Protein AF-0000000068716731 (afdb_homodimer)

pLDDT: mean 81.76, std 23.71, range [26.14, 98.94]

Solvent-accessible surface area (backbone atoms only — not comparable to full-atom values): 34787 Å² total; per-residue (Å²): 90,31,34,39,34,42,30,32,57,38,50,56,79,66,60,50,78,50,46,70,54,62,49,52,62,48,51,52,48,41,52,52,49,51,33,50,48,35,58,74,70,58,35,63,33,36,41,35,28,18,20,57,27,57,41,26,65,70,55,53,49,50,51,49,52,48,39,58,56,56,56,65,42,83,41,41,34,40,32,24,45,15,57,31,26,20,54,89,52,31,69,83,40,32,82,43,16,44,60,45,53,44,41,64,65,18,85,41,41,43,75,39,68,43,34,69,48,70,47,78,46,80,52,96,89,36,33,36,38,39,27,25,24,34,32,48,87,51,36,32,72,70,52,44,51,67,32,54,71,54,78,76,92,59,85,39,25,32,37,24,31,17,21,38,46,70,32,87,64,88,66,101,66,81,78,41,29,42,62,90,72,55,73,53,84,35,41,33,34,38,42,16,80,46,54,75,43,72,41,74,45,76,44,95,87,67,37,32,39,36,19,58,9,16,62,52,77,72,55,53,45,70,67,49,36,68,51,70,41,29,35,37,39,37,41,41,76,43,66,71,38,65,47,80,43,81,42,73,45,82,70,57,71,62,29,77,74,35,37,47,58,87,75,34,80,72,56,61,69,50,54,61,50,43,56,54,46,53,54,49,49,57,66,68,50,79,72,87,74,82,68,69,60,62,62,58,54,52,56,53,59,71,68,51,79,64,59,70,65,60,53,49,50,51,52,48,48,52,50,48,50,55,54,51,70,70,96,90,31,35,38,36,42,29,32,56,38,50,55,80,68,61,51,78,50,46,69,53,61,50,51,62,50,50,52,48,42,51,52,49,51,34,49,48,36,59,74,69,58,36,64,32,36,42,35,27,18,20,58,28,57,40,26,66,69,54,54,48,49,50,48,53,48,38,58,56,57,55,63,43,83,41,42,35,40,32,25,43,15,56,32,25,21,54,90,52,31,68,84,40,33,82,41,14,44,59,44,53,43,39,65,64,18,86,40,41,44,75,40,66,43,35,68,47,70,47,80,47,79,52,95,90,34,35,37,39,40,27,27,22,35,32,46,87,50,36,34,72,68,54,43,51,70,33,54,70,55,79,75,92,59,84,39,26,31,39,24,30,16,22,38,48,70,32,87,64,88,65,101,68,81,76,40,30,45,61,88,72,56,72,55,84,36,39,33,35,39,40,16,81,45,54,72,43,72,41,74,44,77,43,94,86,67,36,32,38,36,19,60,9,16,62,51,76,72,54,55,45,72,66,49,35,68,51,72,41,30,34,37,39,36,41,41,76,42,62,70,38,66,48,80,43,82,42,71,45,83,67,58,71,60,30,79,73,35,35,46,58,89,72,35,79,71,54,61,67,51,55,63,50,44,58,54,47,54,54,50,50,56,66,67,50,78,73,87,73,83,68,70,60,63,63,58,55,52,56,56,60,70,70,51,81,64,60,70,64,60,54,50,50,51,53,47,48,53,49,46,50,54,51,50,69,72,93

Foldseek 3Di:
DKEKEAAALAQAQDAFPQWDDRSNVLSLQLLVLSLVVCVVVVHAEYEYQENNHQAQEYDPVSLVVVLVSLLSRPHAYEYEYECRNAFLQDVVRNCPGSVVVSCVSRVSYDYAADLADWDWDDDPNAIETEGEHYGHPCCQVVVPTQERPDDDPDQHQYEYHYEFAEDCDDDPDDRHHYPQPHDYPHQEGEYYPAQLWDAWDQDPVNRIYTDQGHLDQNALDPSSQARFRWMWMWAQDHRSDIDIDTGGRPSDDGSVNTGHCPVHPPPPVVPVVVVVVSNVVCVPPVDPPSPVVVVVVVVVVVPPVPDVVVVVVVVVVVVVVVVVVVD/DKEKEAAALAQAQDAFPQWDDRSNVLSLQLLVLSLVVCVVVVHQEYEYQENNHQAQEYDPVSLVVVLVSLLSRPHAYEYEYECRNAFLQDVVRNCPGSVVVSCVSRVSYDYAADLADWDWDDDPNAIETEGEHYGHPCCQVVVPTQERPDDDPDQHQYEYHYEAAEDCDDDPDRRHHYPQPHDYPHQEGEYYPAQLWDAWDQDPVNRIYTDQGHLGQNALDPSSQARFRWMWMWAQDHRSDIDIDTGGRPSDDGSVNTGHCPVHPPCVVPPVVVVVVSNVVCVPPVDPPSPVVVVVVVVVVPPPPPDPVVVVVVVVVVVVVVVVVVD

InterPro domains:
  IPR004843 Calcineurin-like, phosphoesterase domain [PF00149] (1-196)
  IPR029052 Metallo-dependent phosphatase-like [G3DSA:3.60.21.10] (1-247)
  IPR029052 Metallo-dependent phosphatase-like [SSF56300] (1-253)
  IPR050535 DNA Repair and Maintenance Complex Component [PTHR30337] (1-302)

Secondary structure (DSSP, 8-state):
-EEEE-----B-SSPPTTB-S-HHHHHHHHHHHHHHHHHHHT-SEEE--S--BSSS---HHHHHHHHHHHTT-SS-EEE---GGGSGGG-GGGGGGSHHHHHHHH-TTEEE---TT-EEEEEETTEEEEEEEE---TTTTTS--SSS-S---SS--EEEEEE-S-EESS--SSSS-EEGGG---S-SEEEE-S-SS--EEEE-TTS-EEEE---SS--S--HHHHHS--EEEEEEEEETTEEEEEEEE-TTPPPHHHHB-GGGHHHHHHHHHHHHHHHHHHHHHS-S-----HHHHHHHHHHHS---HHHHHHHHHHHHHHHHHHT-/-EEEE-----B-SSPPTTB-S-HHHHHHHHHHHHHHHHHHHT-SEEE--S--BSSS---HHHHHHHHHHHTT-SS-EEE---GGGSGGG-GGGGGGSHHHHHHHH-TTEEE---TT-EEEEEETTEEEEEEEE---TTTTTSS-SSS-S---SSS-EEEEEE-S-EESS--SSSS-EEGGG---S-SEEEE-S-SS--EEEE-TTS-EEEE---SS--S--HHHHHS--EEEEEEEEETTEEEEEEEE-TTPPPHHHHB-GGGHHHHHHHHHHHHHHHHHHHHHS-S-----HHHHHHHHHHH----HHHHHHHHHHHHHHHHHH--

Radius of gyration: 28.87 Å; Cα contacts (8 Å, |Δi|>4): 1356; chains: 2; bounding box: 70×87×58 Å

Nearest PDB structures (foldseek):
  4fcx-assembly2_A  TM=7.380E-01  e=3.867E-14  Schizosaccharomyces pombe 972h-
  5dny-assembly1_C  TM=7.780E-01  e=4.213E-12  Methanocaldococcus jannaschii DSM 2661
  3av0-assembly1_A  TM=7.489E-01  e=1.767E-12  Methanocaldococcus jannaschii
  7dog-assembly1_B  TM=6.729E-01  e=8.558E-11  Staphylococcus aureus subsp. aureus Mu50
  1s8e-assembly2_B  TM=7.182E-01  e=6.131E-10  Pyrococcus furiosus DSM 3638

Organism: Bacillus thuringiensis (NCBI:txid1428)

Structure (mmCIF, N/CA/C/O backbone):
data_AF-0000000068716731-model_v1
#
loop_
_entity.id
_entity.type
_entity.pdbx_description
1 polymer 'Exonuclease SbcD'
#
loop_
_atom_site.group_PDB
_atom_site.id
_atom_site.type_symbol
_atom_site.label_atom_id
_atom_site.label_alt_id
_atom_site.label_comp_id
_atom_site.label_asym_id
_atom_site.label_entity_id
_atom_site.label_seq_id
_atom_site.pdbx_PDB_ins_code
_atom_site.Cartn_x
_atom_site.Cartn_y
_atom_site.Cartn_z
_atom_site.occupancy
_atom_site.B_iso_or_equiv
_atom_site.auth_seq_id
_atom_site.auth_comp_id
_atom_site.auth_asym_id
_atom_site.auth_atom_id
_atom_site.pdbx_PDB_model_num
ATOM 1 N N . MET A 1 1 ? -17.609 -27.906 -10.703 1 97.69 1 MET A N 1
ATOM 2 C CA . MET A 1 1 ? -16.953 -26.734 -10.141 1 97.69 1 MET A CA 1
ATOM 3 C C . MET A 1 1 ? -15.625 -26.469 -10.844 1 97.69 1 MET A C 1
ATOM 5 O O . MET A 1 1 ? -14.773 -27.359 -10.938 1 97.69 1 MET A O 1
ATOM 9 N N . LYS A 1 2 ? -15.375 -25.234 -11.375 1 98.5 2 LYS A N 1
ATOM 10 C CA . LYS A 1 2 ? -14.211 -24.984 -12.219 1 98.5 2 LYS A CA 1
ATOM 11 C C . LYS A 1 2 ? -13.273 -23.969 -11.57 1 98.5 2 LYS A C 1
ATOM 13 O O . LYS A 1 2 ? -13.727 -23.016 -10.93 1 98.5 2 LYS A O 1
ATOM 18 N N . PHE A 1 3 ? -12.008 -24.219 -11.727 1 98.81 3 PHE A N 1
ATOM 19 C CA . PHE A 1 3 ? -10.953 -23.312 -11.289 1 98.81 3 PHE A CA 1
ATOM 20 C C . PHE A 1 3 ? -9.984 -23 -12.43 1 98.81 3 PHE A C 1
ATOM 22 O O . PHE A 1 3 ? -9.852 -23.797 -13.359 1 98.81 3 PHE A O 1
ATOM 29 N N . LEU A 1 4 ? -9.43 -21.844 -12.398 1 98.88 4 LEU A N 1
ATOM 30 C CA . LEU A 1 4 ? -8.375 -21.469 -13.336 1 98.88 4 LEU A CA 1
ATOM 31 C C . LEU A 1 4 ? -7.051 -21.266 -12.609 1 98.88 4 LEU A C 1
ATOM 33 O O . LEU A 1 4 ? -6.988 -20.531 -11.625 1 98.88 4 LEU A O 1
ATOM 37 N N . TYR A 1 5 ? -6.016 -21.984 -13.055 1 98.88 5 TYR A N 1
ATOM 38 C CA . TYR A 1 5 ? -4.68 -21.922 -12.477 1 98.88 5 TYR A CA 1
ATOM 39 C C . TYR A 1 5 ? -3.695 -21.297 -13.445 1 98.88 5 TYR A C 1
ATOM 41 O O . TYR A 1 5 ? -3.684 -21.625 -14.633 1 98.88 5 TYR A O 1
ATOM 49 N N . PHE A 1 6 ? -2.914 -20.266 -12.977 1 98.75 6 PHE A N 1
ATOM 50 C CA . PHE A 1 6 ? -1.817 -19.75 -13.781 1 98.75 6 PHE A CA 1
ATOM 51 C C . PHE A 1 6 ? -0.545 -19.625 -12.953 1 98.75 6 PHE A C 1
ATOM 53 O O . PHE A 1 6 ? -0.607 -19.438 -11.734 1 98.75 6 PHE A O 1
ATOM 60 N N . GLY A 1 7 ? 0.627 -19.703 -13.617 1 98.19 7 GLY A N 1
ATOM 61 C CA . GLY A 1 7 ? 1.925 -19.734 -12.961 1 98.19 7 GLY A CA 1
ATOM 62 C C . GLY A 1 7 ? 2.445 -18.359 -12.586 1 98.19 7 GLY A C 1
ATOM 63 O O . GLY A 1 7 ? 1.788 -17.359 -12.844 1 98.19 7 GLY A O 1
ATOM 64 N N . ASP A 1 8 ? 3.604 -18.219 -12.07 1 98.44 8 ASP A N 1
ATOM 65 C CA . ASP A 1 8 ? 4.246 -17.094 -11.406 1 98.44 8 ASP A CA 1
ATOM 66 C C . ASP A 1 8 ? 4.27 -15.859 -12.32 1 98.44 8 ASP A C 1
ATOM 68 O O . ASP A 1 8 ? 4.988 -15.836 -13.32 1 98.44 8 ASP A O 1
ATOM 72 N N . PRO A 1 9 ? 3.611 -14.781 -11.898 1 98.06 9 PRO A N 1
ATOM 73 C CA . PRO A 1 9 ? 3.576 -13.617 -12.781 1 98.06 9 PRO A CA 1
ATOM 74 C C . PRO A 1 9 ? 4.805 -12.719 -12.625 1 98.06 9 PRO A C 1
ATOM 76 O O . PRO A 1 9 ? 5.184 -12.016 -13.57 1 98.06 9 PRO A O 1
ATOM 79 N N . HIS A 1 10 ? 5.387 -12.664 -11.461 1 97.62 10 HIS A N 1
ATOM 80 C CA . HIS A 1 10 ? 6.555 -11.828 -11.195 1 97.62 10 HIS A CA 1
ATOM 81 C C . HIS A 1 10 ? 6.301 -10.383 -11.602 1 97.62 10 HIS A C 1
ATOM 83 O O . HIS A 1 10 ? 7.094 -9.789 -12.336 1 97.62 10 HIS A O 1
ATOM 89 N N . ILE A 1 11 ? 5.332 -9.781 -11.062 1 98 11 ILE A N 1
ATOM 90 C CA . ILE A 1 11 ? 5 -8.383 -11.344 1 98 11 ILE A CA 1
ATOM 91 C C . ILE A 1 11 ? 6.199 -7.492 -11.031 1 98 11 ILE A C 1
ATOM 93 O O . ILE A 1 11 ? 6.781 -7.582 -9.945 1 98 11 ILE A O 1
ATOM 97 N N . ARG A 1 12 ? 6.508 -6.637 -11.945 1 93.69 12 ARG A N 1
ATOM 98 C CA . ARG A 1 12 ? 7.609 -5.691 -11.789 1 93.69 12 ARG A CA 1
ATOM 99 C C . ARG A 1 12 ? 7.438 -4.496 -12.727 1 93.69 12 ARG A C 1
ATOM 101 O O . ARG A 1 12 ? 6.66 -4.555 -13.68 1 93.69 12 ARG A O 1
ATOM 108 N N . GLY A 1 13 ? 8.086 -3.41 -12.477 1 88.19 13 GLY A N 1
ATOM 109 C CA . GLY A 1 13 ? 7.977 -2.199 -13.273 1 88.19 13 GLY A CA 1
ATOM 110 C C . GLY A 1 13 ? 8.992 -2.131 -14.398 1 88.19 13 GLY A C 1
ATOM 111 O O . GLY A 1 13 ? 8.75 -1.496 -15.43 1 88.19 13 GLY A O 1
ATOM 112 N N . THR A 1 14 ? 10.086 -2.758 -14.227 1 83.56 14 THR A N 1
ATOM 113 C CA . THR A 1 14 ? 11.164 -2.664 -15.203 1 83.56 14 THR A CA 1
ATOM 114 C C . THR A 1 14 ? 11.148 -3.857 -16.156 1 83.56 14 THR A C 1
ATOM 116 O O . THR A 1 14 ? 10.703 -4.945 -15.781 1 83.56 14 THR A O 1
ATOM 119 N N . ASN A 1 15 ? 11.539 -3.592 -17.328 1 82.06 15 ASN A N 1
ATOM 120 C CA . ASN A 1 15 ? 11.703 -4.684 -18.281 1 82.06 15 ASN A CA 1
ATOM 121 C C . ASN A 1 15 ? 12.891 -5.574 -17.922 1 82.06 15 ASN A C 1
ATOM 123 O O . ASN A 1 15 ? 13.969 -5.078 -17.578 1 82.06 15 ASN A O 1
ATOM 127 N N . PRO A 1 16 ? 12.578 -6.906 -17.859 1 75.12 16 PRO A N 1
ATOM 128 C CA . PRO A 1 16 ? 13.75 -7.77 -17.719 1 75.12 16 PRO A CA 1
ATOM 129 C C . PRO A 1 16 ? 14.805 -7.5 -18.797 1 75.12 16 PRO A C 1
ATOM 131 O O . PRO A 1 16 ? 14.484 -6.961 -19.859 1 75.12 16 PRO A O 1
ATOM 134 N N . ARG A 1 17 ? 15.945 -7.91 -18.391 1 73.25 17 ARG A N 1
ATOM 135 C CA . ARG A 1 17 ? 17.016 -7.703 -19.359 1 73.25 17 ARG A CA 1
ATOM 136 C C . ARG A 1 17 ? 16.734 -8.414 -20.672 1 73.25 17 ARG A C 1
ATOM 138 O O . ARG A 1 17 ? 16.109 -9.477 -20.688 1 73.25 17 ARG A O 1
ATOM 145 N N . ASN A 1 18 ? 16.953 -8.008 -21.781 1 72.56 18 ASN A N 1
ATOM 146 C CA . ASN A 1 18 ? 16.875 -8.586 -23.109 1 72.56 18 ASN A CA 1
ATOM 147 C C . ASN A 1 18 ? 15.438 -8.703 -23.594 1 72.56 18 ASN A C 1
ATOM 149 O O . ASN A 1 18 ? 15.148 -9.484 -24.5 1 72.56 18 ASN A O 1
ATOM 153 N N . ARG A 1 19 ? 14.641 -8.195 -22.844 1 80.38 19 ARG A N 1
ATOM 154 C CA . ARG A 1 19 ? 13.258 -8.211 -23.312 1 80.38 19 ARG A CA 1
ATOM 155 C C . ARG A 1 19 ? 12.992 -7.035 -24.25 1 80.38 19 ARG A C 1
ATOM 157 O O . ARG A 1 19 ? 13.422 -5.91 -23.969 1 80.38 19 ARG A O 1
ATOM 164 N N . LYS A 1 20 ? 12.32 -7.312 -25.344 1 78.31 20 LYS A N 1
ATOM 165 C CA . LYS A 1 20 ? 12.117 -6.344 -26.422 1 78.31 20 LYS A CA 1
ATOM 166 C C . LYS A 1 20 ? 10.82 -5.562 -26.219 1 78.31 20 LYS A C 1
ATOM 168 O O . LYS A 1 20 ? 10.742 -4.383 -26.578 1 78.31 20 LYS A O 1
ATOM 173 N N . ASP A 1 21 ? 9.828 -6.223 -25.672 1 82.38 21 ASP A N 1
ATOM 174 C CA . ASP A 1 21 ? 8.539 -5.566 -25.5 1 82.38 21 ASP A CA 1
ATOM 175 C C . ASP A 1 21 ? 8.383 -5.02 -24.094 1 82.38 21 ASP A C 1
ATOM 177 O O . ASP A 1 21 ? 9.297 -5.148 -23.266 1 82.38 21 ASP A O 1
ATOM 181 N N . ASN A 1 22 ? 7.316 -4.285 -23.906 1 88.81 22 ASN A N 1
ATOM 182 C CA . ASN A 1 22 ? 7.004 -3.756 -22.578 1 88.81 22 ASN A CA 1
ATOM 183 C C . ASN A 1 22 ? 6.461 -4.84 -21.656 1 88.81 22 ASN A C 1
ATOM 185 O O . ASN A 1 22 ? 5.336 -5.305 -21.828 1 88.81 22 ASN A O 1
ATOM 189 N N . TYR A 1 23 ? 7.223 -5.254 -20.719 1 91.12 23 TYR A N 1
ATOM 190 C CA . TYR A 1 23 ? 6.906 -6.352 -19.812 1 91.12 23 TYR A CA 1
ATOM 191 C C . TYR A 1 23 ? 5.598 -6.094 -19.078 1 91.12 23 TYR A C 1
ATOM 193 O O . TYR A 1 23 ? 4.727 -6.965 -19.031 1 91.12 23 TYR A O 1
ATOM 201 N N . LYS A 1 24 ? 5.43 -4.914 -18.562 1 92.69 24 LYS A N 1
ATOM 202 C CA . LYS A 1 24 ? 4.254 -4.559 -17.781 1 92.69 24 LYS A CA 1
ATOM 203 C C . LYS A 1 24 ? 2.982 -4.637 -18.609 1 92.69 24 LYS A C 1
ATOM 205 O O . LYS A 1 24 ? 1.99 -5.234 -18.188 1 92.69 24 LYS A O 1
ATOM 210 N N . GLU A 1 25 ? 3.035 -4.082 -19.766 1 93.31 25 GLU A N 1
ATOM 211 C CA . GLU A 1 25 ? 1.869 -4.086 -20.641 1 93.31 25 GLU A CA 1
ATOM 212 C C . GLU A 1 25 ? 1.492 -5.508 -21.047 1 93.31 25 GLU A C 1
ATOM 214 O O . GLU A 1 25 ? 0.309 -5.844 -21.125 1 93.31 25 GLU A O 1
ATOM 219 N N . ALA A 1 26 ? 2.51 -6.301 -21.344 1 94.06 26 ALA A N 1
ATOM 220 C CA . ALA A 1 26 ? 2.271 -7.695 -21.719 1 94.06 26 ALA A CA 1
ATOM 221 C C . ALA A 1 26 ? 1.593 -8.453 -20.578 1 94.06 26 ALA A C 1
ATOM 223 O O . ALA A 1 26 ? 0.665 -9.227 -20.797 1 94.06 26 ALA A O 1
ATOM 224 N N . LEU A 1 27 ? 2.055 -8.234 -19.406 1 96.94 27 LEU A N 1
ATOM 225 C CA . LEU A 1 27 ? 1.496 -8.914 -18.234 1 96.94 27 LEU A CA 1
ATOM 226 C C . LEU A 1 27 ? 0.056 -8.477 -18 1 96.94 27 LEU A C 1
ATOM 228 O O . LEU A 1 27 ? -0.81 -9.305 -17.703 1 96.94 27 LEU A O 1
ATOM 232 N N . ILE A 1 28 ? -0.228 -7.188 -18.141 1 97.69 28 ILE A N 1
ATOM 233 C CA . ILE A 1 28 ? -1.578 -6.664 -17.969 1 97.69 28 ILE A CA 1
ATOM 234 C C . ILE A 1 28 ? -2.518 -7.309 -18.984 1 97.69 28 ILE A C 1
ATOM 236 O O . ILE A 1 28 ? -3.631 -7.715 -18.641 1 97.69 28 ILE A O 1
ATOM 240 N N . ALA A 1 29 ? -2.045 -7.43 -20.188 1 97.44 29 ALA A N 1
ATOM 241 C CA . ALA A 1 29 ? -2.85 -8.07 -21.219 1 97.44 29 ALA A CA 1
ATOM 242 C C . ALA A 1 29 ? -3.168 -9.516 -20.859 1 97.44 29 ALA A C 1
ATOM 244 O O . ALA A 1 29 ? -4.289 -9.984 -21.062 1 97.44 29 ALA A O 1
ATOM 245 N N . LYS A 1 30 ? -2.26 -10.188 -20.359 1 98.31 30 LYS A N 1
ATOM 246 C CA . LYS A 1 30 ? -2.457 -11.586 -19.969 1 98.31 30 LYS A CA 1
ATOM 247 C C . LYS A 1 30 ? -3.443 -11.703 -18.812 1 98.31 30 LYS A C 1
ATOM 249 O O . LYS A 1 30 ? -4.305 -12.586 -18.812 1 98.31 30 LYS A O 1
ATOM 254 N N . PHE A 1 31 ? -3.293 -10.844 -17.828 1 98.75 31 PHE A N 1
ATOM 255 C CA . PHE A 1 31 ? -4.246 -10.844 -16.719 1 98.75 31 PHE A CA 1
ATOM 256 C C . PHE A 1 31 ? -5.668 -10.641 -17.234 1 98.75 31 PHE A C 1
ATOM 258 O O . PHE A 1 31 ? -6.582 -11.367 -16.844 1 98.75 31 PHE A O 1
ATOM 265 N N . ARG A 1 32 ? -5.84 -9.727 -18.031 1 98.62 32 ARG A N 1
ATOM 266 C CA . ARG A 1 32 ? -7.176 -9.406 -18.531 1 98.62 32 ARG A CA 1
ATOM 267 C C . ARG A 1 32 ? -7.742 -10.562 -19.359 1 98.62 32 ARG A C 1
ATOM 269 O O . ARG A 1 32 ? -8.938 -10.844 -19.297 1 98.62 32 ARG A O 1
ATOM 276 N N . GLU A 1 33 ? -6.895 -11.188 -20.156 1 98.69 33 GLU A N 1
ATOM 277 C CA . GLU A 1 33 ? -7.34 -12.375 -20.875 1 98.69 33 GLU A CA 1
ATOM 278 C C . GLU A 1 33 ? -7.754 -13.484 -19.906 1 98.69 33 GLU A C 1
ATOM 280 O O . GLU A 1 33 ? -8.766 -14.148 -20.109 1 98.69 33 GLU A O 1
ATOM 285 N N . ILE A 1 34 ? -7 -13.688 -18.891 1 98.88 34 ILE A N 1
ATOM 286 C CA . ILE A 1 34 ? -7.293 -14.703 -17.875 1 98.88 34 ILE A CA 1
ATOM 287 C C . ILE A 1 34 ? -8.641 -14.398 -17.219 1 98.88 34 ILE A C 1
ATOM 289 O O . ILE A 1 34 ? -9.461 -15.297 -17.016 1 98.88 34 ILE A O 1
ATOM 293 N N . PHE A 1 35 ? -8.883 -13.133 -16.906 1 98.88 35 PHE A N 1
ATOM 294 C CA . PHE A 1 35 ? -10.148 -12.734 -16.297 1 98.88 35 PHE A CA 1
ATOM 295 C C . PHE A 1 35 ? -11.305 -12.969 -17.266 1 98.88 35 PHE A C 1
ATOM 297 O O . PHE A 1 35 ? -12.375 -13.438 -16.859 1 98.88 35 PHE A O 1
ATOM 304 N N . ALA A 1 36 ? -11.047 -12.648 -18.516 1 98.69 36 ALA A N 1
ATOM 305 C CA . ALA A 1 36 ? -12.07 -12.906 -19.531 1 98.69 36 ALA A CA 1
ATOM 306 C C . ALA A 1 36 ? -12.367 -14.398 -19.641 1 98.69 36 ALA A C 1
ATOM 308 O O . ALA A 1 36 ? -13.531 -14.797 -19.75 1 98.69 36 ALA A O 1
ATOM 309 N N . LEU A 1 37 ? -11.336 -15.18 -19.625 1 98.69 37 LEU A N 1
ATOM 310 C CA . LEU A 1 37 ? -11.492 -16.625 -19.672 1 98.69 37 LEU A CA 1
ATOM 311 C C . LEU A 1 37 ? -12.266 -17.125 -18.453 1 98.69 37 LEU A C 1
ATOM 313 O O . LEU A 1 37 ? -13.125 -18 -18.578 1 98.69 37 LEU A O 1
ATOM 317 N N . ALA A 1 38 ? -11.922 -16.594 -17.281 1 98.81 38 ALA A N 1
ATOM 318 C CA . ALA A 1 38 ? -12.609 -16.984 -16.047 1 98.81 38 ALA A CA 1
ATOM 319 C C . ALA A 1 38 ? -14.109 -16.719 -16.141 1 98.81 38 ALA A C 1
ATOM 321 O O . ALA A 1 38 ? -14.922 -17.578 -15.766 1 98.81 38 ALA A O 1
ATOM 322 N N . LYS A 1 39 ? -14.414 -15.586 -16.641 1 98.5 39 LYS A N 1
ATOM 323 C CA . LYS A 1 39 ? -15.82 -15.234 -16.828 1 98.5 39 LYS A CA 1
ATOM 324 C C . LYS A 1 39 ? -16.484 -16.156 -17.844 1 98.5 39 LYS A C 1
ATOM 326 O O . LYS A 1 39 ? -17.562 -16.703 -17.578 1 98.5 39 LYS A O 1
ATOM 331 N N . TYR A 1 40 ? -15.859 -16.344 -18.938 1 98.44 40 TYR A N 1
ATOM 332 C CA . TYR A 1 40 ? -16.406 -17.141 -20.047 1 98.44 40 TYR A CA 1
ATOM 333 C C . TYR A 1 40 ? -16.625 -18.578 -19.625 1 98.44 40 TYR A C 1
ATOM 335 O O . TYR A 1 40 ? -17.641 -19.188 -19.969 1 98.44 40 TYR A O 1
ATOM 343 N N . LYS A 1 41 ? -15.711 -19.141 -18.844 1 98.31 41 LYS A N 1
ATOM 344 C CA . LYS A 1 41 ? -15.758 -20.547 -18.484 1 98.31 41 LYS A CA 1
ATOM 345 C C . LYS A 1 41 ? -16.578 -20.75 -17.203 1 98.31 41 LYS A C 1
ATOM 347 O O . LYS A 1 41 ? -16.797 -21.891 -16.781 1 98.31 41 LYS A O 1
ATOM 352 N N . GLY A 1 42 ? -16.969 -19.688 -16.547 1 97.81 42 GLY A N 1
ATOM 353 C CA . GLY A 1 42 ? -17.719 -19.797 -15.297 1 97.81 42 GLY A CA 1
ATOM 354 C C . GLY A 1 42 ? -16.891 -20.359 -14.156 1 97.81 42 GLY A C 1
ATOM 355 O O . GLY A 1 42 ? -17.328 -21.266 -13.453 1 97.81 42 GLY A O 1
ATOM 356 N N . VAL A 1 43 ? -15.711 -19.875 -14 1 97.81 43 VAL A N 1
ATOM 357 C CA . VAL A 1 43 ? -14.758 -20.344 -13.008 1 97.81 43 VAL A CA 1
ATOM 358 C C . VAL A 1 43 ? -15.164 -19.828 -11.625 1 97.81 43 VAL A C 1
ATOM 360 O O . VAL A 1 43 ? -15.656 -18.703 -11.492 1 97.81 43 VAL A O 1
ATOM 363 N N . THR A 1 44 ? -15 -20.672 -10.664 1 98.38 44 THR A N 1
ATOM 364 C CA . THR A 1 44 ? -15.328 -20.344 -9.281 1 98.38 44 THR A CA 1
ATOM 365 C C . THR A 1 44 ? -14.25 -19.469 -8.664 1 98.38 44 THR A C 1
ATOM 367 O O . THR A 1 44 ? -14.547 -18.531 -7.914 1 98.38 44 THR A O 1
ATOM 370 N N . ALA A 1 45 ? -13.008 -19.75 -8.977 1 98.81 45 ALA A N 1
ATOM 371 C CA . ALA A 1 45 ? -11.875 -19 -8.422 1 98.81 45 ALA A CA 1
ATOM 372 C C . ALA A 1 45 ? -10.625 -19.203 -9.273 1 98.81 45 ALA A C 1
ATOM 374 O O . ALA A 1 45 ? -10.523 -20.188 -10.023 1 98.81 45 ALA A O 1
ATOM 375 N N . ILE A 1 46 ? -9.773 -18.266 -9.156 1 98.94 46 ILE A N 1
ATOM 376 C CA . ILE A 1 46 ? -8.461 -18.359 -9.781 1 98.94 46 ILE A CA 1
ATOM 377 C C . ILE A 1 46 ? -7.418 -18.75 -8.734 1 98.94 46 ILE A C 1
ATOM 379 O O . ILE A 1 46 ? -7.461 -18.281 -7.598 1 98.94 46 ILE A O 1
ATOM 383 N N . ILE A 1 47 ? -6.516 -19.656 -9.117 1 98.94 47 ILE A N 1
ATOM 384 C CA . ILE A 1 47 ? -5.484 -20.172 -8.227 1 98.94 47 ILE A CA 1
ATOM 385 C C . ILE A 1 47 ? -4.105 -19.781 -8.758 1 98.94 47 ILE A C 1
ATOM 387 O O . ILE A 1 47 ? -3.807 -20 -9.938 1 98.94 47 ILE A O 1
ATOM 391 N N . GLN A 1 48 ? -3.258 -19.172 -7.934 1 98.69 48 GLN A N 1
ATOM 392 C CA . GLN A 1 48 ? -1.902 -18.75 -8.273 1 98.69 48 GLN A CA 1
ATOM 393 C C . GLN A 1 48 ? -0.899 -19.234 -7.23 1 98.69 48 GLN A C 1
ATOM 395 O O . GLN A 1 48 ? -1.115 -19.062 -6.027 1 98.69 48 GLN A O 1
ATOM 400 N N . PRO A 1 49 ? 0.197 -19.875 -7.637 1 98.56 49 PRO A N 1
ATOM 401 C CA . PRO A 1 49 ? 1.022 -20.625 -6.691 1 98.56 49 PRO A CA 1
ATOM 402 C C . PRO A 1 49 ? 2.072 -19.766 -6 1 98.56 49 PRO A C 1
ATOM 404 O O . PRO A 1 49 ? 2.885 -20.266 -5.227 1 98.56 49 PRO A O 1
ATOM 407 N N . GLY A 1 50 ? 2.15 -18.516 -6.207 1 98.44 50 GLY A N 1
ATOM 408 C CA . GLY A 1 50 ? 3.119 -17.641 -5.562 1 98.44 50 GLY A CA 1
ATOM 409 C C . GLY A 1 50 ? 3.963 -16.859 -6.547 1 98.44 50 GLY A C 1
ATOM 410 O O . GLY A 1 50 ? 3.697 -16.875 -7.75 1 98.44 50 GLY A O 1
ATOM 411 N N . ASP A 1 51 ? 4.934 -16.094 -5.953 1 98.56 51 ASP A N 1
ATOM 412 C CA . ASP A 1 51 ? 5.77 -15.203 -6.742 1 98.56 51 ASP A CA 1
ATOM 413 C C . ASP A 1 51 ? 4.914 -14.25 -7.578 1 98.56 51 ASP A C 1
ATOM 415 O O . ASP A 1 51 ? 5.121 -14.125 -8.789 1 98.56 51 ASP A O 1
ATOM 419 N N . THR A 1 52 ? 3.988 -13.703 -6.832 1 98.75 52 THR A N 1
ATOM 420 C CA . THR A 1 52 ? 3.158 -12.664 -7.438 1 98.75 52 THR A CA 1
ATOM 421 C C . THR A 1 52 ? 4.02 -11.5 -7.93 1 98.75 52 THR A C 1
ATOM 423 O O . THR A 1 52 ? 3.846 -11.031 -9.055 1 98.75 52 THR A O 1
ATOM 426 N N . PHE A 1 53 ? 4.898 -11.133 -7.078 1 98.38 53 PHE A N 1
ATOM 427 C CA . PHE A 1 53 ? 5.836 -10.078 -7.445 1 98.38 53 PHE A CA 1
ATOM 428 C C . PHE A 1 53 ? 7.215 -10.656 -7.734 1 98.38 53 PHE A C 1
ATOM 430 O O . PHE A 1 53 ? 7.508 -11.789 -7.355 1 98.38 53 PHE A O 1
ATOM 437 N N . ASP A 1 54 ? 8.039 -9.852 -8.445 1 96.31 54 ASP A N 1
ATOM 438 C CA . ASP A 1 54 ? 9.414 -10.242 -8.766 1 96.31 54 ASP A CA 1
ATOM 439 C C . ASP A 1 54 ? 10.344 -9.977 -7.582 1 96.31 54 ASP A C 1
ATOM 441 O O . ASP A 1 54 ? 11.414 -10.586 -7.48 1 96.31 54 ASP A O 1
ATOM 445 N N . ARG A 1 55 ? 9.891 -9.086 -6.738 1 95.19 55 ARG A N 1
ATOM 446 C CA . ARG A 1 55 ? 10.625 -8.719 -5.527 1 95.19 55 ARG A CA 1
ATOM 447 C C . ARG A 1 55 ? 9.672 -8.492 -4.359 1 95.19 55 ARG A C 1
ATOM 449 O O . ARG A 1 55 ? 8.484 -8.227 -4.562 1 95.19 55 ARG A O 1
ATOM 456 N N . PRO A 1 56 ? 10.266 -8.609 -3.148 1 96.31 56 PRO A N 1
ATOM 457 C CA . PRO A 1 56 ? 9.375 -8.438 -1.995 1 96.31 56 PRO A CA 1
ATOM 458 C C . PRO A 1 56 ? 8.727 -7.055 -1.957 1 96.31 56 PRO A C 1
ATOM 460 O O . PRO A 1 56 ? 7.637 -6.898 -1.395 1 96.31 56 PRO A O 1
ATOM 463 N N . GLU A 1 57 ? 9.414 -6.105 -2.527 1 95.56 57 GLU A N 1
ATOM 464 C CA . GLU A 1 57 ? 8.898 -4.742 -2.572 1 95.56 57 GLU A CA 1
ATOM 465 C C . GLU A 1 57 ? 9.062 -4.133 -3.965 1 95.56 57 GLU A C 1
ATOM 467 O O . GLU A 1 57 ? 10.156 -4.137 -4.523 1 95.56 57 GLU A O 1
ATOM 472 N N . VAL A 1 58 ? 7.965 -3.637 -4.539 1 95.5 58 VAL A N 1
ATOM 473 C CA . VAL A 1 58 ? 7.977 -2.875 -5.785 1 95.5 58 VAL A CA 1
ATOM 474 C C . VAL A 1 58 ? 7.594 -1.424 -5.504 1 95.5 58 VAL A C 1
ATOM 476 O O . VAL A 1 58 ? 7.188 -1.085 -4.391 1 95.5 58 VAL A O 1
ATOM 479 N N . THR A 1 59 ? 7.746 -0.544 -6.5 1 92.75 59 THR A N 1
ATOM 480 C CA . THR A 1 59 ? 7.359 0.851 -6.316 1 92.75 59 THR A CA 1
ATOM 481 C C . THR A 1 59 ? 5.855 0.972 -6.109 1 92.75 59 THR A C 1
ATOM 483 O O . THR A 1 59 ? 5.09 0.11 -6.551 1 92.75 59 THR A O 1
ATOM 486 N N . THR A 1 60 ? 5.484 2.031 -5.473 1 94.75 60 THR A N 1
ATOM 487 C CA . THR A 1 60 ? 4.07 2.277 -5.211 1 94.75 60 THR A CA 1
ATOM 488 C C . THR A 1 60 ? 3.291 2.387 -6.52 1 94.75 60 THR A C 1
ATOM 490 O O . THR A 1 60 ? 2.154 1.918 -6.609 1 94.75 60 THR A O 1
ATOM 493 N N . SER A 1 61 ? 3.918 3.014 -7.5 1 93.81 61 SER A N 1
ATOM 494 C CA . SER A 1 61 ? 3.268 3.158 -8.797 1 93.81 61 SER A CA 1
ATOM 495 C C . SER A 1 61 ? 2.916 1.799 -9.398 1 93.81 61 SER A C 1
ATOM 497 O O . SER A 1 61 ? 1.782 1.578 -9.828 1 93.81 61 SER A O 1
ATOM 499 N N . VAL A 1 62 ? 3.852 0.883 -9.406 1 95.44 62 VAL A N 1
ATOM 500 C CA . VAL A 1 62 ? 3.646 -0.459 -9.938 1 95.44 62 VAL A CA 1
ATOM 501 C C . VAL A 1 62 ? 2.594 -1.191 -9.109 1 95.44 62 VAL A C 1
ATOM 503 O O . VAL A 1 62 ? 1.686 -1.817 -9.664 1 95.44 62 VAL A O 1
ATOM 506 N N . LEU A 1 63 ? 2.758 -1.087 -7.797 1 97.56 63 LEU A N 1
ATOM 507 C CA . LEU A 1 63 ? 1.826 -1.738 -6.883 1 97.56 63 LEU A CA 1
ATOM 508 C C . LEU A 1 63 ? 0.393 -1.294 -7.156 1 97.56 63 LEU A C 1
ATOM 510 O O . LEU A 1 63 ? -0.5 -2.129 -7.32 1 97.56 63 LEU A O 1
ATOM 514 N N . LEU A 1 64 ? 0.158 -0.004 -7.25 1 96.81 64 LEU A N 1
ATOM 515 C CA . LEU A 1 64 ? -1.191 0.527 -7.414 1 96.81 64 LEU A CA 1
ATOM 516 C C . LEU A 1 64 ? -1.728 0.234 -8.812 1 96.81 64 LEU A C 1
ATOM 518 O O . LEU A 1 64 ? -2.926 -0 -8.984 1 96.81 64 LEU A O 1
ATOM 522 N N . GLU A 1 65 ? -0.867 0.29 -9.781 1 96.44 65 GLU A N 1
ATOM 523 C CA . GLU A 1 65 ? -1.282 -0.046 -11.141 1 96.44 65 GLU A CA 1
ATOM 524 C C . GLU A 1 65 ? -1.812 -1.475 -11.219 1 96.44 65 GLU A C 1
ATOM 526 O O . GLU A 1 65 ? -2.885 -1.715 -11.773 1 96.44 65 GLU A O 1
ATOM 531 N N . PHE A 1 66 ? -1.132 -2.371 -10.672 1 98 66 PHE A N 1
ATOM 532 C CA . PHE A 1 66 ? -1.544 -3.766 -10.773 1 98 66 PHE A CA 1
ATOM 533 C C . PHE A 1 66 ? -2.668 -4.07 -9.789 1 98 66 PHE A C 1
ATOM 535 O O . PHE A 1 66 ? -3.479 -4.973 -10.023 1 98 66 PHE A O 1
ATOM 542 N N . ALA A 1 67 ? -2.684 -3.359 -8.656 1 98.38 67 ALA A N 1
ATOM 543 C CA . ALA A 1 67 ? -3.869 -3.475 -7.805 1 98.38 67 ALA A CA 1
ATOM 544 C C . ALA A 1 67 ? -5.137 -3.174 -8.602 1 98.38 67 ALA A C 1
ATOM 546 O O . ALA A 1 67 ? -6.129 -3.9 -8.492 1 98.38 67 ALA A O 1
ATOM 547 N N . LYS A 1 68 ? -5.078 -2.104 -9.375 1 97.62 68 LYS A N 1
ATOM 548 C CA . LYS A 1 68 ? -6.215 -1.738 -10.219 1 97.62 68 LYS A CA 1
ATOM 549 C C . LYS A 1 68 ? -6.566 -2.861 -11.188 1 97.62 68 LYS A C 1
ATOM 551 O O . LYS A 1 68 ? -7.742 -3.184 -11.375 1 97.62 68 LYS A O 1
ATOM 556 N N . VAL A 1 69 ? -5.594 -3.486 -11.789 1 98.44 69 VAL A N 1
ATOM 557 C CA . VAL A 1 69 ? -5.797 -4.566 -12.75 1 98.44 69 VAL A CA 1
ATOM 558 C C . VAL A 1 69 ? -6.422 -5.77 -12.055 1 98.44 69 VAL A C 1
ATOM 560 O O . VAL A 1 69 ? -7.41 -6.332 -12.539 1 98.44 69 VAL A O 1
ATOM 563 N N . LEU A 1 70 ? -5.898 -6.18 -10.898 1 98.69 70 LEU A N 1
ATOM 564 C CA . LEU A 1 70 ? -6.359 -7.379 -10.211 1 98.69 70 LEU A CA 1
ATOM 565 C C . LEU A 1 70 ? -7.785 -7.199 -9.703 1 98.69 70 LEU A C 1
ATOM 567 O O . LEU A 1 70 ? -8.539 -8.164 -9.602 1 98.69 70 LEU A O 1
ATOM 571 N N . LYS A 1 71 ? -8.164 -5.977 -9.43 1 98.44 71 LYS A N 1
ATOM 572 C CA . LYS A 1 71 ? -9.531 -5.684 -8.992 1 98.44 71 LYS A CA 1
ATOM 573 C C . LYS A 1 71 ? -10.539 -5.973 -10.102 1 98.44 71 LYS A C 1
ATOM 575 O O . LYS A 1 71 ? -11.734 -6.074 -9.844 1 98.44 71 LYS A O 1
ATOM 580 N N . GLU A 1 72 ? -10.078 -6.094 -11.336 1 98.56 72 GLU A N 1
ATOM 581 C CA . GLU A 1 72 ? -10.953 -6.387 -12.469 1 98.56 72 GLU A CA 1
ATOM 582 C C . GLU A 1 72 ? -11.367 -7.852 -12.484 1 98.56 72 GLU A C 1
ATOM 584 O O . GLU A 1 72 ? -12.273 -8.242 -13.219 1 98.56 72 GLU A O 1
ATOM 589 N N . SER A 1 73 ? -10.719 -8.703 -11.672 1 98.81 73 SER A N 1
ATOM 590 C CA . SER A 1 73 ? -11.055 -10.117 -11.68 1 98.81 73 SER A CA 1
ATOM 591 C C . SER A 1 73 ? -12.531 -10.336 -11.352 1 98.81 73 SER A C 1
ATOM 593 O O . SER A 1 73 ? -13.047 -9.773 -10.375 1 98.81 73 SER A O 1
ATOM 595 N N . PRO A 1 74 ? -13.195 -11.148 -12.133 1 98.62 74 PRO A N 1
ATOM 596 C CA . PRO A 1 74 ? -14.609 -11.406 -11.859 1 98.62 74 PRO A CA 1
ATOM 597 C C . PRO A 1 74 ? -14.82 -12.398 -10.719 1 98.62 74 PRO A C 1
ATOM 599 O O . PRO A 1 74 ? -15.953 -12.602 -10.281 1 98.62 74 PRO A O 1
ATOM 602 N N . VAL A 1 75 ? -13.789 -13.023 -10.258 1 98.69 75 VAL A N 1
ATOM 603 C CA . VAL A 1 75 ? -13.867 -14.055 -9.227 1 98.69 75 VAL A CA 1
ATOM 604 C C . VAL A 1 75 ? -12.719 -13.883 -8.234 1 98.69 75 VAL A C 1
ATOM 606 O O . VAL A 1 75 ? -11.75 -13.172 -8.516 1 98.69 75 VAL A O 1
ATOM 609 N N . PRO A 1 76 ? -12.766 -14.531 -7.066 1 98.81 76 PRO A N 1
ATOM 610 C CA . PRO A 1 76 ? -11.656 -14.461 -6.113 1 98.81 76 PRO A CA 1
ATOM 611 C C . PRO A 1 76 ? -10.383 -15.109 -6.648 1 98.81 76 PRO A C 1
ATOM 613 O O . PRO A 1 76 ? -10.445 -16.031 -7.461 1 98.81 76 PRO A O 1
ATOM 616 N N . ILE A 1 77 ? -9.305 -14.555 -6.219 1 98.94 77 ILE A N 1
ATOM 617 C CA . ILE A 1 77 ? -7.977 -15.086 -6.52 1 98.94 77 ILE A CA 1
ATOM 618 C C . ILE A 1 77 ? -7.309 -15.57 -5.234 1 98.94 77 ILE A C 1
ATOM 620 O O . ILE A 1 77 ? -7.234 -14.836 -4.25 1 98.94 77 ILE A O 1
ATOM 624 N N . TYR A 1 78 ? -6.852 -16.812 -5.172 1 98.94 78 TYR A N 1
ATOM 625 C CA . TYR A 1 78 ? -6.129 -17.359 -4.031 1 98.94 78 TYR A CA 1
ATOM 626 C C . TYR A 1 78 ? -4.668 -17.609 -4.383 1 98.94 78 TYR A C 1
ATOM 628 O O . TYR A 1 78 ? -4.359 -18.125 -5.457 1 98.94 78 TYR A O 1
ATOM 636 N N . THR A 1 79 ? -3.807 -17.172 -3.508 1 98.81 79 THR A N 1
ATOM 637 C CA . THR A 1 79 ? -2.377 -17.359 -3.742 1 98.81 79 THR A CA 1
ATOM 638 C C . THR A 1 79 ? -1.638 -17.594 -2.428 1 98.81 79 THR A C 1
ATOM 640 O O . THR A 1 79 ? -2.266 -17.766 -1.382 1 98.81 79 THR A O 1
ATOM 643 N N . THR A 1 80 ? -0.343 -17.797 -2.459 1 98.69 80 THR A N 1
ATOM 644 C CA . THR A 1 80 ? 0.583 -17.906 -1.336 1 98.69 80 THR A CA 1
ATOM 645 C C . THR A 1 80 ? 1.894 -17.188 -1.651 1 98.69 80 THR A C 1
ATOM 647 O O . THR A 1 80 ? 2.119 -16.766 -2.787 1 98.69 80 THR A O 1
ATOM 650 N N . ALA A 1 81 ? 2.693 -17 -0.661 1 98.69 81 ALA A N 1
ATOM 651 C CA . ALA A 1 81 ? 3.953 -16.297 -0.873 1 98.69 81 ALA A CA 1
ATOM 652 C C . ALA A 1 81 ? 5.008 -17.219 -1.479 1 98.69 81 ALA A C 1
ATOM 654 O O . ALA A 1 81 ? 5.293 -18.281 -0.933 1 98.69 81 ALA A O 1
ATOM 655 N N . GLY A 1 82 ? 5.512 -16.828 -2.662 1 98.19 82 GLY A N 1
ATOM 656 C CA . GLY A 1 82 ? 6.723 -17.469 -3.164 1 98.19 82 GLY A CA 1
ATOM 657 C C . GLY A 1 82 ? 7.992 -16.844 -2.607 1 98.19 82 GLY A C 1
ATOM 658 O O . GLY A 1 82 ? 7.934 -15.961 -1.753 1 98.19 82 GLY A O 1
ATOM 659 N N . ASN A 1 83 ? 9.133 -17.297 -3.051 1 95.94 83 ASN A N 1
ATOM 660 C CA . ASN A 1 83 ? 10.391 -16.797 -2.508 1 95.94 83 ASN A CA 1
ATOM 661 C C . ASN A 1 83 ? 10.641 -15.352 -2.91 1 95.94 83 ASN A C 1
ATOM 663 O O . ASN A 1 83 ? 11.305 -14.602 -2.184 1 95.94 83 ASN A O 1
ATOM 667 N N . HIS A 1 84 ? 10.133 -14.898 -3.986 1 97.12 84 HIS A N 1
ATOM 668 C CA . HIS A 1 84 ? 10.32 -13.523 -4.449 1 97.12 84 HIS A CA 1
ATOM 669 C C . HIS A 1 84 ? 9.391 -12.57 -3.715 1 97.12 84 HIS A C 1
ATOM 671 O O . HIS A 1 84 ? 9.602 -11.352 -3.732 1 97.12 84 HIS A O 1
ATOM 677 N N . ASP A 1 85 ? 8.43 -13.117 -3.07 1 98.19 85 ASP A N 1
ATOM 678 C CA . ASP A 1 85 ? 7.43 -12.281 -2.412 1 98.19 85 ASP A CA 1
ATOM 679 C C . ASP A 1 85 ? 7.879 -11.898 -1.003 1 98.19 85 ASP A C 1
ATOM 681 O O . ASP A 1 85 ? 7.242 -11.07 -0.345 1 98.19 85 ASP A O 1
ATOM 685 N N . ILE A 1 86 ? 8.93 -12.516 -0.481 1 96.38 86 ILE A N 1
ATOM 686 C CA . ILE A 1 86 ? 9.344 -12.312 0.902 1 96.38 86 ILE A CA 1
ATOM 687 C C . ILE A 1 86 ? 10.836 -12 0.952 1 96.38 86 ILE A C 1
ATOM 689 O O . ILE A 1 86 ? 11.578 -12.336 0.024 1 96.38 86 ILE A O 1
ATOM 693 N N . TYR A 1 87 ? 11.258 -11.367 2.02 1 92.38 87 TYR A N 1
ATOM 694 C CA . TYR A 1 87 ? 12.664 -11.031 2.195 1 92.38 87 TYR A CA 1
ATOM 695 C C . TYR A 1 87 ? 13.445 -12.211 2.768 1 92.38 87 TYR A C 1
ATOM 697 O O . TYR A 1 87 ? 13.008 -12.836 3.736 1 92.38 87 TYR A O 1
ATOM 705 N N . GLY A 1 88 ? 14.531 -12.516 2.162 1 88.69 88 GLY A N 1
ATOM 706 C CA . GLY A 1 88 ? 15.469 -13.492 2.701 1 88.69 88 GLY A CA 1
ATOM 707 C C . GLY A 1 88 ? 14.852 -14.859 2.904 1 88.69 88 GLY A C 1
ATOM 708 O O . GLY A 1 88 ? 15.195 -15.57 3.85 1 88.69 88 GLY A O 1
ATOM 709 N N . TYR A 1 89 ? 13.828 -15.133 2.178 1 87.69 89 TYR A N 1
ATOM 710 C CA . TYR A 1 89 ? 13.148 -16.422 2.232 1 87.69 89 TYR A CA 1
ATOM 711 C C . TYR A 1 89 ? 12.508 -16.641 3.596 1 87.69 89 TYR A C 1
ATOM 713 O O . TYR A 1 89 ? 12.391 -17.781 4.059 1 87.69 89 TYR A O 1
ATOM 721 N N . ASN A 1 90 ? 12.297 -15.594 4.285 1 91.56 90 ASN A N 1
ATOM 722 C CA . ASN A 1 90 ? 11.695 -15.617 5.613 1 91.56 90 ASN A CA 1
ATOM 723 C C . ASN A 1 90 ? 10.234 -15.18 5.574 1 91.56 90 ASN A C 1
ATOM 725 O O . ASN A 1 90 ? 9.938 -13.992 5.41 1 91.56 90 ASN A O 1
ATOM 729 N N . LEU A 1 91 ? 9.375 -16.188 5.793 1 94.69 91 LEU A N 1
ATOM 730 C CA . LEU A 1 91 ? 7.941 -15.938 5.699 1 94.69 91 LEU A CA 1
ATOM 731 C C . LEU A 1 91 ? 7.504 -14.875 6.707 1 94.69 91 LEU A C 1
ATOM 733 O O . LEU A 1 91 ? 6.496 -14.195 6.504 1 94.69 91 LEU A O 1
ATOM 737 N N . ALA A 1 92 ? 8.25 -14.633 7.754 1 92.94 92 ALA A N 1
ATOM 738 C CA . ALA A 1 92 ? 7.91 -13.648 8.773 1 92.94 92 ALA A CA 1
ATOM 739 C C . ALA A 1 92 ? 7.941 -12.234 8.203 1 92.94 92 ALA A C 1
ATOM 741 O O . ALA A 1 92 ? 7.363 -11.305 8.781 1 92.94 92 ALA A O 1
ATOM 742 N N . THR A 1 93 ? 8.609 -12.086 7.062 1 94.69 93 THR A N 1
ATOM 743 C CA . THR A 1 93 ? 8.734 -10.766 6.469 1 94.69 93 THR A CA 1
ATOM 744 C C . THR A 1 93 ? 7.504 -10.43 5.629 1 94.69 93 THR A C 1
ATOM 746 O O . THR A 1 93 ? 7.336 -9.289 5.188 1 94.69 93 THR A O 1
ATOM 749 N N . TYR A 1 94 ? 6.617 -11.344 5.492 1 97.12 94 TYR A N 1
ATOM 750 C CA . TYR A 1 94 ? 5.438 -11.164 4.652 1 97.12 94 TYR A CA 1
ATOM 751 C C . TYR A 1 94 ? 4.68 -9.898 5.035 1 97.12 94 TYR A C 1
ATOM 753 O O . TYR A 1 94 ? 4.207 -9.164 4.164 1 97.12 94 TYR A O 1
ATOM 761 N N . GLU A 1 95 ? 4.645 -9.609 6.297 1 95.5 95 GLU A N 1
ATOM 762 C CA . GLU A 1 95 ? 3.836 -8.516 6.84 1 95.5 95 GLU A CA 1
ATOM 763 C C . GLU A 1 95 ? 4.387 -7.16 6.418 1 95.5 95 GLU A C 1
ATOM 765 O O . GLU A 1 95 ? 3.75 -6.129 6.648 1 95.5 95 GLU A O 1
ATOM 770 N N . ARG A 1 96 ? 5.492 -7.133 5.711 1 95.31 96 ARG A N 1
ATOM 771 C CA . ARG A 1 96 ? 6.066 -5.855 5.297 1 95.31 96 ARG A CA 1
ATOM 772 C C . ARG A 1 96 ? 6.375 -5.852 3.801 1 95.31 96 ARG A C 1
ATOM 774 O O . ARG A 1 96 ? 7.305 -5.18 3.354 1 95.31 96 ARG A O 1
ATOM 781 N N . THR A 1 97 ? 5.652 -6.66 3.094 1 97.88 97 THR A N 1
ATOM 782 C CA . THR A 1 97 ? 5.926 -6.816 1.671 1 97.88 97 THR A CA 1
ATOM 783 C C . THR A 1 97 ? 4.82 -6.18 0.833 1 97.88 97 THR A C 1
ATOM 785 O O . THR A 1 97 ? 3.744 -5.871 1.347 1 97.88 97 THR A O 1
ATOM 788 N N . SER A 1 98 ? 5.141 -5.957 -0.446 1 98.19 98 SER A N 1
ATOM 789 C CA . SER A 1 98 ? 4.16 -5.453 -1.404 1 98.19 98 SER A CA 1
ATOM 790 C C . SER A 1 98 ? 2.977 -6.402 -1.538 1 98.19 98 SER A C 1
ATOM 792 O O . SER A 1 98 ? 1.844 -5.965 -1.75 1 98.19 98 SER A O 1
ATOM 794 N N . LEU A 1 99 ? 3.238 -7.676 -1.427 1 98.75 99 LEU A N 1
ATOM 795 C CA . LEU A 1 99 ? 2.139 -8.625 -1.531 1 98.75 99 LEU A CA 1
ATOM 796 C C . LEU A 1 99 ? 1.139 -8.43 -0.397 1 98.75 99 LEU A C 1
ATOM 798 O O . LEU A 1 99 ? -0.072 -8.547 -0.603 1 98.75 99 LEU A O 1
ATOM 802 N N . ARG A 1 100 ? 1.653 -8.164 0.794 1 98.44 100 ARG A N 1
ATOM 803 C CA . ARG A 1 100 ? 0.761 -7.883 1.914 1 98.44 100 ARG A CA 1
ATOM 804 C C . ARG A 1 100 ? -0.107 -6.664 1.63 1 98.44 100 ARG A C 1
ATOM 806 O O . ARG A 1 100 ? -1.314 -6.684 1.878 1 98.44 100 ARG A O 1
ATOM 813 N N . VAL A 1 101 ? 0.533 -5.617 1.12 1 98.19 101 VAL A N 1
ATOM 814 C CA . VAL A 1 101 ? -0.21 -4.402 0.791 1 98.19 101 VAL A CA 1
ATOM 815 C C . VAL A 1 101 ? -1.26 -4.715 -0.274 1 98.19 101 VAL A C 1
ATOM 817 O O . VAL A 1 101 ? -2.406 -4.273 -0.17 1 98.19 101 VAL A O 1
ATOM 820 N N . LEU A 1 102 ? -0.861 -5.465 -1.271 1 98.5 102 LEU A N 1
ATOM 821 C CA . LEU A 1 102 ? -1.77 -5.844 -2.348 1 98.5 102 LEU A CA 1
ATOM 822 C C . LEU A 1 102 ? -2.992 -6.57 -1.798 1 98.5 102 LEU A C 1
ATOM 824 O O . LEU A 1 102 ? -4.121 -6.301 -2.215 1 98.5 102 LEU A O 1
ATOM 828 N N . GLU A 1 103 ? -2.779 -7.477 -0.896 1 98.38 103 GLU A N 1
ATOM 829 C CA . GLU A 1 103 ? -3.867 -8.227 -0.272 1 98.38 103 GLU A CA 1
ATOM 830 C C . GLU A 1 103 ? -4.832 -7.297 0.454 1 98.38 103 GLU A C 1
ATOM 832 O O . GLU A 1 103 ? -6.043 -7.527 0.457 1 98.38 103 GLU A O 1
ATOM 837 N N . LEU A 1 104 ? -4.297 -6.297 1.042 1 97.25 104 LEU A N 1
ATOM 838 C CA . LEU A 1 104 ? -5.117 -5.363 1.809 1 97.25 104 LEU A CA 1
ATOM 839 C C . LEU A 1 104 ? -5.969 -4.5 0.882 1 97.25 104 LEU A C 1
ATOM 841 O O . LEU A 1 104 ? -7.074 -4.094 1.247 1 97.25 104 LEU A O 1
ATOM 845 N N . ILE A 1 105 ? -5.465 -4.234 -0.334 1 96.88 105 ILE A N 1
ATOM 846 C CA . ILE A 1 105 ? -6.145 -3.225 -1.138 1 96.88 105 ILE A CA 1
ATOM 847 C C . ILE A 1 105 ? -6.988 -3.904 -2.217 1 96.88 105 ILE A C 1
ATOM 849 O O . ILE A 1 105 ? -7.867 -3.277 -2.812 1 96.88 105 ILE A O 1
ATOM 853 N N . VAL A 1 106 ? -6.727 -5.16 -2.57 1 98.25 106 VAL A N 1
ATOM 854 C CA . VAL A 1 106 ? -7.461 -5.895 -3.596 1 98.25 106 VAL A CA 1
ATOM 855 C C . VAL A 1 106 ? -8.398 -6.902 -2.939 1 98.25 106 VAL A C 1
ATOM 857 O O . VAL A 1 106 ? -7.977 -8 -2.559 1 98.25 106 VAL A O 1
ATOM 860 N N . PRO A 1 107 ? -9.625 -6.613 -2.881 1 97.81 107 PRO A N 1
ATOM 861 C CA . PRO A 1 107 ? -10.562 -7.484 -2.17 1 97.81 107 PRO A CA 1
ATOM 862 C C . PRO A 1 107 ? -10.672 -8.875 -2.801 1 97.81 107 PRO A C 1
ATOM 864 O O . PRO A 1 107 ? -11.008 -9.844 -2.113 1 97.81 107 PRO A O 1
ATOM 867 N N . GLN A 1 108 ? -10.375 -8.992 -4.055 1 98.06 108 GLN A N 1
ATOM 868 C CA . GLN A 1 108 ? -10.461 -10.273 -4.754 1 98.06 108 GLN A CA 1
ATOM 869 C C . GLN A 1 108 ? -9.328 -11.203 -4.336 1 98.06 108 GLN A C 1
ATOM 871 O O . GLN A 1 108 ? -9.375 -12.406 -4.598 1 98.06 108 GLN A O 1
ATOM 876 N N . LEU A 1 109 ? -8.312 -10.648 -3.703 1 98.75 109 LEU A N 1
ATOM 877 C CA . LEU A 1 109 ? -7.09 -11.414 -3.494 1 98.75 109 LEU A CA 1
ATOM 878 C C . LEU A 1 109 ? -7.008 -11.922 -2.061 1 98.75 109 LEU A C 1
ATOM 880 O O . LEU A 1 109 ? -7.133 -11.148 -1.11 1 98.75 109 LEU A O 1
ATOM 884 N N . THR A 1 110 ? -6.816 -13.211 -1.894 1 98.75 110 THR A N 1
ATOM 885 C CA . THR A 1 110 ? -6.559 -13.836 -0.602 1 98.75 110 THR A CA 1
ATOM 886 C C . THR A 1 110 ? -5.227 -14.578 -0.614 1 98.75 110 THR A C 1
ATOM 888 O O . THR A 1 110 ? -4.984 -15.406 -1.489 1 98.75 110 THR A O 1
ATOM 891 N N . VAL A 1 111 ? -4.406 -14.266 0.329 1 98.75 111 VAL A N 1
ATOM 892 C CA . VAL A 1 111 ? -3.113 -14.93 0.451 1 98.75 111 VAL A CA 1
ATOM 893 C C . VAL A 1 111 ? -3.146 -15.914 1.62 1 98.75 111 VAL A C 1
ATOM 895 O O . VAL A 1 111 ? -3.373 -15.516 2.766 1 98.75 111 VAL A O 1
ATOM 898 N N . ILE A 1 112 ? -2.969 -17.156 1.363 1 98.44 112 ILE A N 1
ATOM 899 C CA . ILE A 1 112 ? -2.963 -18.203 2.385 1 98.44 112 ILE A CA 1
ATOM 900 C C . ILE A 1 112 ? -1.541 -18.719 2.58 1 98.44 112 ILE A C 1
ATOM 902 O O . ILE A 1 112 ? -1.008 -19.422 1.72 1 98.44 112 ILE A O 1
ATOM 906 N N . ASN A 1 113 ? -0.946 -18.375 3.727 1 97.56 113 ASN A N 1
ATOM 907 C CA . ASN A 1 113 ? 0.444 -18.734 3.998 1 97.56 113 ASN A CA 1
ATOM 908 C C . ASN A 1 113 ? 0.555 -19.766 5.109 1 97.56 113 ASN A C 1
ATOM 910 O O . ASN A 1 113 ? 1.65 -20.047 5.605 1 97.56 113 ASN A O 1
ATOM 914 N N . ASP A 1 114 ? -0.545 -20.297 5.492 1 94.81 114 ASP A N 1
ATOM 915 C CA . ASP A 1 114 ? -0.609 -21.344 6.516 1 94.81 114 ASP A CA 1
ATOM 916 C C . ASP A 1 114 ? -1.125 -22.656 5.93 1 94.81 114 ASP A C 1
ATOM 918 O O . ASP A 1 114 ? -2.316 -22.781 5.641 1 94.81 114 ASP A O 1
ATOM 922 N N . PRO A 1 115 ? -0.213 -23.625 5.828 1 90.44 115 PRO A N 1
ATOM 923 C CA . PRO A 1 115 ? -0.64 -24.891 5.242 1 90.44 115 PRO A CA 1
ATOM 924 C C . PRO A 1 115 ? -1.731 -25.578 6.059 1 90.44 115 PRO A C 1
ATOM 926 O O . PRO A 1 115 ? -2.377 -26.516 5.57 1 90.44 115 PRO A O 1
ATOM 929 N N . GLY A 1 116 ? -1.915 -25.094 7.266 1 91.31 116 GLY A N 1
ATOM 930 C CA . GLY A 1 116 ? -2.967 -25.641 8.109 1 91.31 116 GLY A CA 1
ATOM 931 C C . GLY A 1 116 ? -4.316 -25 7.875 1 91.31 116 GLY A C 1
ATOM 932 O O . GLY A 1 116 ? -5.32 -25.406 8.469 1 91.31 116 GLY A O 1
ATOM 933 N N . GLN A 1 117 ? -4.359 -24.047 7.062 1 93.69 117 GLN A N 1
ATOM 934 C CA . GLN A 1 117 ? -5.609 -23.375 6.73 1 93.69 117 GLN A CA 1
ATOM 935 C C . GLN A 1 117 ? -6.164 -23.859 5.395 1 93.69 117 GLN A C 1
ATOM 937 O O . GLN A 1 117 ? -5.461 -23.844 4.383 1 93.69 117 GLN A O 1
ATOM 942 N N . ALA A 1 118 ? -7.402 -24.344 5.488 1 95.38 118 ALA A N 1
ATOM 943 C CA . ALA A 1 118 ? -8.07 -24.797 4.277 1 95.38 118 ALA A CA 1
ATOM 944 C C . ALA A 1 118 ? -9.227 -23.875 3.898 1 95.38 118 ALA A C 1
ATOM 946 O O . ALA A 1 118 ? -9.961 -23.406 4.766 1 95.38 118 ALA A O 1
ATOM 947 N N . HIS A 1 119 ? -9.266 -23.547 2.652 1 96.69 119 HIS A N 1
ATOM 948 C CA . HIS A 1 119 ? -10.453 -22.891 2.127 1 96.69 119 HIS A CA 1
ATOM 949 C C . HIS A 1 119 ? -11.391 -23.891 1.457 1 96.69 119 HIS A C 1
ATOM 951 O O . HIS A 1 119 ? -10.969 -24.656 0.597 1 96.69 119 HIS A O 1
ATOM 957 N N . MET A 1 120 ? -12.68 -23.812 1.844 1 96.06 120 MET A N 1
ATOM 958 C CA . MET A 1 120 ? -13.648 -24.781 1.336 1 96.06 120 MET A CA 1
ATOM 959 C C . MET A 1 120 ? -14.586 -24.141 0.317 1 96.06 120 MET A C 1
ATOM 961 O O . MET A 1 120 ? -15.078 -23.031 0.534 1 96.06 120 MET A O 1
ATOM 965 N N . PHE A 1 121 ? -14.703 -24.828 -0.83 1 96.81 121 PHE A N 1
ATOM 966 C CA . PHE A 1 121 ? -15.703 -24.469 -1.826 1 96.81 121 PHE A CA 1
ATOM 967 C C . PHE A 1 121 ? -16.828 -25.5 -1.864 1 96.81 121 PHE A C 1
ATOM 969 O O . PHE A 1 121 ? -16.578 -26.703 -1.784 1 96.81 121 PHE A O 1
ATOM 976 N N . HIS A 1 122 ? -18.047 -24.922 -1.882 1 93.94 122 HIS A N 1
ATOM 977 C CA . HIS A 1 122 ? -19.234 -25.75 -2.008 1 93.94 122 HIS A CA 1
ATOM 978 C C . HIS A 1 122 ? -20.125 -25.297 -3.164 1 93.94 122 HIS A C 1
ATOM 980 O O . HIS A 1 122 ? -20.594 -24.156 -3.178 1 93.94 122 HIS A O 1
ATOM 986 N N . GLN A 1 123 ? -20.266 -26.219 -4.129 1 92.75 123 GLN A N 1
ATOM 987 C CA . GLN A 1 123 ? -21.109 -25.906 -5.27 1 92.75 123 GLN A CA 1
ATOM 988 C C . GLN A 1 123 ? -21.797 -27.156 -5.793 1 92.75 123 GLN A C 1
ATOM 990 O O . GLN A 1 123 ? -21.141 -28.141 -6.16 1 92.75 123 GLN A O 1
ATOM 995 N N . ASP A 1 124 ? -23.141 -27.172 -5.883 1 89.25 124 ASP A N 1
ATOM 996 C CA . ASP A 1 124 ? -23.953 -28.234 -6.465 1 89.25 124 ASP A CA 1
ATOM 997 C C . ASP A 1 124 ? -23.562 -29.594 -5.91 1 89.25 124 ASP A C 1
ATOM 999 O O . ASP A 1 124 ? -23.344 -30.547 -6.668 1 89.25 124 ASP A O 1
ATOM 1003 N N . GLY A 1 125 ? -23.312 -29.641 -4.633 1 86.31 125 GLY A N 1
ATOM 1004 C CA . GLY A 1 125 ? -23.016 -30.891 -3.969 1 86.31 125 GLY A CA 1
ATOM 1005 C C . GLY A 1 125 ? -21.562 -31.281 -4.023 1 86.31 125 GLY A C 1
ATOM 1006 O O . GLY A 1 125 ? -21.141 -32.25 -3.404 1 86.31 125 GLY A O 1
ATOM 1007 N N . ASN A 1 126 ? -20.797 -30.578 -4.848 1 90.88 126 ASN A N 1
ATOM 1008 C CA . ASN A 1 126 ? -19.359 -30.812 -4.906 1 90.88 126 ASN A CA 1
ATOM 1009 C C . ASN A 1 126 ? -18.609 -29.984 -3.863 1 90.88 126 ASN A C 1
ATOM 1011 O O . ASN A 1 126 ? -18.984 -28.844 -3.59 1 90.88 126 ASN A O 1
ATOM 1015 N N . HIS A 1 127 ? -17.609 -30.672 -3.217 1 94.5 127 HIS A N 1
ATOM 1016 C CA . HIS A 1 127 ? -16.766 -30.016 -2.24 1 94.5 127 HIS A CA 1
ATOM 1017 C C . HIS A 1 127 ? -15.297 -30.031 -2.682 1 94.5 127 HIS A C 1
ATOM 1019 O O . HIS A 1 127 ? -14.805 -31.062 -3.139 1 94.5 127 HIS A O 1
ATOM 1025 N N . VAL A 1 128 ? -14.719 -28.859 -2.6 1 97.12 128 VAL A N 1
ATOM 1026 C CA . VAL A 1 128 ? -13.305 -28.766 -2.916 1 97.12 128 VAL A CA 1
ATOM 1027 C C . VAL A 1 128 ? -12.555 -28.109 -1.759 1 97.12 128 VAL A C 1
ATOM 1029 O O . VAL A 1 128 ? -13 -27.078 -1.238 1 97.12 128 VAL A O 1
ATOM 1032 N N . GLN A 1 129 ? -11.516 -28.781 -1.281 1 97.31 129 GLN A N 1
ATOM 1033 C CA . GLN A 1 129 ? -10.602 -28.203 -0.303 1 97.31 129 GLN A CA 1
ATOM 1034 C C . GLN A 1 129 ? -9.359 -27.641 -0.98 1 97.31 129 GLN A C 1
ATOM 1036 O O . GLN A 1 129 ? -8.672 -28.344 -1.726 1 97.31 129 GLN A O 1
ATOM 1041 N N . LEU A 1 130 ? -9.133 -26.359 -0.701 1 98.06 130 LEU A N 1
ATOM 1042 C CA . LEU A 1 130 ? -7.961 -25.703 -1.245 1 98.06 130 LEU A CA 1
ATOM 1043 C C . LEU A 1 130 ? -6.98 -25.328 -0.135 1 98.06 130 LEU A C 1
ATOM 1045 O O . LEU A 1 130 ? -7.359 -24.672 0.84 1 98.06 130 LEU A O 1
ATOM 1049 N N . THR A 1 131 ? -5.738 -25.812 -0.242 1 97.69 131 THR A N 1
ATOM 1050 C CA . THR A 1 131 ? -4.695 -25.531 0.732 1 97.69 131 THR A CA 1
ATOM 1051 C C . THR A 1 131 ? -3.42 -25.062 0.035 1 97.69 131 THR A C 1
ATOM 1053 O O . THR A 1 131 ? -3.236 -25.297 -1.16 1 97.69 131 THR A O 1
ATOM 1056 N N . PHE A 1 132 ? -2.584 -24.344 0.836 1 98.06 132 PHE A N 1
ATOM 1057 C CA . PHE A 1 132 ? -1.366 -23.766 0.276 1 98.06 132 PHE A CA 1
ATOM 1058 C C . PHE A 1 132 ? -0.173 -24.031 1.185 1 98.06 132 PHE A C 1
ATOM 1060 O O . PHE A 1 132 ? -0.325 -24.141 2.402 1 98.06 132 PHE A O 1
ATOM 1067 N N . THR A 1 133 ? 1 -24.156 0.571 1 97.06 133 THR A N 1
ATOM 1068 C CA . THR A 1 133 ? 2.279 -24.078 1.266 1 97.06 133 THR A CA 1
ATOM 1069 C C . THR A 1 133 ? 3.166 -23 0.648 1 97.06 133 THR A C 1
ATOM 1071 O O . THR A 1 133 ? 3.6 -23.141 -0.499 1 97.06 133 THR A O 1
ATOM 1074 N N . PRO A 1 134 ? 3.398 -21.969 1.432 1 97.44 134 PRO A N 1
ATOM 1075 C CA . PRO A 1 134 ? 4.316 -20.938 0.932 1 97.44 134 PRO A CA 1
ATOM 1076 C C . PRO A 1 134 ? 5.754 -21.438 0.813 1 97.44 134 PRO A C 1
ATOM 1078 O O . PRO A 1 134 ? 6.074 -22.531 1.293 1 97.44 134 PRO A O 1
ATOM 1081 N N . TYR A 1 135 ? 6.57 -20.625 0.145 1 95.69 135 TYR A N 1
ATOM 1082 C CA . TYR A 1 135 ? 7.98 -20.969 0.04 1 95.69 135 TYR A CA 1
ATOM 1083 C C . TYR A 1 135 ? 8.641 -21 1.413 1 95.69 135 TYR A C 1
ATOM 1085 O O . TYR A 1 135 ? 8.367 -20.125 2.252 1 95.69 135 TYR A O 1
ATOM 1093 N N . SER A 1 136 ? 9.445 -21.922 1.608 1 89 136 SER A N 1
ATOM 1094 C CA . SER A 1 136 ? 10.391 -21.984 2.717 1 89 136 SER A CA 1
ATOM 1095 C C . SER A 1 136 ? 11.68 -22.672 2.305 1 89 136 SER A C 1
ATOM 1097 O O . SER A 1 136 ? 11.703 -23.438 1.332 1 89 136 SER A O 1
ATOM 1099 N N . ASP A 1 137 ? 12.688 -22.375 3.029 1 82.31 137 ASP A N 1
ATOM 1100 C CA . ASP A 1 137 ? 13.969 -23 2.732 1 82.31 137 ASP A CA 1
ATOM 1101 C C . ASP A 1 137 ? 13.914 -24.5 2.99 1 82.31 137 ASP A C 1
ATOM 1103 O O . ASP A 1 137 ? 14.805 -25.25 2.564 1 82.31 137 ASP A O 1
ATOM 1107 N N . GLN A 1 138 ? 12.836 -24.969 3.561 1 83.25 138 GLN A N 1
ATOM 1108 C CA . GLN A 1 138 ? 12.75 -26.375 3.955 1 83.25 138 GLN A CA 1
ATOM 1109 C C . GLN A 1 138 ? 11.93 -27.172 2.947 1 83.25 138 GLN A C 1
ATOM 1111 O O . GLN A 1 138 ? 11.969 -28.406 2.959 1 83.25 138 GLN A O 1
ATOM 1116 N N . ILE A 1 139 ? 11.156 -26.594 2.1 1 87.44 139 ILE A N 1
ATOM 1117 C CA . ILE A 1 139 ? 10.164 -27.281 1.279 1 87.44 139 ILE A CA 1
ATOM 1118 C C . ILE A 1 139 ? 10.852 -28.344 0.423 1 87.44 139 ILE A C 1
ATOM 1120 O O . ILE A 1 139 ? 10.328 -29.438 0.248 1 87.44 139 ILE A O 1
ATOM 1124 N N . ASP A 1 140 ? 11.93 -28.312 -0.102 1 86.94 140 ASP A N 1
ATOM 1125 C CA . ASP A 1 140 ? 12.602 -29.266 -0.99 1 86.94 140 ASP A CA 1
ATOM 1126 C C . ASP A 1 140 ? 13.758 -29.953 -0.275 1 86.94 140 ASP A C 1
ATOM 1128 O O . ASP A 1 140 ? 14.516 -30.703 -0.895 1 86.94 140 ASP A O 1
ATOM 1132 N N . LYS A 1 141 ? 14.055 -29.641 0.942 1 78.31 141 LYS A N 1
ATOM 1133 C CA . LYS A 1 141 ? 15.023 -30.391 1.729 1 78.31 141 LYS A CA 1
ATOM 1134 C C . LYS A 1 141 ? 14.375 -31.609 2.381 1 78.31 141 LYS A C 1
ATOM 1136 O O . LYS A 1 141 ? 14.961 -32.688 2.412 1 78.31 141 LYS A O 1
ATOM 1141 N N . ALA A 1 142 ? 13.25 -31.391 2.842 1 65.62 142 ALA A N 1
ATOM 1142 C CA . ALA A 1 142 ? 12.594 -32.469 3.602 1 65.62 142 ALA A CA 1
ATOM 1143 C C . ALA A 1 142 ? 11.477 -33.094 2.787 1 65.62 142 ALA A C 1
ATOM 1145 O O . ALA A 1 142 ? 10.945 -34.156 3.168 1 65.62 142 ALA A O 1
ATOM 1146 N N . GLY A 1 143 ? 11.359 -32.625 1.512 1 66.5 143 GLY A N 1
ATOM 1147 C CA . GLY A 1 143 ? 10.297 -33.094 0.635 1 66.5 143 GLY A CA 1
ATOM 1148 C C . GLY A 1 143 ? 8.906 -32.875 1.209 1 66.5 143 GLY A C 1
ATOM 1149 O O . GLY A 1 143 ? 7.949 -33.531 0.782 1 66.5 143 GLY A O 1
ATOM 1150 N N . TYR A 1 144 ? 9.055 -32.031 2.264 1 73.56 144 TYR A N 1
ATOM 1151 C CA . TYR A 1 144 ? 7.785 -31.75 2.932 1 73.56 144 TYR A CA 1
ATOM 1152 C C . TYR A 1 144 ? 7.113 -30.516 2.348 1 73.56 144 TYR A C 1
ATOM 1154 O O . TYR A 1 144 ? 7.746 -29.734 1.63 1 73.56 144 TYR A O 1
ATOM 1162 N N . GLY A 1 145 ? 5.73 -30.391 2.18 1 89.12 145 GLY A N 1
ATOM 1163 C CA . GLY A 1 145 ? 5.016 -29.172 1.836 1 89.12 145 GLY A CA 1
ATOM 1164 C C . GLY A 1 145 ? 4.059 -29.344 0.672 1 89.12 145 GLY A C 1
ATOM 1165 O O . GLY A 1 145 ? 3.295 -28.438 0.348 1 89.12 145 GLY A O 1
ATOM 1166 N N . TYR A 1 146 ? 4.285 -30.5 0.098 1 94.5 146 TYR A N 1
ATOM 1167 C CA . TYR A 1 146 ? 3.441 -30.75 -1.064 1 94.5 146 TYR A CA 1
ATOM 1168 C C . TYR A 1 146 ? 2.184 -31.516 -0.67 1 94.5 146 TYR A C 1
ATOM 1170 O O . TYR A 1 146 ? 1.603 -32.25 -1.49 1 94.5 146 TYR A O 1
ATOM 1178 N N . SER A 1 147 ? 1.887 -31.406 0.572 1 93.75 147 SER A N 1
ATOM 1179 C CA . SER A 1 147 ? 0.674 -32 1.117 1 93.75 147 SER A CA 1
ATOM 1180 C C . SER A 1 147 ? -0.033 -31.062 2.074 1 93.75 147 SER A C 1
ATOM 1182 O O . SER A 1 147 ? 0.618 -30.312 2.811 1 93.75 147 SER A O 1
ATOM 1184 N N . PRO A 1 148 ? -1.36 -31.156 2.051 1 91.56 148 PRO A N 1
ATOM 1185 C CA . PRO A 1 148 ? -2.068 -30.375 3.074 1 91.56 148 PRO A CA 1
ATOM 1186 C C . PRO A 1 148 ? -1.763 -30.859 4.492 1 91.56 148 PRO A C 1
ATOM 1188 O O . PRO A 1 148 ? -1.532 -32.062 4.707 1 91.56 148 PRO A O 1
ATOM 1191 N N . GLU A 1 149 ? -1.784 -29.891 5.355 1 89.81 149 GLU A N 1
ATOM 1192 C CA . GLU A 1 149 ? -1.604 -30.25 6.758 1 89.81 149 GLU A CA 1
ATOM 1193 C C . GLU A 1 149 ? -2.945 -30.5 7.445 1 89.81 149 GLU A C 1
ATOM 1195 O O . GLU A 1 149 ? -2.992 -31 8.562 1 89.81 149 GLU A O 1
ATOM 1200 N N . VAL A 1 150 ? -4.023 -30.062 6.719 1 85.56 150 VAL A N 1
ATOM 1201 C CA . VAL A 1 150 ? -5.367 -30.312 7.23 1 85.56 150 VAL A CA 1
ATOM 1202 C C . VAL A 1 150 ? -6.234 -30.922 6.137 1 85.56 150 VAL A C 1
ATOM 1204 O O . VAL A 1 150 ? -6.133 -30.547 4.969 1 85.56 150 VAL A O 1
ATOM 1207 N N . THR A 1 151 ? -6.922 -32.031 6.57 1 81.38 151 THR A N 1
ATOM 1208 C CA . THR A 1 151 ? -7.879 -32.625 5.652 1 81.38 151 THR A CA 1
ATOM 1209 C C . THR A 1 151 ? -9.25 -32.75 6.305 1 81.38 151 THR A C 1
ATOM 1211 O O . THR A 1 151 ? -9.367 -33.156 7.461 1 81.38 151 THR A O 1
ATOM 1214 N N . GLU A 1 152 ? -10.117 -32.219 5.582 1 77.12 152 GLU A N 1
ATOM 1215 C CA . GLU A 1 152 ? -11.484 -32.312 6.082 1 77.12 152 GLU A CA 1
ATOM 1216 C C . GLU A 1 152 ? -12.031 -33.719 5.934 1 77.12 152 GLU A C 1
ATOM 1218 O O . GLU A 1 152 ? -11.594 -34.469 5.055 1 77.12 152 GLU A O 1
ATOM 1223 N N . ASP A 1 153 ? -13.031 -34 6.82 1 75.12 153 ASP A N 1
ATOM 1224 C CA . ASP A 1 153 ? -13.547 -35.375 6.934 1 75.12 153 ASP A CA 1
ATOM 1225 C C . ASP A 1 153 ? -14.641 -35.625 5.902 1 75.12 153 ASP A C 1
ATOM 1227 O O . ASP A 1 153 ? -15.086 -36.75 5.738 1 75.12 153 ASP A O 1
ATOM 1231 N N . TYR A 1 154 ? -14.961 -34.75 5.098 1 78.06 154 TYR A N 1
ATOM 1232 C CA . TYR A 1 154 ? -16 -35.094 4.133 1 78.06 154 TYR A CA 1
ATOM 1233 C C . TYR A 1 154 ? -15.414 -35.25 2.732 1 78.06 154 TYR A C 1
ATOM 1235 O O . TYR A 1 154 ? -14.273 -34.844 2.484 1 78.06 154 TYR A O 1
ATOM 1243 N N . GLU A 1 155 ? -16.172 -36.062 1.95 1 87.88 155 GLU A N 1
ATOM 1244 C CA . GLU A 1 155 ? -15.758 -36.375 0.585 1 87.88 155 GLU A CA 1
ATOM 1245 C C . GLU A 1 155 ? -15.562 -35.094 -0.232 1 87.88 155 GLU A C 1
ATOM 1247 O O . GLU A 1 155 ? -16.516 -34.344 -0.484 1 87.88 155 GLU A O 1
ATOM 1252 N N . SER A 1 156 ? -14.289 -34.781 -0.482 1 93.75 156 SER A N 1
ATOM 1253 C CA . SER A 1 156 ? -13.938 -33.562 -1.239 1 93.75 156 SER A CA 1
ATOM 1254 C C . SER A 1 156 ? -12.75 -33.844 -2.162 1 93.75 156 SER A C 1
ATOM 1256 O O . SER A 1 156 ? -12.023 -34.812 -1.988 1 93.75 156 SER A O 1
ATOM 1258 N N . THR A 1 157 ? -12.734 -33.125 -3.26 1 96.38 157 THR A N 1
ATOM 1259 C CA . THR A 1 157 ? -11.5 -33.062 -4.023 1 96.38 157 THR A CA 1
ATOM 1260 C C . THR A 1 157 ? -10.492 -32.125 -3.322 1 96.38 157 THR A C 1
ATOM 1262 O O . THR A 1 157 ? -10.812 -31 -2.992 1 96.38 157 THR A O 1
ATOM 1265 N N . LYS A 1 158 ? -9.32 -32.656 -3.037 1 97.12 158 LYS A N 1
ATOM 1266 C CA . LYS A 1 158 ? -8.297 -31.906 -2.328 1 97.12 158 LYS A CA 1
ATOM 1267 C C . LYS A 1 158 ? -7.25 -31.359 -3.295 1 97.12 158 LYS A C 1
ATOM 1269 O O . LYS A 1 158 ? -6.461 -32.125 -3.863 1 97.12 158 LYS A O 1
ATOM 1274 N N . ILE A 1 159 ? -7.266 -30.047 -3.453 1 98.06 159 ILE A N 1
ATOM 1275 C CA . ILE A 1 159 ? -6.266 -29.344 -4.25 1 98.06 159 ILE A CA 1
ATOM 1276 C C . ILE A 1 159 ? -5.258 -28.656 -3.33 1 98.06 159 ILE A C 1
ATOM 1278 O O . ILE A 1 159 ? -5.641 -27.875 -2.457 1 98.06 159 ILE A O 1
ATOM 1282 N N . HIS A 1 160 ? -3.998 -29.016 -3.479 1 97.88 160 HIS A N 1
ATOM 1283 C CA . HIS A 1 160 ? -2.928 -28.391 -2.711 1 97.88 160 HIS A CA 1
ATOM 1284 C C . HIS A 1 160 ? -1.973 -27.625 -3.621 1 97.88 160 HIS A C 1
ATOM 1286 O O . HIS A 1 160 ? -1.561 -28.141 -4.664 1 97.88 160 HIS A O 1
ATOM 1292 N N . VAL A 1 161 ? -1.708 -26.406 -3.217 1 98.69 161 VAL A N 1
ATOM 1293 C CA . VAL A 1 161 ? -0.817 -25.547 -3.99 1 98.69 161 VAL A CA 1
ATOM 1294 C C . VAL A 1 161 ? 0.466 -25.281 -3.203 1 98.69 161 VAL A C 1
ATOM 1296 O O . VAL A 1 161 ? 0.419 -24.938 -2.021 1 98.69 161 VAL A O 1
ATOM 1299 N N . ALA A 1 162 ? 1.576 -25.484 -3.854 1 97.62 162 ALA A N 1
ATOM 1300 C CA . ALA A 1 162 ? 2.85 -25.281 -3.168 1 97.62 162 ALA A CA 1
ATOM 1301 C C . ALA A 1 162 ? 3.803 -24.453 -4.027 1 97.62 162 ALA A C 1
ATOM 1303 O O . ALA A 1 162 ? 3.762 -24.531 -5.258 1 97.62 162 ALA A O 1
ATOM 1304 N N . HIS A 1 163 ? 4.59 -23.672 -3.357 1 97.88 163 HIS A N 1
ATOM 1305 C CA . HIS A 1 163 ? 5.664 -22.953 -4.039 1 97.88 163 HIS A CA 1
ATOM 1306 C C . HIS A 1 163 ? 7.023 -23.562 -3.719 1 97.88 163 HIS A C 1
ATOM 1308 O O . HIS A 1 163 ? 7.645 -23.219 -2.715 1 97.88 163 HIS A O 1
ATOM 1314 N N . GLY A 1 164 ? 7.469 -24.453 -4.578 1 95.38 164 GLY A N 1
ATOM 1315 C CA . GLY A 1 164 ? 8.727 -25.172 -4.453 1 95.38 164 GLY A CA 1
ATOM 1316 C C . GLY A 1 164 ? 9.211 -25.75 -5.766 1 95.38 164 GLY A C 1
ATOM 1317 O O . GLY A 1 164 ? 8.531 -25.656 -6.785 1 95.38 164 GLY A O 1
ATOM 1318 N N . MET A 1 165 ? 10.391 -26.359 -5.703 1 95.12 165 MET A N 1
ATOM 1319 C CA . MET A 1 165 ? 11.008 -26.922 -6.902 1 95.12 165 MET A CA 1
ATOM 1320 C C . MET A 1 165 ? 10.578 -28.375 -7.102 1 95.12 165 MET A C 1
ATOM 1322 O O . MET A 1 165 ? 11.398 -29.297 -6.992 1 95.12 165 MET A O 1
ATOM 1326 N N . LEU A 1 166 ? 9.344 -28.516 -7.418 1 95.81 166 LEU A N 1
ATOM 1327 C CA . LEU A 1 166 ? 8.781 -29.828 -7.734 1 95.81 166 LEU A CA 1
ATOM 1328 C C . LEU A 1 166 ? 9 -30.172 -9.203 1 95.81 166 LEU A C 1
ATOM 1330 O O . LEU A 1 166 ? 8.633 -29.391 -10.086 1 95.81 166 LEU A O 1
ATOM 1334 N N . LEU A 1 167 ? 9.625 -31.344 -9.461 1 94.88 167 LEU A N 1
ATOM 1335 C CA . LEU A 1 167 ? 9.992 -31.703 -10.828 1 94.88 167 LEU A CA 1
ATOM 1336 C C . LEU A 1 167 ? 9.586 -33.125 -11.148 1 94.88 167 LEU A C 1
ATOM 1338 O O . LEU A 1 167 ? 9.43 -33.938 -10.242 1 94.88 167 LEU A O 1
ATOM 1342 N N . ASP A 1 168 ? 9.398 -33.438 -12.438 1 95.38 168 ASP A N 1
ATOM 1343 C CA . ASP A 1 168 ? 9.102 -34.812 -12.891 1 95.38 168 ASP A CA 1
ATOM 1344 C C . ASP A 1 168 ? 10.367 -35.5 -13.391 1 95.38 168 ASP A C 1
ATOM 1346 O O . ASP A 1 168 ? 10.297 -36.594 -13.93 1 95.38 168 ASP A O 1
ATOM 1350 N N . HIS A 1 169 ? 11.523 -34.812 -13.352 1 92.31 169 HIS A N 1
ATOM 1351 C CA . HIS A 1 169 ? 12.805 -35.312 -13.82 1 92.31 169 HIS A CA 1
ATOM 1352 C C . HIS A 1 169 ? 13.938 -34.906 -12.891 1 92.31 169 HIS A C 1
ATOM 1354 O O . HIS A 1 169 ? 13.727 -34.125 -11.961 1 92.31 169 HIS A O 1
ATOM 1360 N N . ASP A 1 170 ? 15.07 -35.469 -13.125 1 88.75 170 ASP A N 1
ATOM 1361 C CA . ASP A 1 170 ? 16.266 -35.094 -12.367 1 88.75 170 ASP A CA 1
ATOM 1362 C C . ASP A 1 170 ? 16.938 -33.875 -12.969 1 88.75 170 ASP A C 1
ATOM 1364 O O . ASP A 1 170 ? 17.344 -33.906 -14.133 1 88.75 170 ASP A O 1
ATOM 1368 N N . PRO A 1 171 ? 17.016 -32.844 -12.156 1 86.38 171 PRO A N 1
ATOM 1369 C CA . PRO A 1 171 ? 17.75 -31.672 -12.641 1 86.38 171 PRO A CA 1
ATOM 1370 C C . PRO A 1 171 ? 19.234 -31.734 -12.32 1 86.38 171 PRO A C 1
ATOM 1372 O O . PRO A 1 171 ? 19.672 -32.625 -11.602 1 86.38 171 PRO A O 1
ATOM 1375 N N . PRO A 1 172 ? 20.031 -30.781 -12.883 1 79.44 172 PRO A N 1
ATOM 1376 C CA . PRO A 1 172 ? 21.469 -30.734 -12.594 1 79.44 172 PRO A CA 1
ATOM 1377 C C . PRO A 1 172 ? 21.781 -29.984 -11.297 1 79.44 172 PRO A C 1
ATOM 1379 O O . PRO A 1 172 ? 22.844 -29.375 -11.18 1 79.44 172 PRO A O 1
ATOM 1382 N N . PHE A 1 173 ? 20.734 -29.859 -10.414 1 81.25 173 PHE A N 1
ATOM 1383 C CA . PHE A 1 173 ? 20.953 -29.203 -9.125 1 81.25 173 PHE A CA 1
ATOM 1384 C C . PHE A 1 173 ? 20.328 -30.016 -7.996 1 81.25 173 PHE A C 1
ATOM 1386 O O . PHE A 1 173 ? 19.562 -30.953 -8.242 1 81.25 173 PHE A O 1
ATOM 1393 N N . ASP A 1 174 ? 20.641 -29.734 -6.691 1 77.12 174 ASP A N 1
ATOM 1394 C CA . ASP A 1 174 ? 20.344 -30.641 -5.586 1 77.12 174 ASP A CA 1
ATOM 1395 C C . ASP A 1 174 ? 19.062 -30.234 -4.859 1 77.12 174 ASP A C 1
ATOM 1397 O O . ASP A 1 174 ? 18.422 -31.062 -4.211 1 77.12 174 ASP A O 1
ATOM 1401 N N . ARG A 1 175 ? 18.625 -29.094 -4.891 1 83.81 175 ARG A N 1
ATOM 1402 C CA . ARG A 1 175 ? 17.5 -28.672 -4.078 1 83.81 175 ARG A CA 1
ATOM 1403 C C . ARG A 1 175 ? 16.203 -28.75 -4.871 1 83.81 175 ARG A C 1
ATOM 1405 O O . ARG A 1 175 ? 15.758 -27.75 -5.457 1 83.81 175 ARG A O 1
ATOM 1412 N N . TYR A 1 176 ? 15.672 -29.938 -4.926 1 91.19 176 TYR A N 1
ATOM 1413 C CA . TYR A 1 176 ? 14.422 -30.203 -5.633 1 91.19 176 TYR A CA 1
ATOM 1414 C C . TYR A 1 176 ? 13.68 -31.375 -5.016 1 91.19 176 TYR A C 1
ATOM 1416 O O . TYR A 1 176 ? 14.234 -32.094 -4.176 1 91.19 176 TYR A O 1
ATOM 1424 N N . THR A 1 177 ? 12.453 -31.547 -5.309 1 94.44 177 THR A N 1
ATOM 1425 C CA . THR A 1 177 ? 11.633 -32.719 -4.98 1 94.44 177 THR A CA 1
ATOM 1426 C C . THR A 1 177 ? 11.055 -33.344 -6.242 1 94.44 177 THR A C 1
ATOM 1428 O O . THR A 1 177 ? 10.594 -32.625 -7.141 1 94.44 177 THR A O 1
ATOM 1431 N N . LYS A 1 178 ? 11.133 -34.656 -6.336 1 94.19 178 LYS A N 1
ATOM 1432 C CA . LYS A 1 178 ? 10.531 -35.344 -7.469 1 94.19 178 LYS A CA 1
ATOM 1433 C C . LYS A 1 178 ? 9.078 -35.719 -7.18 1 94.19 178 LYS A C 1
ATOM 1435 O O . LYS A 1 178 ? 8.75 -36.156 -6.07 1 94.19 178 LYS A O 1
ATOM 1440 N N . VAL A 1 179 ? 8.281 -35.594 -8.219 1 95.12 179 VAL A N 1
ATOM 1441 C CA . VAL A 1 179 ? 6.871 -35.906 -8.078 1 95.12 179 VAL A CA 1
ATOM 1442 C C . VAL A 1 179 ? 6.719 -37.344 -7.555 1 95.12 179 VAL A C 1
ATOM 1444 O O . VAL A 1 179 ? 5.812 -37.625 -6.773 1 95.12 179 VAL A O 1
ATOM 1447 N N . GLN A 1 180 ? 7.625 -38.281 -7.898 1 93.44 180 GLN A N 1
ATOM 1448 C CA . GLN A 1 180 ? 7.574 -39.688 -7.523 1 93.44 180 GLN A CA 1
ATOM 1449 C C . GLN A 1 180 ? 7.781 -39.844 -6.02 1 93.44 180 GLN A C 1
ATOM 1451 O O . GLN A 1 180 ? 7.348 -40.844 -5.438 1 93.44 180 GLN A O 1
ATOM 1456 N N . ASP A 1 181 ? 8.391 -38.875 -5.418 1 91.94 181 ASP A N 1
ATOM 1457 C CA . ASP A 1 181 ? 8.805 -39.031 -4.027 1 91.94 181 ASP A CA 1
ATOM 1458 C C . ASP A 1 181 ? 7.832 -38.312 -3.086 1 91.94 181 ASP A C 1
ATOM 1460 O O . ASP A 1 181 ? 7.949 -38.438 -1.863 1 91.94 181 ASP A O 1
ATOM 1464 N N . VAL A 1 182 ? 6.883 -37.625 -3.604 1 94.31 182 VAL A N 1
ATOM 1465 C CA . VAL A 1 182 ? 5.977 -36.812 -2.799 1 94.31 182 VAL A CA 1
ATOM 1466 C C . VAL A 1 182 ? 4.965 -37.719 -2.094 1 94.31 182 VAL A C 1
ATOM 1468 O O . VAL A 1 182 ? 4.344 -38.562 -2.725 1 94.31 182 VAL A O 1
ATOM 1471 N N . LYS A 1 183 ? 4.879 -37.594 -0.794 1 92.88 183 LYS A N 1
ATOM 1472 C CA . LYS A 1 183 ? 3.756 -38.156 -0.038 1 92.88 183 LYS A CA 1
ATOM 1473 C C . LYS A 1 183 ? 2.689 -37.094 0.216 1 92.88 183 LYS A C 1
ATOM 1475 O O . LYS A 1 183 ? 2.965 -36.062 0.838 1 92.88 183 LYS A O 1
ATOM 1480 N N . THR A 1 184 ? 1.494 -37.312 -0.312 1 94.44 184 THR A N 1
ATOM 1481 C CA . THR A 1 184 ? 0.475 -36.281 -0.198 1 94.44 184 THR A CA 1
ATOM 1482 C C . THR A 1 184 ? -0.915 -36.906 -0.079 1 94.44 184 THR A C 1
ATOM 1484 O O . THR A 1 184 ? -1.176 -37.969 -0.638 1 94.44 184 THR A O 1
ATOM 1487 N N . ASP A 1 185 ? -1.792 -36.219 0.664 1 93.25 185 ASP A N 1
ATOM 1488 C CA . ASP A 1 185 ? -3.203 -36.594 0.741 1 93.25 185 ASP A CA 1
ATOM 1489 C C . ASP A 1 185 ? -4.027 -35.812 -0.291 1 93.25 185 ASP A C 1
ATOM 1491 O O . ASP A 1 185 ? -5.234 -36.031 -0.411 1 93.25 185 ASP A O 1
ATOM 1495 N N . ALA A 1 186 ? -3.348 -34.969 -1.07 1 95.94 186 ALA A N 1
ATOM 1496 C CA . ALA A 1 186 ? -4.051 -34.188 -2.086 1 95.94 186 ALA A CA 1
ATOM 1497 C C . ALA A 1 186 ? -4.352 -35.031 -3.318 1 95.94 186 ALA A C 1
ATOM 1499 O O . ALA A 1 186 ? -3.619 -35.969 -3.619 1 95.94 186 ALA A O 1
ATOM 1500 N N . ASP A 1 187 ? -5.469 -34.688 -3.953 1 97.12 187 ASP A N 1
ATOM 1501 C CA . ASP A 1 187 ? -5.785 -35.312 -5.234 1 97.12 187 ASP A CA 1
ATOM 1502 C C . ASP A 1 187 ? -5.031 -34.625 -6.379 1 97.12 187 ASP A C 1
ATOM 1504 O O . ASP A 1 187 ? -4.598 -35.281 -7.324 1 97.12 187 ASP A O 1
ATOM 1508 N N . LEU A 1 188 ? -4.891 -33.406 -6.281 1 98.5 188 LEU A N 1
ATOM 1509 C CA . LEU A 1 188 ? -4.199 -32.562 -7.246 1 98.5 188 LEU A CA 1
ATOM 1510 C C . LEU A 1 188 ? -3.217 -31.609 -6.547 1 98.5 188 LEU A C 1
ATOM 1512 O O . LEU A 1 188 ? -3.596 -30.875 -5.629 1 98.5 188 LEU A O 1
ATOM 1516 N N . VAL A 1 189 ? -1.925 -31.688 -6.926 1 98.25 189 VAL A N 1
ATOM 1517 C CA . VAL A 1 189 ? -0.906 -30.781 -6.418 1 98.25 189 VAL A CA 1
ATOM 1518 C C . VAL A 1 189 ? -0.475 -29.812 -7.523 1 98.25 189 VAL A C 1
ATOM 1520 O O . VAL A 1 189 ? -0.051 -30.25 -8.602 1 98.25 189 VAL A O 1
ATOM 1523 N N . LEU A 1 190 ? -0.698 -28.547 -7.281 1 98.75 190 LEU A N 1
ATOM 1524 C CA . LEU A 1 190 ? -0.246 -27.484 -8.172 1 98.75 190 LEU A CA 1
ATOM 1525 C C . LEU A 1 190 ? 1.019 -26.828 -7.633 1 98.75 190 LEU A C 1
ATOM 1527 O O . LEU A 1 190 ? 1.156 -26.641 -6.422 1 98.75 190 LEU A O 1
ATOM 1531 N N . CYS A 1 191 ? 1.894 -26.453 -8.531 1 97.69 191 CYS A N 1
ATOM 1532 C CA . CYS A 1 191 ? 3.154 -25.906 -8.039 1 97.69 191 CYS A CA 1
ATOM 1533 C C . CYS A 1 191 ? 3.611 -24.734 -8.898 1 97.69 191 CYS A C 1
ATOM 1535 O O . CYS A 1 191 ? 3.248 -24.641 -10.07 1 97.69 191 CYS A O 1
ATOM 1537 N N . GLY A 1 192 ? 4.309 -23.797 -8.266 1 97.31 192 GLY A N 1
ATOM 1538 C CA . GLY A 1 192 ? 5.008 -22.719 -8.938 1 97.31 192 GLY A CA 1
ATOM 1539 C C . GLY A 1 192 ? 6.52 -22.812 -8.828 1 97.31 192 GLY A C 1
ATOM 1540 O O . GLY A 1 192 ? 7.07 -23.922 -8.82 1 97.31 192 GLY A O 1
ATOM 1541 N N . HIS A 1 193 ? 7.246 -21.734 -8.953 1 95.69 193 HIS A N 1
ATOM 1542 C CA . HIS A 1 193 ? 8.68 -21.641 -8.727 1 95.69 193 HIS A CA 1
ATOM 1543 C C . HIS A 1 193 ? 9.461 -22.031 -9.977 1 95.69 193 HIS A C 1
ATOM 1545 O O . HIS A 1 193 ? 10.328 -21.281 -10.438 1 95.69 193 HIS A O 1
ATOM 1551 N N . ASP A 1 194 ? 9.234 -23.234 -10.492 1 94.75 194 ASP A N 1
ATOM 1552 C CA . ASP A 1 194 ? 9.805 -23.594 -11.781 1 94.75 194 ASP A CA 1
ATOM 1553 C C . ASP A 1 194 ? 9.008 -22.984 -12.938 1 94.75 194 ASP A C 1
ATOM 1555 O O . ASP A 1 194 ? 7.883 -23.406 -13.203 1 94.75 194 ASP A O 1
ATOM 1559 N N . HIS A 1 195 ? 9.641 -22.156 -13.703 1 94.56 195 HIS A N 1
ATOM 1560 C CA . HIS A 1 195 ? 8.922 -21.359 -14.695 1 94.56 195 HIS A CA 1
ATOM 1561 C C . HIS A 1 195 ? 8.656 -22.188 -15.961 1 94.56 195 HIS A C 1
ATOM 1563 O O . HIS A 1 195 ? 7.797 -21.828 -16.766 1 94.56 195 HIS A O 1
ATOM 1569 N N . THR A 1 196 ? 9.445 -23.125 -16.203 1 92.56 196 THR A N 1
ATOM 1570 C CA . THR A 1 196 ? 9.242 -23.969 -17.375 1 92.56 196 THR A CA 1
ATOM 1571 C C . THR A 1 196 ? 8.047 -24.891 -17.172 1 92.56 196 THR A C 1
ATOM 1573 O O . THR A 1 196 ? 7.238 -25.078 -18.078 1 92.56 196 THR A O 1
ATOM 1576 N N . GLY A 1 197 ? 7.992 -25.453 -15.93 1 93.88 197 GLY A N 1
ATOM 1577 C CA . GLY A 1 197 ? 6.949 -26.406 -15.617 1 93.88 197 GLY A CA 1
ATOM 1578 C C . GLY A 1 197 ? 7.203 -27.797 -16.203 1 93.88 197 GLY A C 1
ATOM 1579 O O . GLY A 1 197 ? 8.133 -27.969 -17 1 93.88 197 GLY A O 1
ATOM 1580 N N . PHE A 1 198 ? 6.391 -28.781 -15.812 1 95.38 198 PHE A N 1
ATOM 1581 C CA . PHE A 1 198 ? 6.488 -30.141 -16.328 1 95.38 198 PHE A CA 1
ATOM 1582 C C . PHE A 1 198 ? 5.141 -30.625 -16.859 1 95.38 198 PHE A C 1
ATOM 1584 O O . PHE A 1 198 ? 4.969 -31.797 -17.156 1 95.38 198 PHE A O 1
ATOM 1591 N N . GLY A 1 199 ? 4.223 -29.703 -17.031 1 96.5 199 GLY A N 1
ATOM 1592 C CA . GLY A 1 199 ? 2.898 -30.062 -17.5 1 96.5 199 GLY A CA 1
ATOM 1593 C C . GLY A 1 199 ? 2.053 -30.766 -16.453 1 96.5 199 GLY A C 1
ATOM 1594 O O . GLY A 1 199 ? 1.91 -30.266 -15.336 1 96.5 199 GLY A O 1
ATOM 1595 N N . VAL A 1 200 ? 1.379 -31.828 -16.891 1 98.12 200 VAL A N 1
ATOM 1596 C CA . VAL A 1 200 ? 0.532 -32.625 -16.016 1 98.12 200 VAL A CA 1
ATOM 1597 C C . VAL A 1 200 ? 1.123 -34.031 -15.844 1 98.12 200 VAL A C 1
ATOM 1599 O O . VAL A 1 200 ? 1.458 -34.688 -16.828 1 98.12 200 VAL A O 1
ATOM 1602 N N . TYR A 1 201 ? 1.283 -34.438 -14.609 1 97.94 201 TYR A N 1
ATOM 1603 C CA . TYR A 1 201 ? 1.814 -35.75 -14.273 1 97.94 201 TYR A CA 1
ATOM 1604 C C . TYR A 1 201 ? 0.805 -36.531 -13.461 1 97.94 201 TYR A C 1
ATOM 1606 O O . TYR A 1 201 ? 0.438 -36.156 -12.352 1 97.94 201 TYR A O 1
ATOM 1614 N N . GLU A 1 202 ? 0.387 -37.625 -14.023 1 97.5 202 GLU A N 1
ATOM 1615 C CA . GLU A 1 202 ? -0.481 -38.562 -13.297 1 97.5 202 GLU A CA 1
ATOM 1616 C C . GLU A 1 202 ? 0.317 -39.719 -12.711 1 97.5 202 GLU A C 1
ATOM 1618 O O . GLU A 1 202 ? 0.872 -40.531 -13.445 1 97.5 202 GLU A O 1
ATOM 1623 N N . ARG A 1 203 ? 0.315 -39.75 -11.477 1 96.62 203 ARG A N 1
ATOM 1624 C CA . ARG A 1 203 ? 1.077 -40.812 -10.82 1 96.62 203 ARG A CA 1
ATOM 1625 C C . ARG A 1 203 ? 0.257 -42.094 -10.719 1 96.62 203 ARG A C 1
ATOM 1627 O O . ARG A 1 203 ? -0.974 -42.062 -10.773 1 96.62 203 ARG A O 1
ATOM 1634 N N . SER A 1 204 ? 0.927 -43.219 -10.477 1 95.62 204 SER A N 1
ATOM 1635 C CA . SER A 1 204 ? 0.298 -44.531 -10.531 1 95.62 204 SER A CA 1
ATOM 1636 C C . SER A 1 204 ? -0.735 -44.688 -9.422 1 95.62 204 SER A C 1
ATOM 1638 O O . SER A 1 204 ? -1.68 -45.469 -9.555 1 95.62 204 SER A O 1
ATOM 1640 N N . ASP A 1 205 ? -0.614 -43.938 -8.359 1 95.81 205 ASP A N 1
ATOM 1641 C CA . ASP A 1 205 ? -1.536 -44.094 -7.238 1 95.81 205 ASP A CA 1
ATOM 1642 C C . ASP A 1 205 ? -2.752 -43.188 -7.406 1 95.81 205 ASP A C 1
ATOM 1644 O O . ASP A 1 205 ? -3.562 -43.031 -6.488 1 95.81 205 ASP A O 1
ATOM 1648 N N . GLY A 1 206 ? -2.848 -42.531 -8.516 1 95.69 206 GLY A N 1
ATOM 1649 C CA . GLY A 1 206 ? -4.016 -41.719 -8.82 1 95.69 206 GLY A CA 1
ATOM 1650 C C . GLY A 1 206 ? -3.822 -40.25 -8.492 1 95.69 206 GLY A C 1
ATOM 1651 O O . GLY A 1 206 ? -4.676 -39.406 -8.805 1 95.69 206 GLY A O 1
ATOM 1652 N N . LYS A 1 207 ? -2.732 -39.938 -7.852 1 97.12 207 LYS A N 1
ATOM 1653 C CA . LYS A 1 207 ? -2.443 -38.531 -7.547 1 97.12 207 LYS A CA 1
ATOM 1654 C C . LYS A 1 207 ? -1.951 -37.781 -8.781 1 97.12 207 LYS A C 1
ATOM 1656 O O . LYS A 1 207 ? -1.195 -38.344 -9.586 1 97.12 207 LYS A O 1
ATOM 1661 N N . VAL A 1 208 ? -2.408 -36.562 -8.922 1 98.56 208 VAL A N 1
ATOM 1662 C CA . VAL A 1 208 ? -2.062 -35.781 -10.094 1 98.56 208 VAL A CA 1
ATOM 1663 C C . VAL A 1 208 ? -1.252 -34.562 -9.672 1 98.56 208 VAL A C 1
ATOM 1665 O O . VAL A 1 208 ? -1.558 -33.906 -8.664 1 98.56 208 VAL A O 1
ATOM 1668 N N . PHE A 1 209 ? -0.179 -34.25 -10.398 1 98.44 209 PHE A N 1
ATOM 1669 C CA . PHE A 1 209 ? 0.674 -33.094 -10.203 1 98.44 209 PHE A CA 1
ATOM 1670 C C . PHE A 1 209 ? 0.703 -32.219 -11.453 1 98.44 209 PHE A C 1
ATOM 1672 O O . PHE A 1 209 ? 0.71 -32.75 -12.57 1 98.44 209 PHE A O 1
ATOM 1679 N N . ALA A 1 210 ? 0.705 -30.891 -11.25 1 98.69 210 ALA A N 1
ATOM 1680 C CA . ALA A 1 210 ? 0.762 -30.031 -12.43 1 98.69 210 ALA A CA 1
ATOM 1681 C C . ALA A 1 210 ? 1.583 -28.781 -12.156 1 98.69 210 ALA A C 1
ATOM 1683 O O . ALA A 1 210 ? 1.5 -28.203 -11.07 1 98.69 210 ALA A O 1
ATOM 1684 N N . ASN A 1 211 ? 2.361 -28.391 -13.023 1 98.31 211 ASN A N 1
ATOM 1685 C CA . ASN A 1 211 ? 3.025 -27.109 -13.219 1 98.31 211 ASN A CA 1
ATOM 1686 C C . ASN A 1 211 ? 3.078 -26.734 -14.695 1 98.31 211 ASN A C 1
ATOM 1688 O O . ASN A 1 211 ? 3.873 -27.281 -15.453 1 98.31 211 ASN A O 1
ATOM 1692 N N . ILE A 1 212 ? 2.262 -25.766 -15.039 1 97.25 212 ILE A N 1
ATOM 1693 C CA . ILE A 1 212 ? 2.127 -25.484 -16.469 1 97.25 212 ILE A CA 1
ATOM 1694 C C . ILE A 1 212 ? 3.016 -24.312 -16.844 1 97.25 212 ILE A C 1
ATOM 1696 O O . ILE A 1 212 ? 2.891 -23.766 -17.938 1 97.25 212 ILE A O 1
ATOM 1700 N N . GLY A 1 213 ? 3.887 -23.891 -15.891 1 96.69 213 GLY A N 1
ATOM 1701 C CA . GLY A 1 213 ? 4.859 -22.844 -16.172 1 96.69 213 GLY A CA 1
ATOM 1702 C C . GLY A 1 213 ? 4.355 -21.453 -15.844 1 96.69 213 GLY A C 1
ATOM 1703 O O . GLY A 1 213 ? 3.154 -21.25 -15.664 1 96.69 213 GLY A O 1
ATOM 1704 N N . SER A 1 214 ? 5.27 -20.5 -15.82 1 96.62 214 SER A N 1
ATOM 1705 C CA . SER A 1 214 ? 4.973 -19.094 -15.555 1 96.62 214 SER A CA 1
ATOM 1706 C C . SER A 1 214 ? 4.23 -18.453 -16.734 1 96.62 214 SER A C 1
ATOM 1708 O O . SER A 1 214 ? 4.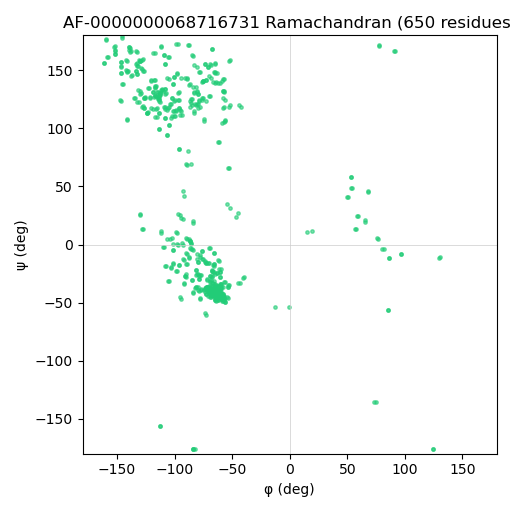387 -18.891 -17.875 1 96.62 214 SER A O 1
ATOM 1710 N N . ILE A 1 215 ? 3.441 -17.438 -16.484 1 96.75 215 ILE A N 1
ATOM 1711 C CA . ILE A 1 215 ? 2.73 -16.766 -17.562 1 96.75 215 ILE A CA 1
ATOM 1712 C C . ILE A 1 215 ? 3.611 -15.664 -18.141 1 96.75 215 ILE A C 1
ATOM 1714 O O . ILE A 1 215 ? 3.176 -14.914 -19.016 1 96.75 215 ILE A O 1
ATOM 1718 N N . THR A 1 216 ? 4.844 -15.578 -17.656 1 92.19 216 THR A N 1
ATOM 1719 C CA . THR A 1 216 ? 5.777 -14.586 -18.172 1 92.19 216 THR A CA 1
ATOM 1720 C C . THR A 1 216 ? 7.102 -15.234 -18.547 1 92.19 216 THR A C 1
ATOM 1722 O O . THR A 1 216 ? 7.449 -16.297 -18.047 1 92.19 216 THR A O 1
ATOM 1725 N N . ARG A 1 217 ? 7.734 -14.609 -19.5 1 85.75 217 ARG A N 1
ATOM 1726 C CA . ARG A 1 217 ? 9.094 -14.992 -19.875 1 85.75 217 ARG A CA 1
ATOM 1727 C C . ARG A 1 217 ? 10.109 -14.031 -19.281 1 85.75 217 ARG A C 1
ATOM 1729 O O . ARG A 1 217 ? 10.133 -12.844 -19.625 1 85.75 217 ARG A O 1
ATOM 1736 N N . LEU A 1 218 ? 10.914 -14.516 -18.406 1 81.19 218 LEU A N 1
ATOM 1737 C CA . LEU A 1 218 ? 11.82 -13.641 -17.688 1 81.19 218 LEU A CA 1
ATOM 1738 C C . LEU A 1 218 ? 13.258 -13.82 -18.156 1 81.19 218 LEU A C 1
ATOM 1740 O O . LEU A 1 218 ? 14.117 -12.977 -17.906 1 81.19 218 LEU A O 1
ATOM 1744 N N . SER A 1 219 ? 13.5 -14.93 -18.797 1 72.81 219 SER A N 1
ATOM 1745 C CA . SER A 1 219 ? 14.867 -15.18 -19.25 1 72.81 219 SER A CA 1
ATOM 1746 C C . SER A 1 219 ? 14.883 -15.531 -20.734 1 72.81 219 SER A C 1
ATOM 1748 O O . SER A 1 219 ? 13.859 -15.906 -21.312 1 72.81 219 SER A O 1
ATOM 1750 N N . ALA A 1 220 ? 16.031 -15.336 -21.297 1 71.25 220 ALA A N 1
ATOM 1751 C CA . ALA A 1 220 ? 16.156 -15.602 -22.734 1 71.25 220 ALA A CA 1
ATOM 1752 C C . ALA A 1 220 ? 16.688 -17 -22.984 1 71.25 220 ALA A C 1
ATOM 1754 O O . ALA A 1 220 ? 17.312 -17.25 -24.016 1 71.25 220 ALA A O 1
ATOM 1755 N N . SER A 1 221 ? 16.469 -17.875 -22.062 1 72.62 221 SER A N 1
ATOM 1756 C CA . SER A 1 221 ? 16.891 -19.266 -22.297 1 72.62 221 SER A CA 1
ATOM 1757 C C . SER A 1 221 ? 16.031 -19.922 -23.375 1 72.62 221 SER A C 1
ATOM 1759 O O . SER A 1 221 ? 14.914 -19.469 -23.641 1 72.62 221 SER A O 1
ATOM 1761 N N . GLU A 1 222 ? 16.641 -20.969 -24.031 1 74.38 222 GLU A N 1
ATOM 1762 C CA . GLU A 1 222 ? 15.914 -21.688 -25.078 1 74.38 222 GLU A CA 1
ATOM 1763 C C . GLU A 1 222 ? 14.617 -22.281 -24.531 1 74.38 222 GLU A C 1
ATOM 1765 O O . GLU A 1 222 ? 13.578 -22.219 -25.203 1 74.38 222 GLU A O 1
ATOM 1770 N N . ALA A 1 223 ? 14.688 -22.828 -23.406 1 76.25 223 ALA A N 1
ATOM 1771 C CA . ALA A 1 223 ? 13.5 -23.391 -22.781 1 76.25 223 ALA A CA 1
ATOM 1772 C C . ALA A 1 223 ? 12.422 -22.328 -22.562 1 76.25 223 ALA A C 1
ATOM 1774 O O . ALA A 1 223 ? 11.242 -22.578 -22.812 1 76.25 223 ALA A O 1
ATOM 1775 N N . GLU A 1 224 ? 12.828 -21.203 -22.219 1 79.88 224 GLU A N 1
ATOM 1776 C CA . GLU A 1 224 ? 11.914 -20.094 -21.969 1 79.88 224 GLU A CA 1
ATOM 1777 C C . GLU A 1 224 ? 11.305 -19.562 -23.266 1 79.88 224 GLU A C 1
ATOM 1779 O O . GLU A 1 224 ? 10.125 -19.203 -23.312 1 79.88 224 GLU A O 1
ATOM 1784 N N . ILE A 1 225 ? 12.031 -19.547 -24.234 1 79.38 225 ILE A N 1
ATOM 1785 C CA . ILE A 1 225 ? 11.578 -19.016 -25.516 1 79.38 225 ILE A CA 1
ATOM 1786 C C . ILE A 1 225 ? 10.516 -19.938 -26.109 1 79.38 225 ILE A C 1
ATOM 1788 O O . ILE A 1 225 ? 9.523 -19.469 -26.672 1 79.38 225 ILE A O 1
ATOM 1792 N N . ASN A 1 226 ? 10.68 -21.172 -25.906 1 85.44 226 ASN A N 1
ATOM 1793 C CA . ASN A 1 226 ? 9.867 -22.125 -26.641 1 85.44 226 ASN A CA 1
ATOM 1794 C C . ASN A 1 226 ? 8.656 -22.578 -25.828 1 85.44 226 ASN A C 1
ATOM 1796 O O . ASN A 1 226 ? 7.707 -23.141 -26.391 1 85.44 226 ASN A O 1
ATOM 1800 N N . ARG A 1 227 ? 8.68 -22.391 -24.609 1 87.69 227 ARG A N 1
ATOM 1801 C CA . ARG A 1 227 ? 7.594 -22.906 -23.781 1 87.69 227 ARG A CA 1
ATOM 1802 C C . ARG A 1 227 ? 6.293 -22.172 -24.047 1 87.69 227 ARG A C 1
ATOM 1804 O O . ARG A 1 227 ? 6.305 -20.953 -24.297 1 87.69 227 ARG A O 1
ATOM 1811 N N . PRO A 1 228 ? 5.191 -22.906 -24 1 91.25 228 PRO A N 1
ATOM 1812 C CA . PRO A 1 228 ? 3.898 -22.219 -24.141 1 91.25 228 PRO A CA 1
ATOM 1813 C C . PRO A 1 228 ? 3.521 -21.406 -22.906 1 91.25 228 PRO A C 1
ATOM 1815 O O . PRO A 1 228 ? 3.85 -21.797 -21.781 1 91.25 228 PRO A O 1
ATOM 1818 N N . ILE A 1 229 ? 2.943 -20.281 -23.219 1 95.94 229 ILE A N 1
ATOM 1819 C CA . ILE A 1 229 ? 2.332 -19.516 -22.141 1 95.94 229 ILE A CA 1
ATOM 1820 C C . ILE A 1 229 ? 0.843 -19.844 -22.047 1 95.94 229 ILE A C 1
ATOM 1822 O O . ILE A 1 229 ? 0.082 -19.562 -22.984 1 95.94 229 ILE A O 1
ATOM 1826 N N . GLN A 1 230 ? 0.465 -20.422 -20.938 1 97.88 230 GLN A N 1
ATOM 1827 C CA . GLN A 1 230 ? -0.866 -21.016 -20.875 1 97.88 230 GLN A CA 1
ATOM 1828 C C . GLN A 1 230 ? -1.396 -21 -19.438 1 97.88 230 GLN A C 1
ATOM 1830 O O . GLN A 1 230 ? -0.659 -20.703 -18.5 1 97.88 230 GLN A O 1
ATOM 1835 N N . VAL A 1 231 ? -2.689 -21.266 -19.297 1 98.75 231 VAL A N 1
ATOM 1836 C CA . VAL A 1 231 ? -3.352 -21.484 -18.016 1 98.75 231 VAL A CA 1
ATOM 1837 C C . VAL A 1 231 ? -3.938 -22.891 -17.969 1 98.75 231 VAL A C 1
ATOM 1839 O O . VAL A 1 231 ? -3.971 -23.594 -18.969 1 98.75 231 VAL A O 1
ATOM 1842 N N . LEU A 1 232 ? -4.289 -23.328 -16.797 1 98.88 232 LEU A N 1
ATOM 1843 C CA . LEU A 1 232 ? -4.879 -24.641 -16.594 1 98.88 232 LEU A CA 1
A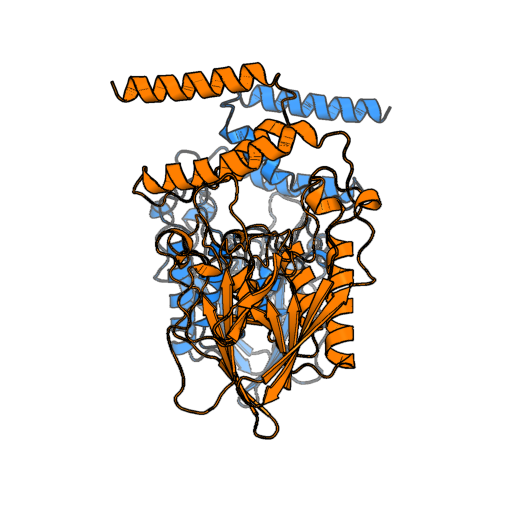TOM 1844 C C . LEU A 1 232 ? -6.305 -24.531 -16.078 1 98.88 232 LEU A C 1
ATOM 1846 O O . LEU A 1 232 ? -6.539 -23.953 -15.016 1 98.88 232 LEU A O 1
ATOM 1850 N N . LEU A 1 233 ? -7.223 -25.016 -16.859 1 98.94 233 LEU A N 1
ATOM 1851 C CA . LEU A 1 233 ? -8.602 -25.125 -16.391 1 98.94 233 LEU A CA 1
ATOM 1852 C C . LEU A 1 233 ? -8.82 -26.422 -15.648 1 98.94 233 LEU A C 1
ATOM 1854 O O . LEU A 1 233 ? -8.523 -27.5 -16.172 1 98.94 233 LEU A O 1
ATOM 1858 N N . ILE A 1 234 ? -9.258 -26.328 -14.453 1 98.88 234 ILE A N 1
ATOM 1859 C CA . ILE A 1 234 ? -9.57 -27.469 -13.602 1 98.88 234 ILE A CA 1
ATOM 1860 C C . ILE A 1 234 ? -11.078 -27.594 -13.445 1 98.88 234 ILE A C 1
ATOM 1862 O O . ILE A 1 234 ? -11.734 -26.703 -12.891 1 98.88 234 ILE A O 1
ATOM 1866 N N . ASP A 1 235 ? -11.617 -28.688 -13.93 1 98.5 235 ASP A N 1
ATOM 1867 C CA . ASP A 1 235 ? -13.055 -28.938 -13.844 1 98.5 235 ASP A CA 1
ATOM 1868 C C . ASP A 1 235 ? -13.359 -30.109 -12.93 1 98.5 235 ASP A C 1
ATOM 1870 O O . ASP A 1 235 ? -13.25 -31.281 -13.336 1 98.5 235 ASP A O 1
ATOM 1874 N N . VAL A 1 236 ? -13.742 -29.797 -11.688 1 98.06 236 VAL A N 1
ATOM 1875 C CA . VAL A 1 236 ? -14.047 -30.844 -10.703 1 98.06 236 VAL A CA 1
ATOM 1876 C C . VAL A 1 236 ? -15.469 -31.344 -10.922 1 98.06 236 VAL A C 1
ATOM 1878 O O . VAL A 1 236 ? -16.438 -30.594 -10.797 1 98.06 236 VAL A O 1
ATOM 1881 N N . LYS A 1 237 ? -15.57 -32.688 -11.203 1 96.44 237 LYS A N 1
ATOM 1882 C CA . LYS A 1 237 ? -16.859 -33.312 -11.523 1 96.44 237 LYS A CA 1
ATOM 1883 C C . LYS A 1 237 ? -17.5 -33.906 -10.281 1 96.44 237 LYS A C 1
ATOM 1885 O O . LYS A 1 237 ? -18.703 -33.781 -10.062 1 96.44 237 LYS A O 1
ATOM 1890 N N . SER A 1 238 ? -16.766 -34.594 -9.57 1 94.69 238 SER A N 1
ATOM 1891 C CA . SER A 1 238 ? -17.109 -35.25 -8.32 1 94.69 238 SER A CA 1
ATOM 1892 C C . SER A 1 238 ? -15.891 -35.406 -7.426 1 94.69 238 SER A C 1
ATOM 1894 O O . SER A 1 238 ? -14.773 -35.062 -7.824 1 94.69 238 SER A O 1
ATOM 1896 N N . PRO A 1 239 ? -16.094 -35.812 -6.223 1 92.44 239 PRO A N 1
ATOM 1897 C CA . PRO A 1 239 ? -14.922 -35.938 -5.344 1 92.44 239 PRO A CA 1
ATOM 1898 C C . PRO A 1 239 ? -13.805 -36.781 -5.957 1 92.44 239 PRO A C 1
ATOM 1900 O O . PRO A 1 239 ? -14.031 -37.938 -6.312 1 92.44 239 PRO A O 1
ATOM 1903 N N . GLY A 1 240 ? -12.727 -36.156 -6.121 1 92.94 240 GLY A N 1
ATOM 1904 C CA . GLY A 1 240 ? -11.539 -36.844 -6.613 1 92.94 240 GLY A CA 1
ATOM 1905 C C . GLY A 1 240 ? -11.531 -37 -8.125 1 92.94 240 GLY A C 1
ATOM 1906 O O . GLY A 1 240 ? -10.578 -37.562 -8.688 1 92.94 240 GLY A O 1
ATOM 1907 N N . VAL A 1 241 ? -12.578 -36.594 -8.789 1 96 241 VAL A N 1
ATOM 1908 C CA . VAL A 1 241 ? -12.688 -36.719 -10.242 1 96 241 VAL A CA 1
ATOM 1909 C C . VAL A 1 241 ? -12.695 -35.344 -10.891 1 96 241 VAL A C 1
ATOM 1911 O O . VAL A 1 241 ? -13.602 -34.531 -10.641 1 96 241 VAL A O 1
ATOM 1914 N N . PHE A 1 242 ? -11.656 -35.094 -11.617 1 97.88 242 PHE A N 1
ATOM 1915 C CA . PHE A 1 242 ? -11.555 -33.812 -12.266 1 97.88 242 PHE A CA 1
ATOM 1916 C C . PHE A 1 242 ? -10.852 -33.906 -13.609 1 97.88 242 PHE A C 1
ATOM 1918 O O . PHE A 1 242 ? -10.094 -34.875 -13.844 1 97.88 242 PHE A O 1
ATOM 1925 N N . ASP A 1 243 ? -11.164 -33 -14.5 1 98.19 243 ASP A N 1
ATOM 1926 C CA . ASP A 1 243 ? -10.5 -32.844 -15.797 1 98.19 243 ASP A CA 1
ATOM 1927 C C . ASP A 1 243 ? -9.57 -31.641 -15.812 1 98.19 243 ASP A C 1
ATOM 1929 O O . ASP A 1 243 ? -9.867 -30.609 -15.195 1 98.19 243 ASP A O 1
ATOM 1933 N N . LEU A 1 244 ? -8.453 -31.828 -16.484 1 98.75 244 LEU A N 1
ATOM 1934 C CA . LEU A 1 244 ? -7.488 -30.75 -16.641 1 98.75 244 LEU A CA 1
ATOM 1935 C C . LEU A 1 244 ? -7.34 -30.391 -18.125 1 98.75 244 LEU A C 1
ATOM 1937 O O . LEU A 1 244 ? -7.164 -31.266 -18.969 1 98.75 244 LEU A O 1
ATOM 1941 N N . GLU A 1 245 ? -7.5 -29.078 -18.391 1 98.62 245 GLU A N 1
ATOM 1942 C CA . GLU A 1 245 ? -7.348 -28.562 -19.766 1 98.62 245 GLU A CA 1
ATOM 1943 C C . GLU A 1 245 ? -6.359 -27.406 -19.812 1 98.62 245 GLU A C 1
ATOM 1945 O O . GLU A 1 245 ? -6.559 -26.391 -19.141 1 98.62 245 GLU A O 1
ATOM 1950 N N . ARG A 1 246 ? -5.266 -27.625 -20.594 1 98.19 246 ARG A N 1
ATOM 1951 C CA . ARG A 1 246 ? -4.328 -26.531 -20.828 1 98.19 246 ARG A CA 1
ATOM 1952 C C . ARG A 1 246 ? -4.848 -25.578 -21.891 1 98.19 246 ARG A C 1
ATOM 1954 O O . ARG A 1 246 ? -5.266 -26.016 -22.969 1 98.19 246 ARG A O 1
ATOM 1961 N N . ILE A 1 247 ? -4.852 -24.266 -21.594 1 98.25 247 ILE A N 1
ATOM 1962 C CA . ILE A 1 247 ? -5.355 -23.266 -22.531 1 98.25 247 ILE A CA 1
ATOM 1963 C C . ILE A 1 247 ? -4.266 -22.219 -22.797 1 98.25 247 ILE A C 1
ATOM 1965 O O . ILE A 1 247 ? -3.893 -21.453 -21.906 1 98.25 247 ILE A O 1
ATOM 1969 N N . PRO A 1 248 ? -3.771 -22.188 -24.047 1 97.19 248 PRO A N 1
ATOM 1970 C CA . PRO A 1 248 ? -2.779 -21.156 -24.391 1 97.19 248 PRO A CA 1
ATOM 1971 C C . PRO A 1 248 ? -3.355 -19.75 -24.328 1 97.19 248 PRO A C 1
ATOM 1973 O O . PRO A 1 248 ? -4.508 -19.531 -24.719 1 97.19 248 PRO A O 1
ATOM 1976 N N . LEU A 1 249 ? -2.629 -18.844 -23.828 1 97.56 249 LEU A N 1
ATOM 1977 C CA . LEU A 1 249 ? -3.045 -17.438 -23.828 1 97.56 249 LEU A CA 1
ATOM 1978 C C . LEU A 1 249 ? -2.766 -16.797 -25.172 1 97.56 249 LEU A C 1
ATOM 1980 O O . LEU A 1 249 ? -1.637 -16.844 -25.672 1 97.56 249 LEU A O 1
ATOM 1984 N N . GLN A 1 250 ? -3.727 -16.141 -25.688 1 95.44 250 GLN A N 1
ATOM 1985 C CA . GLN A 1 250 ? -3.613 -15.508 -27 1 95.44 250 GLN A CA 1
ATOM 1986 C C . GLN A 1 250 ? -2.807 -14.211 -26.906 1 95.44 250 GLN A C 1
ATOM 1988 O O . GLN A 1 250 ? -2.191 -13.797 -27.891 1 95.44 250 GLN A O 1
ATOM 1993 N N . SER A 1 251 ? -2.826 -13.641 -25.781 1 94.12 251 SER A N 1
ATOM 1994 C CA . SER A 1 251 ? -2.119 -12.375 -25.578 1 94.12 251 SER A CA 1
ATOM 1995 C C . SER A 1 251 ? -0.611 -12.594 -25.516 1 94.12 251 SER A C 1
ATOM 1997 O O . SER A 1 251 ? 0.162 -11.633 -25.562 1 94.12 251 SER A O 1
ATOM 1999 N N . ALA A 1 252 ? -0.18 -13.805 -25.359 1 91.25 252 ALA A N 1
ATOM 2000 C CA . ALA A 1 252 ? 1.249 -14.094 -25.281 1 91.25 252 ALA A CA 1
ATOM 2001 C C . ALA A 1 252 ? 1.884 -14.109 -26.656 1 91.25 252 ALA A C 1
ATOM 2003 O O . ALA A 1 252 ? 1.479 -14.883 -27.531 1 91.25 252 ALA A O 1
ATOM 2004 N N . LYS A 1 253 ? 2.881 -13.297 -26.844 1 85.06 253 LYS A N 1
ATOM 2005 C CA . LYS A 1 253 ? 3.645 -13.312 -28.078 1 85.06 253 LYS A CA 1
ATOM 2006 C C . LYS A 1 253 ? 4.684 -14.43 -28.078 1 85.06 253 LYS A C 1
ATOM 2008 O O . LYS A 1 253 ? 5.133 -14.859 -27 1 85.06 253 LYS A O 1
ATOM 2013 N N . PRO A 1 254 ? 5.016 -14.875 -29.281 1 83.06 254 PRO A N 1
ATOM 2014 C CA . PRO A 1 254 ? 6.082 -15.875 -29.344 1 83.06 254 PRO A CA 1
ATOM 2015 C C . PRO A 1 254 ? 7.383 -15.398 -28.703 1 83.06 254 PRO A C 1
ATOM 2017 O O . PRO A 1 254 ? 7.711 -14.211 -28.781 1 83.06 254 PRO A O 1
ATOM 2020 N N . GLY A 1 255 ? 8.062 -16.281 -28.047 1 83.56 255 GLY A N 1
ATOM 2021 C CA . GLY A 1 255 ? 9.273 -15.961 -27.312 1 83.56 255 GLY A CA 1
ATOM 2022 C C . GLY A 1 255 ? 10.305 -15.242 -28.156 1 83.56 255 GLY A C 1
ATOM 2023 O O . GLY A 1 255 ? 10.992 -14.336 -27.672 1 83.56 255 GLY A O 1
ATOM 2024 N N . GLU A 1 256 ? 10.352 -15.609 -29.406 1 78.06 256 GLU A N 1
ATOM 2025 C CA . GLU A 1 256 ? 11.336 -15.031 -30.328 1 78.06 256 GLU A CA 1
ATOM 2026 C C . GLU A 1 256 ? 11.086 -13.539 -30.531 1 78.06 256 GLU A C 1
ATOM 2028 O O . GLU A 1 256 ? 12.016 -12.789 -30.844 1 78.06 256 GLU A O 1
ATOM 2033 N N . GLU A 1 257 ? 9.922 -13.148 -30.344 1 78.44 257 GLU A N 1
ATOM 2034 C CA . GLU A 1 257 ? 9.555 -11.75 -30.547 1 78.44 257 GLU A CA 1
ATOM 2035 C C . GLU A 1 257 ? 9.75 -10.93 -29.281 1 78.44 257 GLU A C 1
ATOM 2037 O O . GLU A 1 257 ? 9.812 -9.703 -29.328 1 78.44 257 GLU A O 1
ATOM 2042 N N . VAL A 1 258 ? 9.867 -11.617 -28.219 1 82 258 VAL A N 1
ATOM 2043 C CA . VAL A 1 258 ? 9.844 -10.938 -26.922 1 82 258 VAL A CA 1
ATOM 2044 C C . VAL A 1 258 ? 11.25 -10.883 -26.344 1 82 258 VAL A C 1
ATOM 2046 O O . VAL A 1 258 ? 11.602 -9.93 -25.641 1 82 258 VAL A O 1
ATOM 2049 N N . LEU A 1 259 ? 12.039 -11.805 -26.609 1 74.62 259 LEU A N 1
ATOM 2050 C CA . LEU A 1 259 ? 13.352 -11.922 -25.984 1 74.62 259 LEU A CA 1
ATOM 2051 C C . LEU A 1 259 ? 14.461 -11.812 -27.031 1 74.62 259 LEU A C 1
ATOM 2053 O O . LEU A 1 259 ? 14.328 -12.328 -28.141 1 74.62 259 LEU A O 1
ATOM 2057 N N . ASP A 1 260 ? 15.516 -10.992 -26.656 1 69.56 260 ASP A N 1
ATOM 2058 C CA . ASP A 1 260 ? 16.688 -10.852 -27.5 1 69.56 260 ASP A CA 1
ATOM 2059 C C . ASP A 1 260 ? 17.797 -11.812 -27.062 1 69.56 260 ASP A C 1
ATOM 2061 O O . ASP A 1 260 ? 18.266 -11.75 -25.938 1 69.56 260 ASP A O 1
ATOM 2065 N N . ARG A 1 261 ? 18.141 -12.844 -27.844 1 63.5 261 ARG A N 1
ATOM 2066 C CA . ARG A 1 261 ? 19.141 -13.859 -27.531 1 63.5 261 ARG A CA 1
ATOM 2067 C C . ARG A 1 261 ? 20.562 -13.32 -27.703 1 63.5 261 ARG A C 1
ATOM 2069 O O . ARG A 1 261 ? 21.531 -14.023 -27.438 1 63.5 261 ARG A O 1
ATOM 2076 N N . SER A 1 262 ? 20.766 -12.219 -28.156 1 53.84 262 SER A N 1
ATOM 2077 C CA . SER A 1 262 ? 22.125 -11.773 -28.438 1 53.84 262 SER A CA 1
ATOM 2078 C C . SER A 1 262 ? 22.984 -11.766 -27.188 1 53.84 262 SER A C 1
ATOM 2080 O O . SER A 1 262 ? 24.188 -12.031 -27.25 1 53.84 262 SER A O 1
ATOM 2082 N N . ARG A 1 263 ? 22.516 -11.414 -25.938 1 51.09 263 ARG A N 1
ATOM 2083 C CA . ARG A 1 263 ? 23.344 -11.281 -24.734 1 51.09 263 ARG A CA 1
ATOM 2084 C C . ARG A 1 263 ? 23.188 -12.5 -23.828 1 51.09 263 ARG A C 1
ATOM 2086 O O . ARG A 1 263 ? 23.688 -12.516 -22.703 1 51.09 263 ARG A O 1
ATOM 2093 N N . ILE A 1 264 ? 22.484 -13.5 -24.234 1 47.16 264 ILE A N 1
ATOM 2094 C CA . ILE A 1 264 ? 21.797 -14.516 -23.453 1 47.16 264 ILE A CA 1
ATOM 2095 C C . ILE A 1 264 ? 22.828 -15.492 -22.859 1 47.16 264 ILE A C 1
ATOM 2097 O O . ILE A 1 264 ? 22.609 -16.062 -21.797 1 47.16 264 ILE A O 1
ATOM 2101 N N . GLU A 1 265 ? 23.828 -15.898 -23.531 1 40.06 265 GLU A N 1
ATOM 2102 C CA . GLU A 1 265 ? 24.516 -17.094 -23.062 1 40.06 265 GLU A CA 1
ATOM 2103 C C . GLU A 1 265 ? 25.109 -16.875 -21.672 1 40.06 265 GLU A C 1
ATOM 2105 O O . GLU A 1 265 ? 25.125 -17.797 -20.844 1 40.06 265 GLU A O 1
ATOM 2110 N N . ALA A 1 266 ? 25.625 -15.727 -21.422 1 38.53 266 ALA A N 1
ATOM 2111 C CA . ALA A 1 266 ? 26.5 -15.633 -20.25 1 38.53 266 ALA A CA 1
ATOM 2112 C C . ALA A 1 266 ? 25.688 -15.523 -18.969 1 38.53 266 ALA A C 1
ATOM 2114 O O . ALA A 1 266 ? 26.094 -16.031 -17.922 1 38.53 266 ALA A O 1
ATOM 2115 N N . GLU A 1 267 ? 24.469 -15.039 -18.922 1 41.03 267 GLU A N 1
ATOM 2116 C CA . GLU A 1 267 ? 23.781 -14.555 -17.719 1 41.03 267 GLU A CA 1
ATOM 2117 C C . GLU A 1 267 ? 23.016 -15.68 -17.031 1 41.03 267 GLU A C 1
ATOM 2119 O O . GLU A 1 267 ? 22.812 -15.633 -15.812 1 41.03 267 GLU A O 1
ATOM 2124 N N . LYS A 1 268 ? 22.562 -16.719 -17.516 1 41.5 268 LYS A N 1
ATOM 2125 C CA . LYS A 1 268 ? 21.781 -17.781 -16.891 1 41.5 268 LYS A CA 1
ATOM 2126 C C . LYS A 1 268 ? 22.578 -18.469 -15.781 1 41.5 268 LYS A C 1
ATOM 2128 O O . LYS A 1 268 ? 22.031 -18.75 -14.719 1 41.5 268 LYS A O 1
ATOM 2133 N N . LYS A 1 269 ? 23.781 -18.844 -16 1 39.81 269 LYS A N 1
ATOM 2134 C CA . LYS A 1 269 ? 24.578 -19.547 -15 1 39.81 269 LYS A CA 1
ATOM 2135 C C . LYS A 1 269 ? 24.75 -18.688 -13.75 1 39.81 269 LYS A C 1
ATOM 2137 O O . LYS A 1 269 ? 24.797 -19.203 -12.633 1 39.81 269 LYS A O 1
ATOM 2142 N N . ARG A 1 270 ? 24.641 -17.484 -13.883 1 36.47 270 ARG A N 1
ATOM 2143 C CA . ARG A 1 270 ? 24.891 -16.578 -12.781 1 36.47 270 ARG A CA 1
ATOM 2144 C C . ARG A 1 270 ? 23.703 -16.5 -11.836 1 36.47 270 ARG A C 1
ATOM 2146 O O . ARG A 1 270 ? 23.875 -16.453 -10.617 1 36.47 270 ARG A O 1
ATOM 2153 N N . ALA A 1 271 ? 22.547 -16.562 -12.367 1 39.84 271 ALA A N 1
ATOM 2154 C CA . ALA A 1 271 ? 21.359 -16.344 -11.555 1 39.84 271 ALA A CA 1
ATOM 2155 C C . ALA A 1 271 ? 21.109 -17.516 -10.602 1 39.84 271 ALA A C 1
ATOM 2157 O O . ALA A 1 271 ? 20.797 -17.312 -9.422 1 39.84 271 ALA A O 1
ATOM 2158 N N . TYR A 1 272 ? 21.234 -18.719 -11.07 1 39.59 272 TYR A N 1
ATOM 2159 C CA . TYR A 1 272 ? 21.047 -19.875 -10.203 1 39.59 272 TYR A CA 1
ATOM 2160 C C . TYR A 1 272 ? 22.078 -19.906 -9.086 1 39.59 272 TYR A C 1
ATOM 2162 O O . TYR A 1 272 ? 21.75 -20.203 -7.938 1 39.59 272 TYR A O 1
ATOM 2170 N N . ALA A 1 273 ? 23.25 -19.469 -9.422 1 38.22 273 ALA A N 1
ATOM 2171 C CA . ALA A 1 273 ? 24.359 -19.453 -8.477 1 38.22 273 ALA A CA 1
ATOM 2172 C C . ALA A 1 273 ? 24.109 -18.422 -7.367 1 38.22 273 ALA A C 1
ATOM 2174 O O . ALA A 1 273 ? 24.375 -18.688 -6.195 1 38.22 273 ALA A O 1
ATOM 2175 N N . MET A 1 274 ? 23.438 -17.484 -7.773 1 40.34 274 MET A N 1
ATOM 2176 C CA . MET A 1 274 ? 23.25 -16.391 -6.816 1 40.34 274 MET A CA 1
ATOM 2177 C C . MET A 1 274 ? 22.156 -16.75 -5.805 1 40.34 274 MET A C 1
ATOM 2179 O O . MET A 1 274 ? 22.297 -16.453 -4.617 1 40.34 274 MET A O 1
ATOM 2183 N N . GLU A 1 275 ? 21.156 -17.359 -6.219 1 41.41 275 GLU A N 1
ATOM 2184 C CA . GLU A 1 275 ? 20.109 -17.812 -5.301 1 41.41 275 GLU A CA 1
ATOM 2185 C C . GLU A 1 275 ? 20.672 -18.781 -4.27 1 41.41 275 GLU A C 1
ATOM 2187 O O . GLU A 1 275 ? 20.312 -18.719 -3.09 1 41.41 275 GLU A O 1
ATOM 2192 N N . GLU A 1 276 ? 21.562 -19.672 -4.797 1 38.38 276 GLU A N 1
ATOM 2193 C CA . GLU A 1 276 ? 22.25 -20.594 -3.902 1 38.38 276 GLU A CA 1
ATOM 2194 C C . GLU A 1 276 ? 23.125 -19.859 -2.898 1 38.38 276 GLU A C 1
ATOM 2196 O O . GLU A 1 276 ? 23.172 -20.219 -1.722 1 38.38 276 GLU A O 1
ATOM 2201 N N . PHE A 1 277 ? 23.75 -18.859 -3.457 1 36.81 277 PHE A N 1
ATOM 2202 C CA . PHE A 1 277 ? 24.656 -18.109 -2.619 1 36.81 277 PHE A CA 1
ATOM 2203 C C . PHE A 1 277 ? 23.906 -17.328 -1.549 1 36.81 277 PHE A C 1
ATOM 2205 O O . PHE A 1 277 ? 24.297 -17.312 -0.382 1 36.81 277 PHE A O 1
ATOM 2212 N N . ALA A 1 278 ? 22.875 -16.734 -1.893 1 40.72 278 ALA A N 1
ATOM 2213 C CA . ALA A 1 278 ? 22.094 -15.93 -0.945 1 40.72 278 ALA A CA 1
ATOM 2214 C C . ALA A 1 278 ? 21.484 -16.797 0.146 1 40.72 278 ALA A C 1
ATOM 2216 O O . ALA A 1 278 ? 21.484 -16.422 1.319 1 40.72 278 ALA A O 1
ATOM 2217 N N . SER A 1 279 ? 21.031 -17.938 -0.212 1 40.69 279 SER A N 1
ATOM 2218 C CA . SER A 1 279 ? 20.516 -18.922 0.746 1 40.69 279 SER A CA 1
ATOM 2219 C C . SER A 1 279 ? 21.609 -19.359 1.716 1 40.69 279 SER A C 1
ATOM 2221 O O . SER A 1 279 ? 21.344 -19.578 2.9 1 40.69 279 SER A O 1
ATOM 2223 N N . LEU A 1 280 ? 22.828 -19.5 1.175 1 36.16 280 LEU A N 1
ATOM 2224 C CA . LEU A 1 280 ? 23.953 -19.938 1.992 1 36.16 280 LEU A CA 1
ATOM 2225 C C . LEU A 1 280 ? 24.359 -18.844 2.986 1 36.16 280 LEU A C 1
ATOM 2227 O O . LEU A 1 280 ? 24.703 -19.141 4.129 1 36.16 280 LEU A O 1
ATOM 2231 N N . ILE A 1 281 ? 24.344 -17.672 2.518 1 36.25 281 ILE A N 1
ATOM 2232 C CA . ILE A 1 281 ? 24.734 -16.594 3.41 1 36.25 281 ILE A CA 1
ATOM 2233 C C . ILE A 1 281 ? 23.719 -16.453 4.539 1 36.25 281 ILE A C 1
ATOM 2235 O O . ILE A 1 281 ? 24.094 -16.203 5.688 1 36.25 281 ILE A O 1
ATOM 2239 N N . GLN A 1 282 ? 22.453 -16.625 4.234 1 36.78 282 GLN A N 1
ATOM 2240 C CA . GLN A 1 282 ? 21.438 -16.516 5.277 1 36.78 282 GLN A CA 1
ATOM 2241 C C . GLN A 1 282 ? 21.594 -17.609 6.32 1 36.78 282 GLN A C 1
ATOM 2243 O O . GLN A 1 282 ? 21.328 -17.406 7.504 1 36.78 282 GLN A O 1
ATOM 2248 N N . THR A 1 283 ? 21.938 -18.766 5.848 1 34.88 283 THR A N 1
ATOM 2249 C CA . THR A 1 283 ? 22.125 -19.859 6.805 1 34.88 283 THR A CA 1
ATOM 2250 C C . THR A 1 283 ? 23.297 -19.562 7.742 1 34.88 283 THR A C 1
ATOM 2252 O O . THR A 1 283 ? 23.266 -19.938 8.914 1 34.88 283 THR A O 1
ATOM 2255 N N . GLU A 1 284 ? 24.375 -19.109 7.141 1 33.22 284 GLU A N 1
ATOM 2256 C CA . GLU A 1 284 ? 25.547 -19.047 8.008 1 33.22 284 GLU A CA 1
ATOM 2257 C C . GLU A 1 284 ? 25.484 -17.828 8.93 1 33.22 284 GLU A C 1
ATOM 2259 O O . GLU A 1 284 ? 26.172 -17.781 9.961 1 33.22 284 GLU A O 1
ATOM 2264 N N . THR A 1 285 ? 25.156 -16.641 8.336 1 35.62 285 THR A N 1
ATOM 2265 C CA . THR A 1 285 ? 25.328 -15.5 9.227 1 35.62 285 THR A CA 1
ATOM 2266 C C . THR A 1 285 ? 24.094 -15.281 10.086 1 35.62 285 THR A C 1
ATOM 2268 O O . THR A 1 285 ? 22.969 -15.234 9.57 1 35.62 285 THR A O 1
ATOM 2271 N N . GLY A 1 286 ? 23.688 -16.094 11.07 1 32.25 286 GLY A N 1
ATOM 2272 C CA . GLY A 1 286 ? 22.641 -16.125 12.07 1 32.25 286 GLY A CA 1
ATOM 2273 C C . GLY A 1 286 ? 21.734 -14.906 12.039 1 32.25 286 GLY A C 1
ATOM 2274 O O . GLY A 1 286 ? 20.625 -14.922 12.578 1 32.25 286 GLY A O 1
ATOM 2275 N N . GLU A 1 287 ? 22.328 -13.617 12.117 1 30.11 287 GLU A N 1
ATOM 2276 C CA . GLU A 1 287 ? 21.562 -12.398 12.375 1 30.11 287 GLU A CA 1
ATOM 2277 C C . GLU A 1 287 ? 20.938 -11.844 11.094 1 30.11 287 GLU A C 1
ATOM 2279 O O . GLU A 1 287 ? 21.578 -11.852 10.039 1 30.11 287 GLU A O 1
ATOM 2284 N N . ASP A 1 288 ? 19.531 -11.781 10.891 1 31.02 288 ASP A N 1
ATOM 2285 C CA . ASP A 1 288 ? 18.531 -11.375 9.914 1 31.02 288 ASP A CA 1
ATOM 2286 C C . ASP A 1 288 ? 18.844 -9.992 9.352 1 31.02 288 ASP A C 1
ATOM 2288 O O . ASP A 1 288 ? 18.266 -8.992 9.797 1 31.02 288 ASP A O 1
ATOM 2292 N N . VAL A 1 289 ? 20.078 -9.5 9.367 1 32.12 289 VAL A N 1
ATOM 2293 C CA . VAL A 1 289 ? 20.312 -8.172 8.82 1 32.12 289 VAL A CA 1
ATOM 2294 C C . VAL A 1 289 ? 19.969 -8.148 7.336 1 32.12 289 VAL A C 1
ATOM 2296 O O . VAL A 1 289 ? 20.594 -8.844 6.531 1 32.12 289 VAL A O 1
ATOM 2299 N N . LEU A 1 290 ? 18.688 -7.871 6.891 1 30.34 290 LEU A N 1
ATOM 2300 C CA . LEU A 1 290 ? 17.984 -7.734 5.617 1 30.34 290 LEU A CA 1
ATOM 2301 C C . LEU A 1 290 ? 18.719 -6.746 4.703 1 30.34 290 LEU A C 1
ATOM 2303 O O . LEU A 1 290 ? 18.391 -5.559 4.691 1 30.34 290 LEU A O 1
ATOM 2307 N N . VAL A 1 291 ? 20.078 -6.559 4.703 1 30.69 291 VAL A N 1
ATOM 2308 C CA . VAL A 1 291 ? 20.703 -5.703 3.709 1 30.69 291 VAL A CA 1
ATOM 2309 C C . VAL A 1 291 ? 20.359 -6.195 2.307 1 30.69 291 VAL A C 1
ATOM 2311 O O . VAL A 1 291 ? 20.5 -7.387 2.006 1 30.69 291 VAL A O 1
ATOM 2314 N N . ASP A 1 292 ? 19.531 -5.523 1.698 1 32.47 292 ASP A N 1
ATOM 2315 C CA . ASP A 1 292 ? 19.203 -5.848 0.314 1 32.47 292 ASP A CA 1
ATOM 2316 C C . ASP A 1 292 ? 20.469 -5.941 -0.543 1 32.47 292 ASP A C 1
ATOM 2318 O O . ASP A 1 292 ? 20.969 -4.922 -1.017 1 32.47 292 ASP A O 1
ATOM 2322 N N . ILE A 1 293 ? 21.391 -6.773 -0.453 1 34.72 293 ILE A N 1
ATOM 2323 C CA . ILE A 1 293 ? 22.625 -7.125 -1.142 1 34.72 293 ILE A CA 1
ATOM 2324 C C . ILE A 1 293 ? 22.438 -7.008 -2.65 1 34.72 293 ILE A C 1
ATOM 2326 O O . ILE A 1 293 ? 23.344 -6.578 -3.371 1 34.72 293 ILE A O 1
ATOM 2330 N N . ASN A 1 294 ? 21.25 -7.191 -3.096 1 36.5 294 ASN A N 1
ATOM 2331 C CA . ASN A 1 294 ? 21.062 -7.223 -4.543 1 36.5 294 ASN A CA 1
ATOM 2332 C C . ASN A 1 294 ? 21.156 -5.828 -5.148 1 36.5 294 ASN A C 1
ATOM 2334 O O . ASN A 1 294 ? 21.766 -5.645 -6.207 1 36.5 294 ASN A O 1
ATOM 2338 N N . THR A 1 295 ? 20.641 -4.859 -4.5 1 39.28 295 THR A N 1
ATOM 2339 C CA . THR A 1 295 ? 20.672 -3.498 -5.023 1 39.28 295 THR A CA 1
ATOM 2340 C C . THR A 1 295 ? 22.094 -2.967 -5.062 1 39.28 295 THR A C 1
ATOM 2342 O O . THR A 1 295 ? 22.484 -2.271 -6.008 1 39.28 295 THR A O 1
ATOM 2345 N N . ILE A 1 296 ? 22.906 -3.363 -4.137 1 35.81 296 ILE A N 1
ATOM 2346 C CA . ILE A 1 296 ? 24.297 -2.926 -4.105 1 35.81 296 ILE A CA 1
ATOM 2347 C C . ILE A 1 296 ? 25.062 -3.531 -5.285 1 35.81 296 ILE A C 1
ATOM 2349 O O . ILE A 1 296 ? 25.781 -2.824 -5.996 1 35.81 296 ILE A O 1
ATOM 2353 N N . VAL A 1 297 ? 24.828 -4.672 -5.512 1 37.03 297 VAL A N 1
ATOM 2354 C CA . VAL A 1 297 ? 25.578 -5.383 -6.539 1 37.03 297 VAL A CA 1
ATOM 2355 C C . VAL A 1 297 ? 25.172 -4.879 -7.922 1 37.03 297 VAL A C 1
ATOM 2357 O O . VAL A 1 297 ? 26.031 -4.633 -8.781 1 37.03 297 VAL A O 1
ATOM 2360 N N . GLU A 1 298 ? 23.938 -4.602 -8.109 1 38.97 298 GLU A N 1
ATOM 2361 C CA . GLU A 1 298 ? 23.453 -4.191 -9.422 1 38.97 298 GLU A CA 1
ATOM 2362 C C . GLU A 1 298 ? 23.906 -2.775 -9.766 1 38.97 298 GLU A C 1
ATOM 2364 O O . GLU A 1 298 ? 24.297 -2.494 -10.898 1 38.97 298 GLU A O 1
ATOM 2369 N N . SER A 1 299 ? 23.953 -1.863 -8.844 1 36.88 299 SER A N 1
ATOM 2370 C CA . SER A 1 299 ? 24.359 -0.483 -9.078 1 36.88 299 SER A CA 1
ATOM 2371 C C . SER A 1 299 ? 25.844 -0.404 -9.469 1 36.88 299 SER A C 1
ATOM 2373 O O . SER A 1 299 ? 26.203 0.367 -10.352 1 36.88 299 SER A O 1
ATOM 2375 N N . ILE A 1 300 ? 26.609 -1.132 -8.844 1 35.72 300 ILE A N 1
ATOM 2376 C CA . ILE A 1 300 ? 28.047 -1.167 -9.141 1 35.72 300 ILE A CA 1
ATOM 2377 C C . ILE A 1 300 ? 28.281 -1.737 -10.539 1 35.72 300 ILE A C 1
ATOM 2379 O O . ILE A 1 300 ? 29.094 -1.224 -11.297 1 35.72 300 ILE A O 1
ATOM 2383 N N . ALA A 1 301 ? 27.5 -2.691 -10.836 1 34.81 301 ALA A N 1
ATOM 2384 C CA . ALA A 1 301 ? 27.703 -3.355 -12.117 1 34.81 301 ALA A CA 1
ATOM 2385 C C . ALA A 1 301 ? 27.391 -2.412 -13.281 1 34.81 301 ALA A C 1
ATOM 2387 O O . ALA A 1 301 ? 28.094 -2.395 -14.281 1 34.81 301 ALA A O 1
ATOM 2388 N N . GLU A 1 302 ? 26.328 -1.663 -13.234 1 37.25 302 GLU A N 1
ATOM 2389 C CA . GLU A 1 302 ? 25.891 -0.807 -14.336 1 37.25 302 GLU A CA 1
ATOM 2390 C C . GLU A 1 302 ? 26.844 0.364 -14.539 1 37.25 302 GLU A C 1
ATOM 2392 O O . GLU A 1 302 ? 27.062 0.801 -15.672 1 37.25 302 GLU A O 1
ATOM 2397 N N . THR A 1 303 ? 27.328 0.931 -13.438 1 33.88 303 THR A N 1
ATOM 2398 C CA . THR A 1 303 ? 28.094 2.17 -13.562 1 33.88 303 THR A CA 1
ATOM 2399 C C . THR A 1 303 ? 29.484 1.896 -14.133 1 33.88 303 THR A C 1
ATOM 2401 O O . THR A 1 303 ? 29.969 2.656 -14.969 1 33.88 303 THR A O 1
ATOM 2404 N N . GLU A 1 304 ? 30.375 0.999 -13.445 1 33.38 304 GLU A N 1
ATOM 2405 C CA . GLU A 1 304 ? 31.812 1.089 -13.727 1 33.38 304 GLU A CA 1
ATOM 2406 C C . GLU A 1 304 ? 32.219 0.137 -14.852 1 33.38 304 GLU A C 1
ATOM 2408 O O . GLU A 1 304 ? 33.375 -0.261 -14.945 1 33.38 304 GLU A O 1
ATOM 2413 N N . SER A 1 305 ? 31.5 -0.006 -15.906 1 37.16 305 SER A N 1
ATOM 2414 C CA . SER A 1 305 ? 32.094 -0.726 -17.031 1 37.16 305 SER A CA 1
ATOM 2415 C C . SER A 1 305 ? 33.281 -1.565 -16.578 1 37.16 305 SER A C 1
ATOM 2417 O O . SER A 1 305 ? 34.312 -1.608 -17.25 1 37.16 305 SER A O 1
ATOM 2419 N N . ILE A 1 306 ? 33.469 -1.739 -15.203 1 35.12 306 ILE A N 1
ATOM 2420 C CA . ILE A 1 306 ? 34.625 -2.436 -14.641 1 35.12 306 ILE A CA 1
ATOM 2421 C C . ILE A 1 306 ? 34.688 -3.855 -15.203 1 35.12 306 ILE A C 1
ATOM 2423 O O . ILE A 1 306 ? 33.656 -4.531 -15.32 1 35.12 306 ILE A O 1
ATOM 2427 N N . ASN A 1 307 ? 35.906 -4.145 -15.766 1 36.12 307 ASN A N 1
ATOM 2428 C CA . ASN A 1 307 ? 36.281 -5.438 -16.328 1 36.12 307 ASN A CA 1
ATOM 2429 C C . ASN A 1 307 ? 35.844 -6.59 -15.43 1 36.12 307 ASN A C 1
ATOM 2431 O O . ASN A 1 307 ? 36.062 -6.551 -14.219 1 36.12 307 ASN A O 1
ATOM 2435 N N . PRO A 1 308 ? 35.062 -7.504 -15.797 1 38.31 308 PRO A N 1
ATOM 2436 C CA . PRO A 1 308 ? 34.531 -8.617 -15.023 1 38.31 308 PRO A CA 1
ATOM 2437 C C . PRO A 1 308 ? 35.594 -9.32 -14.172 1 38.31 308 PRO A C 1
ATOM 2439 O O . PRO A 1 308 ? 35.281 -9.805 -13.078 1 38.31 308 PRO A O 1
ATOM 2442 N N . ASP A 1 309 ? 36.781 -9.398 -14.602 1 40.69 309 ASP A N 1
ATOM 2443 C CA . ASP A 1 309 ? 37.875 -10.062 -13.898 1 40.69 309 ASP A CA 1
ATOM 2444 C C . ASP A 1 309 ? 38.25 -9.328 -12.609 1 40.69 309 ASP A C 1
ATOM 2446 O O . ASP A 1 309 ? 38.562 -9.953 -11.594 1 40.69 309 ASP A O 1
ATOM 2450 N N . VAL A 1 310 ? 38.312 -8.078 -12.688 1 38.75 310 VAL A N 1
ATOM 2451 C CA . VAL A 1 310 ? 38.688 -7.246 -11.547 1 38.75 310 VAL A CA 1
ATOM 2452 C C . VAL A 1 310 ? 37.594 -7.336 -10.461 1 38.75 310 VAL A C 1
ATOM 2454 O O . VAL A 1 310 ? 37.906 -7.336 -9.273 1 38.75 310 VAL A O 1
ATOM 2457 N N . VAL A 1 311 ? 36.438 -7.477 -10.875 1 37.75 311 VAL A N 1
ATOM 2458 C CA . VAL A 1 311 ? 35.312 -7.719 -9.953 1 37.75 311 VAL A CA 1
ATOM 2459 C C . VAL A 1 311 ? 35.5 -9.07 -9.266 1 37.75 311 VAL A C 1
ATOM 2461 O O . VAL A 1 311 ? 35.344 -9.18 -8.047 1 37.75 311 VAL A O 1
ATOM 2464 N N . GLU A 1 312 ? 35.938 -9.961 -9.906 1 40.16 312 GLU A N 1
ATOM 2465 C CA . GLU A 1 312 ? 36.219 -11.289 -9.359 1 40.16 312 GLU A CA 1
ATOM 2466 C C . GLU A 1 312 ? 37.344 -11.219 -8.344 1 40.16 312 GLU A C 1
ATOM 2468 O O . GLU A 1 312 ? 37.281 -11.836 -7.277 1 40.16 312 GLU A O 1
ATOM 2473 N N . ILE A 1 313 ? 38.312 -10.539 -8.641 1 41.09 313 ILE A N 1
ATOM 2474 C CA . ILE A 1 313 ? 39.469 -10.438 -7.758 1 41.09 313 ILE A CA 1
ATOM 2475 C C . ILE A 1 313 ? 39.094 -9.727 -6.465 1 41.09 313 ILE A C 1
ATOM 2477 O O . ILE A 1 313 ? 39.438 -10.156 -5.371 1 41.09 313 ILE A O 1
ATOM 2481 N N . ALA A 1 314 ? 38.281 -8.719 -6.613 1 36.97 314 ALA A N 1
ATOM 2482 C CA . ALA A 1 314 ? 37.875 -7.965 -5.434 1 36.97 314 ALA A CA 1
ATOM 2483 C C . ALA A 1 314 ? 36.969 -8.805 -4.543 1 36.97 314 ALA A C 1
ATOM 2485 O O . ALA A 1 314 ? 37.125 -8.828 -3.32 1 36.97 314 ALA A O 1
ATOM 2486 N N . LEU A 1 315 ? 36.188 -9.531 -5.145 1 39.09 315 LEU A N 1
ATOM 2487 C CA . LEU A 1 315 ? 35.312 -10.469 -4.422 1 39.09 315 LEU A CA 1
ATOM 2488 C C . LEU A 1 315 ? 36.156 -11.539 -3.734 1 39.09 315 LEU A C 1
ATOM 2490 O O . LEU A 1 315 ? 35.875 -11.914 -2.594 1 39.09 315 LEU A O 1
ATOM 2494 N N . THR A 1 316 ? 37.094 -11.977 -4.352 1 40.28 316 THR A N 1
ATOM 2495 C CA . THR A 1 316 ? 38 -12.961 -3.777 1 40.28 316 THR A CA 1
ATOM 2496 C C . THR A 1 316 ? 38.75 -12.375 -2.586 1 40.28 316 THR A C 1
ATOM 2498 O O . THR A 1 316 ? 38.875 -13.023 -1.545 1 40.28 316 THR A O 1
ATOM 2501 N N . LYS A 1 317 ? 39.188 -11.234 -2.734 1 38.41 317 LYS A N 1
ATOM 2502 C CA . LYS A 1 317 ? 39.969 -10.625 -1.664 1 38.41 317 LYS A CA 1
ATOM 2503 C C . LYS A 1 317 ? 39.094 -10.312 -0.453 1 38.41 317 LYS A C 1
ATOM 2505 O O . LYS A 1 317 ? 39.531 -10.469 0.69 1 38.41 317 LYS A O 1
ATOM 2510 N N . ILE A 1 318 ? 38.031 -9.93 -0.726 1 33.75 318 ILE A N 1
ATOM 2511 C CA . ILE A 1 318 ? 37.062 -9.695 0.346 1 33.75 318 ILE A CA 1
ATOM 2512 C C . ILE A 1 318 ? 36.688 -11.023 1.017 1 33.75 318 ILE A C 1
ATOM 2514 O O . ILE A 1 318 ? 36.656 -11.109 2.246 1 33.75 318 ILE A O 1
ATOM 2518 N N . ALA A 1 319 ? 36.594 -11.953 0.288 1 35.81 319 ALA A N 1
ATOM 2519 C CA . ALA A 1 319 ? 36.438 -13.305 0.821 1 35.81 319 ALA A CA 1
ATOM 2520 C C . ALA A 1 319 ? 37.656 -13.711 1.645 1 35.81 319 ALA A C 1
ATOM 2522 O O . ALA A 1 319 ? 37.531 -14.273 2.736 1 35.81 319 ALA A O 1
ATOM 2523 N N . GLU A 1 320 ? 38.75 -13.523 1.175 1 38.47 320 GLU A N 1
ATOM 2524 C CA . GLU A 1 320 ? 40 -13.844 1.879 1 38.47 320 GLU A CA 1
ATOM 2525 C C . GLU A 1 320 ? 40.125 -13.031 3.166 1 38.47 320 GLU A C 1
ATOM 2527 O O . GLU A 1 320 ? 40.531 -13.562 4.199 1 38.47 320 GLU A O 1
ATOM 2532 N N . ALA A 1 321 ? 39.844 -11.867 3.049 1 31.88 321 ALA A N 1
ATOM 2533 C CA . ALA A 1 321 ? 39.938 -11.031 4.238 1 31.88 321 ALA A CA 1
ATOM 2534 C C . ALA A 1 321 ? 38.938 -11.469 5.305 1 31.88 321 ALA A C 1
ATOM 2536 O O . ALA A 1 321 ? 39.25 -11.453 6.5 1 31.88 321 ALA A O 1
ATOM 2537 N N . LYS A 1 322 ? 37.844 -11.891 4.875 1 33.44 322 LYS A N 1
ATOM 2538 C CA . LYS A 1 322 ? 36.875 -12.508 5.777 1 33.44 322 LYS A CA 1
ATOM 2539 C C . LYS A 1 322 ? 37.438 -13.805 6.363 1 33.44 322 LYS A C 1
ATOM 2541 O O . LYS A 1 322 ? 37.188 -14.125 7.527 1 33.44 322 LYS A O 1
ATOM 2546 N N . GLU A 1 323 ? 38.125 -14.445 5.602 1 36.06 323 GLU A N 1
ATOM 2547 C CA . GLU A 1 323 ? 38.812 -15.633 6.125 1 36.06 323 GLU A CA 1
ATOM 2548 C C . GLU A 1 323 ? 39.906 -15.25 7.113 1 36.06 323 GLU A C 1
ATOM 2550 O O . GLU A 1 323 ? 40.125 -15.953 8.102 1 36.06 323 GLU A O 1
ATOM 2555 N N . GLY A 1 324 ? 40.594 -14.203 6.852 1 32.25 324 GLY A N 1
ATOM 2556 C CA . GLY A 1 324 ? 41.625 -13.797 7.801 1 32.25 324 GLY A CA 1
ATOM 2557 C C . GLY A 1 324 ? 41.031 -13.266 9.102 1 32.25 324 GLY A C 1
ATOM 2558 O O . GLY A 1 324 ? 41.719 -13.273 10.133 1 32.25 324 GLY A O 1
ATOM 2559 N N . LEU A 1 325 ? 40 -12.547 8.945 1 29.23 325 LEU A N 1
ATOM 2560 C CA . LEU A 1 325 ? 39.531 -12.07 10.234 1 29.23 325 LEU A CA 1
ATOM 2561 C C . LEU A 1 325 ? 38.938 -13.211 11.047 1 29.23 325 LEU A C 1
ATOM 2563 O O . LEU A 1 325 ? 38.594 -13.023 12.219 1 29.23 325 LEU A O 1
ATOM 2567 N N . ARG A 1 326 ? 38.656 -14.297 10.383 1 28.3 326 ARG A N 1
ATOM 2568 C CA . ARG A 1 326 ? 38.25 -15.453 11.18 1 28.3 326 ARG A CA 1
ATOM 2569 C C . ARG A 1 326 ? 39.469 -16.156 11.773 1 28.3 326 ARG A C 1
ATOM 2571 O O . ARG A 1 326 ? 39.312 -17.109 12.547 1 28.3 326 ARG A O 1
ATOM 2578 N N . THR A 1 327 ? 40.625 -15.711 11.32 1 26.14 327 THR A N 1
ATOM 2579 C CA . THR A 1 327 ? 41.719 -16.328 12.062 1 26.14 327 THR A CA 1
ATOM 2580 C C . THR A 1 327 ? 42.188 -15.43 13.203 1 26.14 327 THR A C 1
ATOM 2582 O O . THR A 1 327 ? 42.188 -14.203 13.078 1 26.14 327 THR A O 1
ATOM 2585 N N . MET B 1 1 ? -19.812 20.547 19.094 1 97.69 1 MET B N 1
ATOM 2586 C CA . MET B 1 1 ? -19.094 19.641 18.203 1 97.69 1 MET B CA 1
ATOM 2587 C C . MET B 1 1 ? -17.594 19.891 18.266 1 97.69 1 MET B C 1
ATOM 2589 O O . MET B 1 1 ? -17.156 21.031 18.062 1 97.69 1 MET B O 1
ATOM 2593 N N . LYS B 1 2 ? -16.734 18.859 18.531 1 98.44 2 LYS B N 1
ATOM 2594 C CA . LYS B 1 2 ? -15.312 19.094 18.781 1 98.44 2 LYS B CA 1
ATOM 2595 C C . LYS B 1 2 ? -14.453 18.406 17.719 1 98.44 2 LYS B C 1
ATOM 2597 O O . LYS B 1 2 ? -14.781 17.312 17.266 1 98.44 2 LYS B O 1
ATOM 2602 N N . PHE B 1 3 ? -13.406 19.094 17.344 1 98.81 3 PHE B N 1
ATOM 2603 C CA . PHE B 1 3 ? -12.398 18.578 16.438 1 98.81 3 PHE B CA 1
ATOM 2604 C C . PHE B 1 3 ? -11 18.703 17.031 1 98.81 3 PHE B C 1
ATOM 2606 O O . PHE B 1 3 ? -10.773 19.578 17.875 1 98.81 3 PHE B O 1
ATOM 2613 N N . LEU B 1 4 ? -10.156 17.812 16.688 1 98.88 4 LEU B N 1
ATOM 2614 C CA . LEU B 1 4 ? -8.75 17.906 17.062 1 98.88 4 LEU B CA 1
ATOM 2615 C C . LEU B 1 4 ? -7.871 18.109 15.828 1 98.88 4 LEU B C 1
ATOM 2617 O O . LEU B 1 4 ? -7.98 17.359 14.852 1 98.88 4 LEU B O 1
ATOM 2621 N N . TYR B 1 5 ? -7.062 19.172 15.852 1 98.88 5 TYR B N 1
ATOM 2622 C CA . TYR B 1 5 ? -6.16 19.516 14.758 1 98.88 5 TYR B CA 1
ATOM 2623 C C . TYR B 1 5 ? -4.703 19.344 15.172 1 98.88 5 TYR B C 1
ATOM 2625 O O . TYR B 1 5 ? -4.309 19.75 16.266 1 98.88 5 TYR B O 1
ATOM 2633 N N . PHE B 1 6 ? -3.9 18.625 14.336 1 98.75 6 PHE B N 1
ATOM 2634 C CA . PHE B 1 6 ? -2.461 18.578 14.562 1 98.75 6 PHE B CA 1
ATOM 2635 C C . PHE B 1 6 ? -1.699 18.828 13.266 1 98.75 6 PHE B C 1
ATOM 2637 O O . PHE B 1 6 ? -2.199 18.531 12.18 1 98.75 6 PHE B O 1
ATOM 2644 N N . GLY B 1 7 ? -0.463 19.344 13.383 1 98.19 7 GLY B N 1
ATOM 2645 C CA . GLY B 1 7 ? 0.337 19.781 12.242 1 98.19 7 GLY B CA 1
ATOM 2646 C C . GLY B 1 7 ? 1.089 18.641 11.578 1 98.19 7 GLY B C 1
ATOM 2647 O O . GLY B 1 7 ? 0.99 17.484 12.008 1 98.19 7 GLY B O 1
ATOM 2648 N N . ASP B 1 8 ? 1.901 18.859 10.617 1 98.44 8 ASP B N 1
ATOM 2649 C CA . ASP B 1 8 ? 2.547 17.969 9.648 1 98.44 8 ASP B CA 1
ATOM 2650 C C . ASP B 1 8 ? 3.371 16.906 10.359 1 98.44 8 ASP B C 1
ATOM 2652 O O . ASP B 1 8 ? 4.414 17.203 10.953 1 98.44 8 ASP B O 1
ATOM 2656 N N . PRO B 1 9 ? 3.008 15.641 10.18 1 98.06 9 PRO B N 1
ATOM 2657 C CA . PRO B 1 9 ? 3.752 14.602 10.898 1 98.06 9 PRO B CA 1
ATOM 2658 C C . PRO B 1 9 ? 5.023 14.172 10.164 1 98.06 9 PRO B C 1
ATOM 2660 O O . PRO B 1 9 ? 5.984 13.727 10.805 1 98.06 9 PRO B O 1
ATOM 2663 N N . HIS B 1 10 ? 5.043 14.227 8.867 1 97.56 10 HIS B N 1
ATOM 2664 C CA . HIS B 1 10 ? 6.195 13.828 8.062 1 97.56 10 HIS B CA 1
ATOM 2665 C C . HIS B 1 10 ? 6.652 12.422 8.422 1 97.56 10 HIS B C 1
ATOM 2667 O O . HIS B 1 10 ? 7.832 12.195 8.703 1 97.56 10 HIS B O 1
ATOM 2673 N N . ILE B 1 11 ? 5.816 11.484 8.305 1 97.94 11 ILE B N 1
ATOM 2674 C CA . ILE B 1 11 ? 6.129 10.086 8.586 1 97.94 11 ILE B CA 1
ATOM 2675 C C . ILE B 1 11 ? 7.309 9.641 7.73 1 97.94 11 ILE B C 1
ATOM 2677 O O . ILE B 1 11 ? 7.312 9.844 6.512 1 97.94 11 ILE B O 1
ATOM 2681 N N . ARG B 1 12 ? 8.25 9.023 8.359 1 93.62 12 ARG B N 1
ATOM 2682 C CA . ARG B 1 12 ? 9.43 8.5 7.684 1 93.62 12 ARG B CA 1
ATOM 2683 C C . ARG B 1 12 ? 10.086 7.391 8.5 1 93.62 12 ARG B C 1
ATOM 2685 O O . ARG B 1 12 ? 9.82 7.254 9.695 1 93.62 12 ARG B O 1
ATOM 2692 N N . GLY B 1 13 ? 10.898 6.578 7.906 1 88 13 GLY B N 1
ATOM 2693 C CA . GLY B 1 13 ? 11.555 5.469 8.578 1 88 13 GLY B CA 1
ATOM 2694 C C . GLY B 1 13 ? 12.914 5.836 9.156 1 88 13 GLY B C 1
ATOM 2695 O O . GLY B 1 13 ? 13.367 5.227 10.125 1 88 13 GLY B O 1
ATOM 2696 N N . THR B 1 14 ? 13.539 6.781 8.594 1 83.62 14 THR B N 1
ATOM 2697 C CA . THR B 1 14 ? 14.891 7.141 9.008 1 83.62 14 THR B CA 1
ATOM 2698 C C . THR B 1 14 ? 14.867 8.328 9.969 1 83.62 14 THR B C 1
ATOM 2700 O O . THR B 1 14 ? 13.969 9.172 9.898 1 83.62 14 THR B O 1
ATOM 2703 N N . ASN B 1 15 ? 15.781 8.305 10.852 1 81.94 15 ASN B N 1
ATOM 2704 C CA . ASN B 1 15 ? 15.945 9.453 11.734 1 81.94 15 ASN B CA 1
ATOM 2705 C C . ASN B 1 15 ? 16.469 10.664 10.977 1 81.94 15 ASN B C 1
ATOM 2707 O O . ASN B 1 15 ? 17.406 10.547 10.18 1 81.94 15 ASN B O 1
ATOM 2711 N N . PRO B 1 16 ? 15.727 11.797 11.148 1 75.06 16 PRO B N 1
ATOM 2712 C CA . PRO B 1 16 ? 16.359 13 10.609 1 75.06 16 PRO B CA 1
ATOM 2713 C C . PRO B 1 16 ? 17.797 13.188 11.117 1 75.06 16 PRO B C 1
ATOM 2715 O O . PRO B 1 16 ? 18.156 12.656 12.172 1 75.06 16 PRO B O 1
ATOM 2718 N N . ARG B 1 17 ? 18.438 13.953 10.32 1 73.06 17 ARG B N 1
ATOM 2719 C CA . ARG B 1 17 ? 19.812 14.195 10.711 1 73.06 17 ARG B CA 1
ATOM 2720 C C . ARG B 1 17 ? 19.891 14.867 12.086 1 73.06 17 ARG B C 1
ATOM 2722 O O . ARG B 1 17 ? 19 15.648 12.438 1 73.06 17 ARG B O 1
ATOM 2729 N N . ASN B 1 18 ? 20.672 14.617 12.938 1 72.44 18 ASN B N 1
ATOM 2730 C CA . ASN B 1 18 ? 20.984 15.234 14.227 1 72.44 18 ASN B CA 1
ATOM 2731 C C . ASN B 1 18 ? 19.938 14.875 15.281 1 72.44 18 ASN B C 1
ATOM 2733 O O . ASN B 1 18 ? 19.828 15.555 16.297 1 72.44 18 ASN B O 1
ATOM 2737 N N . ARG B 1 19 ? 19.109 14.094 14.891 1 80.62 19 ARG B N 1
ATOM 2738 C CA . ARG B 1 19 ? 18.156 13.664 15.898 1 80.62 19 ARG B CA 1
ATOM 2739 C C . ARG B 1 19 ? 18.734 12.547 16.766 1 80.62 19 ARG B C 1
ATOM 2741 O O . ARG B 1 19 ? 19.359 11.625 16.25 1 80.62 19 ARG B O 1
ATOM 2748 N N . LYS B 1 20 ? 18.531 12.672 18.062 1 78.5 20 LYS B N 1
ATOM 2749 C CA . LYS B 1 20 ? 19.156 11.789 19.047 1 78.5 20 LYS B CA 1
ATOM 2750 C C . LYS B 1 20 ? 18.25 10.594 19.359 1 78.5 20 LYS B C 1
ATOM 2752 O O . LYS B 1 20 ? 18.75 9.492 19.625 1 78.5 20 LYS B O 1
ATOM 2757 N N . ASP B 1 21 ? 16.969 10.828 19.312 1 82.5 21 ASP B N 1
ATOM 2758 C CA . ASP B 1 21 ? 16.031 9.758 19.656 1 82.5 21 ASP B CA 1
ATOM 2759 C C . ASP B 1 21 ? 15.492 9.078 18.406 1 82.5 21 ASP B C 1
ATOM 2761 O O . ASP B 1 21 ? 15.859 9.453 17.281 1 82.5 21 ASP B O 1
ATOM 2765 N N . ASN B 1 22 ? 14.773 8.008 18.625 1 88.94 22 ASN B N 1
ATOM 2766 C CA . ASN B 1 22 ? 14.133 7.301 17.531 1 88.94 22 ASN B CA 1
ATOM 2767 C C . ASN B 1 22 ? 12.914 8.055 17 1 88.94 22 ASN B C 1
ATOM 2769 O O . ASN B 1 22 ? 11.883 8.125 17.672 1 88.94 22 ASN B O 1
ATOM 2773 N N . TYR B 1 23 ? 13.023 8.633 15.875 1 91.06 23 TYR B N 1
ATOM 2774 C CA . TYR B 1 23 ? 12 9.492 15.281 1 91.06 23 TYR B CA 1
ATOM 2775 C C . TYR B 1 23 ? 10.68 8.742 15.148 1 91.06 23 TYR B C 1
ATOM 2777 O O . TYR B 1 23 ? 9.625 9.25 15.531 1 91.06 23 TYR B O 1
ATOM 2785 N N . LYS B 1 24 ? 10.719 7.535 14.664 1 92.69 24 LYS B N 1
ATOM 2786 C CA . LYS B 1 24 ? 9.523 6.738 14.414 1 92.69 24 LYS B CA 1
ATOM 2787 C C . LYS B 1 24 ? 8.781 6.441 15.711 1 92.69 24 LYS B C 1
ATOM 2789 O O . LYS B 1 24 ? 7.562 6.629 15.797 1 92.69 24 LYS B O 1
ATOM 2794 N N . GLU B 1 25 ? 9.5 6.031 16.672 1 93.31 25 GLU B N 1
ATOM 2795 C CA . GLU B 1 25 ? 8.891 5.699 17.969 1 93.31 25 GLU B CA 1
ATOM 2796 C C . GLU B 1 25 ? 8.258 6.93 18.609 1 93.31 25 GLU B C 1
ATOM 2798 O O . GLU B 1 25 ? 7.18 6.848 19.203 1 93.31 25 GLU B O 1
ATOM 2803 N N . ALA B 1 26 ? 8.969 8.047 18.516 1 94.12 26 ALA B N 1
ATOM 2804 C CA . ALA B 1 26 ? 8.438 9.297 19.062 1 94.12 26 ALA B CA 1
ATOM 2805 C C . ALA B 1 26 ? 7.133 9.688 18.375 1 94.12 26 ALA B C 1
ATOM 2807 O O . ALA B 1 26 ? 6.18 10.109 19.031 1 94.12 26 ALA B O 1
ATOM 2808 N N . LEU B 1 27 ? 7.105 9.555 17.094 1 96.94 27 LEU B N 1
ATOM 2809 C CA . LEU B 1 27 ? 5.914 9.914 16.344 1 96.94 27 LEU B CA 1
ATOM 2810 C C . LEU B 1 27 ? 4.75 8.992 16.688 1 96.94 27 LEU B C 1
ATOM 2812 O O . LEU B 1 27 ? 3.619 9.445 16.859 1 96.94 27 LEU B O 1
ATOM 2816 N N . ILE B 1 28 ? 5.016 7.695 16.844 1 97.69 28 ILE B N 1
ATOM 2817 C CA . ILE B 1 28 ? 3.988 6.73 17.203 1 97.69 28 ILE B CA 1
ATOM 2818 C C . ILE B 1 28 ? 3.404 7.09 18.562 1 97.69 28 ILE B C 1
ATOM 2820 O O . ILE B 1 28 ? 2.186 7.062 18.75 1 97.69 28 ILE B O 1
ATOM 2824 N N . ALA B 1 29 ? 4.27 7.453 19.469 1 97.44 29 ALA B N 1
ATOM 2825 C CA . ALA B 1 29 ? 3.812 7.859 20.797 1 97.44 29 ALA B CA 1
ATOM 2826 C C . ALA B 1 29 ? 2.896 9.078 20.719 1 97.44 29 ALA B C 1
ATOM 2828 O O . ALA B 1 29 ? 1.88 9.148 21.406 1 97.44 29 ALA B O 1
ATOM 2829 N N . LYS B 1 30 ? 3.217 9.977 19.938 1 98.31 30 LYS B N 1
ATOM 2830 C CA . LYS B 1 30 ? 2.412 11.188 19.781 1 98.31 30 LYS B CA 1
ATOM 2831 C C . LYS B 1 30 ? 1.056 10.875 19.156 1 98.31 30 LYS B C 1
ATOM 2833 O O . LYS B 1 30 ? 0.03 11.406 19.594 1 98.31 30 LYS B O 1
ATOM 2838 N N . PHE B 1 31 ? 1.06 10.047 18.141 1 98.75 31 PHE B N 1
ATOM 2839 C CA . PHE B 1 31 ? -0.204 9.633 17.547 1 98.75 31 PHE B CA 1
ATOM 2840 C C . PHE B 1 31 ? -1.114 8.992 18.578 1 98.75 31 PHE B C 1
ATOM 2842 O O . PHE B 1 31 ? -2.293 9.336 18.688 1 98.75 31 PHE B O 1
ATOM 2849 N N . ARG B 1 32 ? -0.61 8.141 19.297 1 98.62 32 ARG B N 1
ATOM 2850 C CA . ARG B 1 32 ? -1.42 7.43 20.281 1 98.62 32 ARG B CA 1
ATOM 2851 C C . ARG B 1 32 ? -1.94 8.383 21.359 1 98.62 32 ARG B C 1
ATOM 2853 O O . ARG B 1 32 ? -3.068 8.227 21.828 1 98.62 32 ARG B O 1
ATOM 2860 N N . GLU B 1 33 ? -1.106 9.305 21.781 1 98.69 33 GLU B N 1
ATOM 2861 C CA . GLU B 1 33 ? -1.585 10.32 22.703 1 98.69 33 GLU B CA 1
ATOM 2862 C C . GLU B 1 33 ? -2.721 11.141 22.094 1 98.69 33 GLU B C 1
ATOM 2864 O O . GLU B 1 33 ? -3.711 11.438 22.766 1 98.69 33 GLU B O 1
ATOM 2869 N N . ILE B 1 34 ? -2.588 11.516 20.875 1 98.88 34 ILE B N 1
ATOM 2870 C CA . ILE B 1 34 ? -3.605 12.281 20.172 1 98.88 34 ILE B CA 1
ATOM 2871 C C . ILE B 1 34 ? -4.906 11.484 20.109 1 98.88 34 ILE B C 1
ATOM 2873 O O . ILE B 1 34 ? -5.988 12.031 20.359 1 98.88 34 ILE B O 1
ATOM 2877 N N . PHE B 1 35 ? -4.812 10.203 19.828 1 98.88 35 PHE B N 1
ATOM 2878 C CA . PHE B 1 35 ? -5.992 9.352 19.781 1 98.88 35 PHE B CA 1
ATOM 2879 C C . PHE B 1 35 ? -6.637 9.242 21.156 1 98.88 35 PHE B C 1
ATOM 2881 O O . PHE B 1 35 ? -7.863 9.281 21.281 1 98.88 35 PHE B O 1
ATOM 2888 N N . ALA B 1 36 ? -5.781 9.125 22.172 1 98.69 36 ALA B N 1
ATOM 2889 C CA . ALA B 1 36 ? -6.301 9.094 23.531 1 98.69 36 ALA B CA 1
ATOM 2890 C C . ALA B 1 36 ? -7.02 10.391 23.875 1 98.69 36 ALA B C 1
ATOM 2892 O O . ALA B 1 36 ? -8.086 10.375 24.5 1 98.69 36 ALA B O 1
ATOM 2893 N N . LEU B 1 37 ? -6.426 11.477 23.5 1 98.69 37 LEU B N 1
ATOM 2894 C CA . LEU B 1 37 ? -7.035 12.789 23.719 1 98.69 37 LEU B CA 1
ATOM 2895 C C . LEU B 1 37 ? -8.367 12.898 22.984 1 98.69 37 LEU B C 1
ATOM 2897 O O . LEU B 1 37 ? -9.336 13.43 23.531 1 98.69 37 LEU B O 1
ATOM 2901 N N . ALA B 1 38 ? -8.398 12.414 21.734 1 98.81 38 ALA B N 1
ATOM 2902 C CA . ALA B 1 38 ? -9.625 12.445 20.938 1 98.81 38 ALA B CA 1
ATOM 2903 C C . ALA B 1 38 ? -10.75 11.695 21.641 1 98.81 38 ALA B C 1
ATOM 2905 O O . ALA B 1 38 ? -11.883 12.188 21.703 1 98.81 38 ALA B O 1
ATOM 2906 N N . LYS B 1 39 ? -10.422 10.57 22.125 1 98.5 39 LYS B N 1
ATOM 2907 C CA . LYS B 1 39 ? -11.398 9.773 22.859 1 98.5 39 LYS B CA 1
ATOM 2908 C C . LYS B 1 39 ? -11.852 10.484 24.125 1 98.5 39 LYS B C 1
ATOM 2910 O O . LYS B 1 39 ? -13.047 10.602 24.391 1 98.5 39 LYS B O 1
ATOM 2915 N N . TYR B 1 40 ? -10.914 10.961 24.875 1 98.44 40 TYR B N 1
ATOM 2916 C CA . TYR B 1 40 ? -11.172 11.602 26.156 1 98.44 40 TYR B CA 1
ATOM 2917 C C . TYR B 1 40 ? -12.031 12.844 26 1 98.44 40 TYR B C 1
ATOM 2919 O O . TYR B 1 40 ? -12.945 13.094 26.781 1 98.44 40 TYR B O 1
ATOM 2927 N N . LYS B 1 41 ? -11.773 13.602 24.938 1 98.31 41 LYS B N 1
ATOM 2928 C CA . LYS B 1 41 ? -12.453 14.883 24.75 1 98.31 41 LYS B CA 1
ATOM 2929 C C . LYS B 1 41 ? -13.75 14.703 23.953 1 98.31 41 LYS B C 1
ATOM 2931 O O . LYS B 1 41 ? -14.5 15.656 23.766 1 98.31 41 LYS B O 1
ATOM 2936 N N . GLY B 1 42 ? -13.992 13.508 23.438 1 97.81 42 GLY B N 1
ATOM 2937 C CA . GLY B 1 42 ? -15.18 13.266 22.625 1 97.81 42 GLY B CA 1
ATOM 2938 C C . GLY B 1 42 ? -15.164 13.984 21.297 1 97.81 42 GLY B C 1
ATOM 2939 O O . GLY B 1 42 ? -16.141 14.641 20.922 1 97.81 42 GLY B O 1
ATOM 2940 N N . VAL B 1 43 ? -14.078 13.93 20.625 1 97.81 43 VAL B N 1
ATOM 2941 C CA . VAL B 1 43 ? -13.859 14.625 19.359 1 97.81 43 VAL B CA 1
ATOM 2942 C C . VAL B 1 43 ? -14.602 13.898 18.234 1 97.81 43 VAL B C 1
ATOM 2944 O O . VAL B 1 43 ? -14.688 12.664 18.234 1 97.81 43 VAL B O 1
ATOM 2947 N N . THR B 1 44 ? -15.164 14.672 17.375 1 98.38 44 THR B N 1
ATOM 2948 C CA . THR B 1 44 ? -15.906 14.141 16.234 1 98.38 44 THR B CA 1
ATOM 2949 C C . THR B 1 44 ? -14.961 13.648 15.148 1 98.38 44 THR B C 1
ATOM 2951 O O . THR B 1 44 ? -15.211 12.617 14.523 1 98.38 44 THR B O 1
ATOM 2954 N N . ALA B 1 45 ? -13.883 14.359 14.938 1 98.81 45 ALA B N 1
ATOM 2955 C CA . ALA B 1 45 ? -12.914 14.016 13.906 1 98.81 45 ALA B CA 1
ATOM 2956 C C . ALA B 1 45 ? -11.57 14.688 14.164 1 98.81 45 ALA B C 1
ATOM 2958 O O . ALA B 1 45 ? -11.5 15.688 14.883 1 98.81 45 ALA B O 1
ATOM 2959 N N . ILE B 1 46 ? -10.586 14.102 13.625 1 98.94 46 ILE B N 1
ATOM 2960 C CA . ILE B 1 46 ? -9.242 14.68 13.641 1 98.94 46 ILE B CA 1
ATOM 2961 C C . ILE B 1 46 ? -8.953 15.328 12.289 1 98.94 46 ILE B C 1
ATOM 2963 O O . ILE B 1 46 ? -9.305 14.781 11.242 1 98.94 46 ILE B O 1
ATOM 2967 N N . ILE B 1 47 ? -8.336 16.5 12.32 1 98.94 47 ILE B N 1
ATOM 2968 C CA . ILE B 1 47 ? -8.023 17.281 11.117 1 98.94 47 ILE B CA 1
ATOM 2969 C C . ILE B 1 47 ? -6.512 17.438 10.992 1 98.94 47 ILE B C 1
ATOM 2971 O O . ILE B 1 47 ? -5.84 17.828 11.945 1 98.94 47 ILE B O 1
ATOM 2975 N N . GLN B 1 48 ? -5.938 17.078 9.836 1 98.69 48 GLN B N 1
ATOM 2976 C CA . GLN B 1 48 ? -4.512 17.188 9.539 1 98.69 48 GLN B CA 1
ATOM 2977 C C . GLN B 1 48 ? -4.273 17.891 8.211 1 98.69 48 GLN B C 1
ATOM 2979 O O . GLN B 1 48 ? -4.902 17.562 7.207 1 98.69 48 GLN B O 1
ATOM 2984 N N . PRO B 1 49 ? -3.396 18.906 8.172 1 98.56 49 PRO B N 1
ATOM 2985 C CA . PRO B 1 49 ? -3.359 19.812 7.035 1 98.56 49 PRO B CA 1
ATOM 2986 C C . PRO B 1 49 ? -2.473 19.312 5.898 1 98.56 49 PRO B C 1
ATOM 2988 O O . PRO B 1 49 ? -2.293 20 4.895 1 98.56 49 PRO B O 1
ATOM 2991 N N . GLY B 1 50 ? -1.898 18.188 5.953 1 98.44 50 GLY B N 1
ATOM 2992 C CA . GLY B 1 50 ? -1.06 17.656 4.895 1 98.44 50 GLY B CA 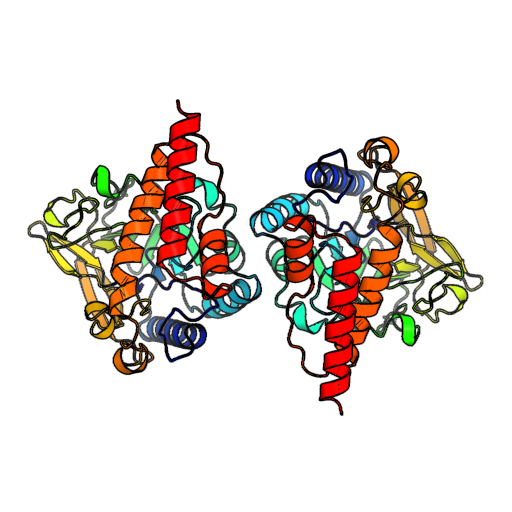1
ATOM 2993 C C . GLY B 1 50 ? 0.333 17.281 5.363 1 98.44 50 GLY B C 1
ATOM 2994 O O . GLY B 1 50 ? 0.609 17.281 6.566 1 98.44 50 GLY B O 1
ATOM 2995 N N . ASP B 1 51 ? 1.159 16.859 4.363 1 98.5 51 ASP B N 1
ATOM 2996 C CA . ASP B 1 51 ? 2.504 16.359 4.648 1 98.5 51 ASP B CA 1
ATOM 2997 C C . ASP B 1 51 ? 2.469 15.25 5.688 1 98.5 51 ASP B C 1
ATOM 2999 O O . ASP B 1 51 ? 3.199 15.297 6.68 1 9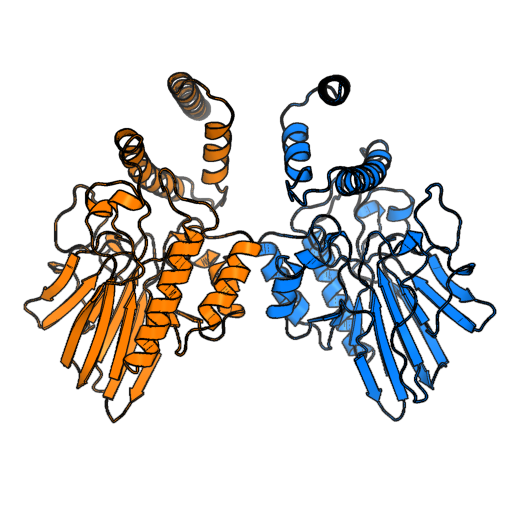8.5 51 ASP B O 1
ATOM 3003 N N . THR B 1 52 ? 1.558 14.359 5.363 1 98.75 52 THR B N 1
ATOM 3004 C CA . THR B 1 52 ? 1.476 13.156 6.18 1 98.75 52 THR B CA 1
ATOM 3005 C C . THR B 1 52 ? 2.805 12.406 6.168 1 98.75 52 THR B C 1
ATOM 3007 O O . THR B 1 52 ? 3.295 11.984 7.215 1 98.75 52 THR B O 1
ATOM 3010 N N . PHE B 1 53 ? 3.311 12.297 5 1 98.38 53 PHE B N 1
ATOM 3011 C CA . PHE B 1 53 ? 4.613 11.656 4.852 1 98.38 53 PHE B CA 1
ATOM 3012 C C . PHE B 1 53 ? 5.695 12.695 4.574 1 98.38 53 PHE B C 1
ATOM 3014 O O . PHE B 1 53 ? 5.395 13.828 4.195 1 98.38 53 PHE B O 1
ATOM 3021 N N . ASP B 1 54 ? 6.965 12.273 4.805 1 96.31 54 ASP B N 1
ATOM 3022 C CA . ASP B 1 54 ? 8.117 13.141 4.543 1 96.31 54 ASP B CA 1
ATOM 3023 C C . ASP B 1 54 ? 8.492 13.117 3.064 1 96.31 54 ASP B C 1
ATOM 3025 O O . ASP B 1 54 ? 9.148 14.039 2.574 1 96.31 54 ASP B O 1
ATOM 3029 N N . ARG B 1 55 ? 8.062 12.062 2.426 1 95.12 55 ARG B N 1
ATOM 3030 C CA . ARG B 1 55 ? 8.297 11.867 0.998 1 95.12 55 ARG B CA 1
ATOM 3031 C C . ARG B 1 55 ? 7.078 11.242 0.323 1 95.12 55 ARG B C 1
ATOM 3033 O O . ARG B 1 55 ? 6.254 10.609 0.982 1 95.12 55 ARG B O 1
ATOM 3040 N N . PRO B 1 56 ? 7.035 11.469 -1.011 1 96.25 56 PRO B N 1
ATOM 3041 C CA . PRO B 1 56 ? 5.863 10.914 -1.697 1 96.25 56 PRO B CA 1
ATOM 3042 C C . PRO B 1 56 ? 5.766 9.398 -1.567 1 96.25 56 PRO B C 1
ATOM 3044 O O . PRO B 1 56 ? 4.668 8.836 -1.637 1 96.25 56 PRO B O 1
ATOM 3047 N N . GLU B 1 57 ? 6.902 8.789 -1.408 1 95.5 57 GLU B N 1
ATOM 3048 C CA . GLU B 1 57 ? 6.945 7.34 -1.259 1 95.5 57 GLU B CA 1
ATOM 3049 C C . GLU B 1 57 ? 7.879 6.93 -0.123 1 95.5 57 GLU B C 1
ATOM 3051 O O . GLU B 1 57 ? 9.039 7.348 -0.085 1 95.5 57 GLU B O 1
ATOM 3056 N N . VAL B 1 58 ? 7.371 6.133 0.822 1 95.44 58 VAL B N 1
ATOM 3057 C CA . VAL B 1 58 ? 8.164 5.516 1.878 1 95.44 58 VAL B CA 1
ATOM 3058 C C . VAL B 1 58 ? 8.227 4.004 1.669 1 95.44 58 VAL B C 1
ATOM 3060 O O . VAL B 1 58 ? 7.531 3.465 0.802 1 95.44 58 VAL B O 1
ATOM 3063 N N . THR B 1 59 ? 9.078 3.309 2.432 1 92.75 59 THR B N 1
ATOM 3064 C CA . THR B 1 59 ? 9.156 1.856 2.316 1 92.75 59 THR B CA 1
ATOM 3065 C C . THR B 1 59 ? 7.844 1.21 2.75 1 92.75 59 THR B C 1
ATOM 3067 O O . THR B 1 59 ? 7.094 1.789 3.535 1 92.75 59 THR B O 1
ATOM 3070 N N . THR B 1 60 ? 7.629 0.039 2.24 1 94.75 60 THR B N 1
ATOM 3071 C CA . THR B 1 60 ? 6.418 -0.699 2.58 1 94.75 60 THR B CA 1
ATOM 3072 C C . THR B 1 60 ? 6.352 -0.966 4.082 1 94.75 60 THR B C 1
ATOM 3074 O O . THR B 1 60 ? 5.273 -0.907 4.68 1 94.75 60 THR B O 1
ATOM 3077 N N . SER B 1 61 ? 7.496 -1.265 4.668 1 93.75 61 SER B N 1
ATOM 3078 C CA . SER B 1 61 ? 7.547 -1.52 6.105 1 93.75 61 SER B CA 1
ATOM 3079 C C . SER B 1 61 ? 7.035 -0.321 6.898 1 93.75 61 SER B C 1
ATOM 3081 O O . SER B 1 61 ? 6.191 -0.47 7.781 1 93.75 61 SER B O 1
ATOM 3083 N N . VAL B 1 62 ? 7.516 0.859 6.582 1 95.44 62 VAL B N 1
ATOM 3084 C CA . VAL B 1 62 ? 7.109 2.086 7.254 1 95.44 62 VAL B CA 1
ATOM 3085 C C . VAL B 1 62 ? 5.629 2.348 7.004 1 95.44 62 VAL B C 1
ATOM 3087 O O . VAL B 1 62 ? 4.883 2.668 7.934 1 95.44 62 VAL B O 1
ATOM 3090 N N . LEU B 1 63 ? 5.246 2.207 5.75 1 97.56 63 LEU B N 1
ATOM 3091 C CA . LEU B 1 63 ? 3.854 2.428 5.367 1 97.56 63 LEU B CA 1
ATOM 3092 C C . LEU B 1 63 ? 2.918 1.542 6.184 1 97.56 63 LEU B C 1
ATOM 3094 O O . LEU B 1 63 ? 1.953 2.031 6.773 1 97.56 63 LEU B O 1
ATOM 3098 N N . LEU B 1 64 ? 3.211 0.26 6.262 1 96.81 64 LEU B N 1
ATOM 3099 C CA . LEU B 1 64 ? 2.328 -0.688 6.93 1 96.81 64 LEU B CA 1
ATOM 3100 C C . LEU B 1 64 ? 2.365 -0.489 8.445 1 96.81 64 LEU B C 1
ATOM 3102 O O . LEU B 1 64 ? 1.352 -0.666 9.125 1 96.81 64 LEU B O 1
ATOM 3106 N N . GLU B 1 65 ? 3.51 -0.174 8.953 1 96.5 65 GLU B N 1
ATOM 3107 C CA . GLU B 1 65 ? 3.619 0.105 10.383 1 96.5 65 GLU B CA 1
ATOM 3108 C C . GLU B 1 65 ? 2.717 1.268 10.789 1 96.5 65 GLU B C 1
ATOM 3110 O O . GLU B 1 65 ? 1.968 1.169 11.766 1 96.5 65 GLU B O 1
ATOM 3115 N N . PHE B 1 66 ? 2.752 2.297 10.078 1 98.06 66 PHE B N 1
ATOM 3116 C CA . PHE B 1 66 ? 1.972 3.469 10.453 1 98.06 66 PHE B CA 1
ATOM 3117 C C . PHE B 1 66 ? 0.509 3.297 10.062 1 98.06 66 PHE B C 1
ATOM 3119 O O . PHE B 1 66 ? -0.38 3.883 10.688 1 98.06 66 PHE B O 1
ATOM 3126 N N . ALA B 1 67 ? 0.264 2.529 8.992 1 98.38 67 ALA B N 1
ATOM 3127 C CA . ALA B 1 67 ? -1.127 2.164 8.734 1 98.38 67 ALA B CA 1
ATOM 3128 C C . ALA B 1 67 ? -1.757 1.51 9.961 1 98.38 67 ALA B C 1
ATOM 3130 O O . ALA B 1 67 ? -2.883 1.841 10.336 1 98.38 67 ALA B O 1
ATOM 3131 N N . LYS B 1 68 ? -1.015 0.597 10.555 1 97.62 68 LYS B N 1
ATOM 3132 C CA . LYS B 1 68 ? -1.492 -0.069 11.758 1 97.62 68 LYS B CA 1
ATOM 3133 C C . LYS B 1 68 ? -1.76 0.939 12.875 1 97.62 68 LYS B C 1
ATOM 3135 O O . LYS B 1 68 ? -2.775 0.852 13.57 1 97.62 68 LYS B O 1
ATOM 3140 N N . VAL B 1 69 ? -0.899 1.897 13.055 1 98.44 69 VAL B N 1
ATOM 3141 C CA . VAL B 1 69 ? -1.029 2.914 14.094 1 98.44 69 VAL B CA 1
ATOM 3142 C C . VAL B 1 69 ? -2.264 3.773 13.82 1 98.44 69 VAL B C 1
ATOM 3144 O O . VAL B 1 69 ? -3.08 3.996 14.719 1 98.44 69 VAL B O 1
ATOM 3147 N N . LEU B 1 70 ? -2.455 4.246 12.594 1 98.69 70 LEU B N 1
ATOM 3148 C CA . LEU B 1 70 ? -3.545 5.16 12.266 1 98.69 70 LEU B CA 1
ATOM 3149 C C . LEU B 1 70 ? -4.895 4.465 12.391 1 98.69 70 LEU B C 1
ATOM 3151 O O . LEU B 1 70 ? -5.902 5.102 12.703 1 98.69 70 LEU B O 1
ATOM 3155 N N . LYS B 1 71 ? -4.914 3.17 12.211 1 98.44 71 LYS B N 1
ATOM 3156 C CA . LYS B 1 71 ? -6.141 2.395 12.367 1 98.44 71 LYS B CA 1
ATOM 3157 C C . LYS B 1 71 ? -6.617 2.406 13.812 1 98.44 71 LYS B C 1
ATOM 3159 O O . LYS B 1 71 ? -7.77 2.068 14.094 1 98.44 71 LYS B O 1
ATOM 3164 N N . GLU B 1 72 ? -5.746 2.773 14.75 1 98.56 72 GLU B N 1
ATOM 3165 C CA . GLU B 1 72 ? -6.102 2.836 16.156 1 98.56 72 GLU B CA 1
ATOM 3166 C C . GLU B 1 72 ? -6.953 4.066 16.469 1 98.56 72 GLU B C 1
ATOM 3168 O O . GLU B 1 72 ? -7.539 4.172 17.547 1 98.56 72 GLU B O 1
ATOM 3173 N N . SER B 1 73 ? -7.039 5.023 15.523 1 98.81 73 SER B N 1
ATOM 3174 C CA . SER B 1 73 ? -7.809 6.23 15.789 1 98.81 73 SER B CA 1
ATOM 3175 C C . SER B 1 73 ? -9.258 5.902 16.125 1 98.81 73 SER B C 1
ATOM 3177 O O . SER B 1 73 ? -9.906 5.133 15.414 1 98.81 73 SER B O 1
ATOM 3179 N N . PRO B 1 74 ? -9.766 6.48 17.172 1 98.62 74 PRO B N 1
ATOM 3180 C CA . PRO B 1 74 ? -11.156 6.211 17.547 1 98.62 74 PRO B CA 1
ATOM 3181 C C . PRO B 1 74 ? -12.156 6.98 16.672 1 98.62 74 PRO B C 1
ATOM 3183 O O . PRO B 1 74 ? -13.359 6.754 16.766 1 98.62 74 PRO B O 1
ATOM 3186 N N . VAL B 1 75 ? -11.695 7.898 15.883 1 98.69 75 VAL B N 1
ATOM 3187 C CA . VAL B 1 75 ? -12.555 8.758 15.062 1 98.69 75 VAL B CA 1
ATOM 3188 C C . VAL B 1 75 ? -11.945 8.914 13.672 1 98.69 75 VAL B C 1
ATOM 3190 O O . VAL B 1 75 ? -10.773 8.602 13.461 1 98.69 75 VAL B O 1
ATOM 3193 N N . PRO B 1 76 ? -12.695 9.422 12.695 1 98.81 76 PRO B N 1
ATOM 3194 C CA . PRO B 1 76 ? -12.141 9.656 11.359 1 98.81 76 PRO B CA 1
ATOM 3195 C C . PRO B 1 76 ? -11.062 10.742 11.352 1 98.81 76 PRO B C 1
ATOM 3197 O O . PRO B 1 76 ? -11.094 11.648 12.188 1 98.81 76 PRO B O 1
ATOM 3200 N N . ILE B 1 77 ? -10.148 10.562 10.461 1 98.94 77 ILE B N 1
ATOM 3201 C CA . ILE B 1 77 ? -9.094 11.531 10.219 1 98.94 77 ILE B CA 1
ATOM 3202 C C . ILE B 1 77 ? -9.242 12.117 8.812 1 98.94 77 ILE B C 1
ATOM 3204 O O . ILE B 1 77 ? -9.344 11.375 7.832 1 98.94 77 ILE B O 1
ATOM 3208 N N . TYR B 1 78 ? -9.312 13.422 8.672 1 98.94 78 TYR B N 1
ATOM 3209 C CA . TYR B 1 78 ? -9.375 14.109 7.379 1 98.94 78 TYR B CA 1
ATOM 3210 C C . TYR B 1 78 ? -8.086 14.867 7.102 1 98.94 78 TYR B C 1
ATOM 3212 O O . TYR B 1 78 ? -7.547 15.539 7.984 1 98.94 78 TYR B O 1
ATOM 3220 N N . THR B 1 79 ? -7.574 14.688 5.914 1 98.88 79 THR B N 1
ATOM 3221 C CA . THR B 1 79 ? -6.332 15.359 5.535 1 98.88 79 THR B CA 1
ATOM 3222 C C . THR B 1 79 ? -6.348 15.734 4.055 1 98.88 79 THR B C 1
ATOM 3224 O O . THR B 1 79 ? -7.379 15.609 3.389 1 98.88 79 THR B O 1
ATOM 3227 N N . THR B 1 80 ? -5.328 16.391 3.561 1 98.69 80 THR B N 1
ATOM 3228 C CA . THR B 1 80 ? -5.059 16.703 2.164 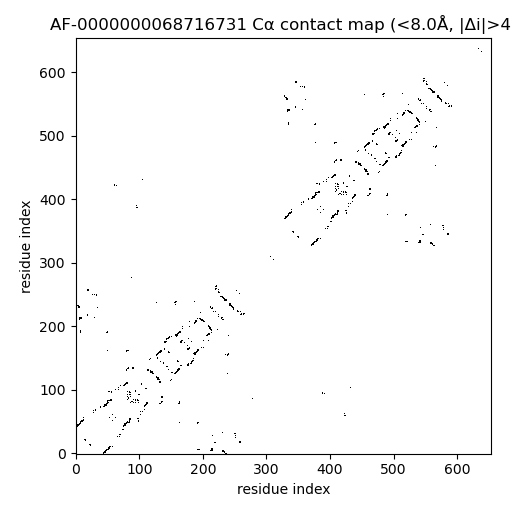1 98.69 80 THR B CA 1
ATOM 3229 C C . THR B 1 80 ? -3.58 16.516 1.841 1 98.69 80 THR B C 1
ATOM 3231 O O . THR B 1 80 ? -2.768 16.281 2.738 1 98.69 80 THR B O 1
ATOM 3234 N N . ALA B 1 81 ? -3.262 16.547 0.584 1 98.69 81 ALA B N 1
ATOM 3235 C CA . ALA B 1 81 ? -1.872 16.328 0.188 1 98.69 81 ALA B CA 1
ATOM 3236 C C . ALA B 1 81 ? -1.047 17.594 0.367 1 98.69 81 ALA B C 1
ATOM 3238 O O . ALA B 1 81 ? -1.402 18.656 -0.159 1 98.69 81 ALA B O 1
ATOM 3239 N N . GLY B 1 82 ? 0.01 17.5 1.191 1 98.19 82 GLY B N 1
ATOM 3240 C CA . GLY B 1 82 ? 1.024 18.547 1.189 1 98.19 82 GLY B CA 1
ATOM 3241 C C . GLY B 1 82 ? 2.068 18.359 0.105 1 98.19 82 GLY B C 1
ATOM 3242 O O . GLY B 1 82 ? 1.96 17.438 -0.719 1 98.19 82 GLY B O 1
ATOM 3243 N N . ASN B 1 83 ? 3.061 19.203 0.068 1 95.88 83 ASN B N 1
ATOM 3244 C CA . ASN B 1 83 ? 4.062 19.125 -0.992 1 95.88 83 ASN B CA 1
ATOM 3245 C C . ASN B 1 83 ? 4.938 17.891 -0.849 1 95.88 83 ASN B C 1
ATOM 3247 O O . ASN B 1 83 ? 5.445 17.359 -1.843 1 95.88 83 ASN B O 1
ATOM 3251 N N . HIS B 1 84 ? 5.121 17.375 0.301 1 97.12 84 HIS B N 1
ATOM 3252 C CA . HIS B 1 84 ? 5.938 16.188 0.533 1 97.12 84 HIS B CA 1
ATOM 3253 C C . HIS B 1 84 ? 5.176 14.914 0.188 1 97.12 84 HIS B C 1
ATOM 3255 O O . HIS B 1 84 ? 5.777 13.844 0.024 1 97.12 84 HIS B O 1
ATOM 3261 N N . ASP B 1 85 ? 3.904 15.047 0.053 1 98.19 85 ASP B N 1
ATOM 3262 C CA . ASP B 1 85 ? 3.078 13.867 -0.189 1 98.19 85 ASP B CA 1
ATOM 3263 C C . ASP B 1 85 ? 2.992 13.555 -1.681 1 98.19 85 ASP B C 1
ATOM 3265 O O . ASP B 1 85 ? 2.461 12.516 -2.072 1 98.19 85 ASP B O 1
ATOM 3269 N N . ILE B 1 86 ? 3.445 14.461 -2.547 1 96.31 86 ILE B N 1
ATOM 3270 C CA . ILE B 1 86 ? 3.279 14.305 -3.988 1 96.31 86 ILE B CA 1
ATOM 3271 C C . ILE B 1 86 ? 4.621 14.523 -4.688 1 96.31 86 ILE B C 1
ATOM 3273 O O . ILE B 1 86 ? 5.523 15.156 -4.129 1 96.31 86 ILE B O 1
ATOM 3277 N N . TYR B 1 87 ? 4.746 13.992 -5.883 1 92.5 87 TYR B N 1
ATOM 3278 C CA . TYR B 1 87 ? 5.969 14.141 -6.66 1 92.5 87 TYR B CA 1
ATOM 3279 C C . TYR B 1 87 ? 5.98 15.461 -7.41 1 92.5 87 TYR B C 1
ATOM 3281 O O . TYR B 1 87 ? 4.988 15.836 -8.047 1 92.5 87 TYR B O 1
ATOM 3289 N N . GLY B 1 88 ? 7.047 16.172 -7.293 1 88.88 88 GLY B N 1
ATOM 3290 C CA . GLY B 1 88 ? 7.273 17.375 -8.094 1 88.88 88 GLY B CA 1
ATOM 3291 C C . GLY B 1 88 ? 6.199 18.422 -7.906 1 88.88 88 GLY B C 1
ATOM 3292 O O . GLY B 1 88 ? 5.848 19.141 -8.852 1 88.88 88 GLY B O 1
ATOM 3293 N N . TYR B 1 89 ? 5.547 18.391 -6.805 1 87.62 89 TYR B N 1
ATOM 3294 C CA . TYR B 1 89 ? 4.512 19.359 -6.465 1 87.62 89 TYR B CA 1
ATOM 3295 C C . TYR B 1 89 ? 3.318 19.234 -7.406 1 87.62 89 TYR B C 1
ATOM 3297 O O . TYR B 1 89 ? 2.623 20.219 -7.668 1 87.62 89 TYR B O 1
ATOM 3305 N N . ASN B 1 90 ? 3.223 18.125 -8.031 1 91.62 90 ASN B N 1
ATOM 3306 C CA . ASN B 1 90 ? 2.146 17.844 -8.969 1 91.62 90 ASN B CA 1
ATOM 3307 C C . ASN B 1 90 ? 1.086 16.938 -8.352 1 91.62 90 ASN B C 1
ATOM 3309 O O . ASN B 1 90 ? 1.315 15.734 -8.172 1 91.62 90 ASN B O 1
ATOM 3313 N N . LEU B 1 91 ? -0.07 17.562 -8.125 1 94.75 91 LEU B N 1
ATOM 3314 C CA . LEU B 1 91 ? -1.152 16.844 -7.453 1 94.75 91 LEU B CA 1
ATOM 3315 C C . LEU B 1 91 ? -1.582 15.625 -8.266 1 94.75 91 LEU B C 1
ATOM 3317 O O . LEU B 1 91 ? -2.104 14.656 -7.707 1 94.75 91 LEU B O 1
ATOM 3321 N N . ALA B 1 92 ? -1.306 15.57 -9.547 1 93.06 92 ALA B N 1
ATOM 3322 C CA . ALA B 1 92 ? -1.685 14.453 -10.406 1 93.06 92 ALA B CA 1
ATOM 3323 C C . ALA B 1 92 ? -0.933 13.18 -10.016 1 93.06 92 ALA B C 1
ATOM 3325 O O . ALA B 1 92 ? -1.345 12.078 -10.375 1 93.06 92 ALA B O 1
ATOM 3326 N N . THR B 1 93 ? 0.152 13.367 -9.266 1 94.69 93 THR B N 1
ATOM 3327 C CA . THR B 1 93 ? 0.962 12.211 -8.891 1 94.69 93 THR B CA 1
ATOM 3328 C C . THR B 1 93 ? 0.4 11.547 -7.637 1 94.69 93 THR B C 1
ATOM 3330 O O . THR B 1 93 ? 0.837 10.453 -7.258 1 94.69 93 THR B O 1
ATOM 3333 N N . TYR B 1 94 ? -0.611 12.109 -7.07 1 97.19 94 TYR B N 1
ATOM 3334 C CA . TYR B 1 94 ? -1.188 11.602 -5.828 1 97.19 94 TYR B CA 1
ATOM 3335 C C . TYR B 1 94 ? -1.549 10.125 -5.957 1 97.19 94 TYR B C 1
ATOM 3337 O O . TYR B 1 94 ? -1.318 9.344 -5.031 1 97.19 94 TYR B O 1
ATOM 3345 N N . GLU B 1 95 ? -2.004 9.742 -7.105 1 95.56 95 GLU B N 1
ATOM 3346 C CA . GLU B 1 95 ? -2.541 8.406 -7.34 1 95.56 95 GLU B CA 1
ATOM 3347 C C . GLU B 1 95 ? -1.436 7.352 -7.301 1 95.56 95 GLU B C 1
ATOM 3349 O O . GLU B 1 95 ? -1.714 6.152 -7.316 1 95.56 95 GLU B O 1
ATOM 3354 N N . ARG B 1 96 ? -0.197 7.754 -7.129 1 95.31 96 ARG B N 1
ATOM 3355 C CA . ARG B 1 96 ? 0.897 6.789 -7.098 1 95.31 96 ARG B CA 1
ATOM 3356 C C . ARG B 1 96 ? 1.781 7.008 -5.871 1 95.31 96 ARG B C 1
ATOM 3358 O O . ARG B 1 96 ? 2.98 6.723 -5.91 1 95.31 96 ARG B O 1
ATOM 3365 N N . THR B 1 97 ? 1.186 7.574 -4.867 1 97.88 97 THR B N 1
ATOM 3366 C CA . THR B 1 97 ? 1.961 7.926 -3.686 1 97.88 97 THR B CA 1
ATOM 3367 C C . THR B 1 97 ? 1.604 7.016 -2.514 1 97.88 97 THR B C 1
ATOM 3369 O O . THR B 1 97 ? 0.588 6.32 -2.551 1 97.88 97 THR B O 1
ATOM 3372 N N . SER B 1 98 ? 2.486 7.016 -1.506 1 98.19 98 SER B N 1
ATOM 3373 C CA . SER B 1 98 ? 2.24 6.281 -0.267 1 98.19 98 SER B CA 1
ATOM 3374 C C . SER B 1 98 ? 0.976 6.777 0.427 1 98.19 98 SER B C 1
ATOM 3376 O O . SER B 1 98 ? 0.263 6 1.062 1 98.19 98 SER B O 1
ATOM 3378 N N . LEU B 1 99 ? 0.709 8.047 0.32 1 98.75 99 LEU B N 1
ATOM 3379 C CA . LEU B 1 99 ? -0.498 8.57 0.95 1 98.75 99 LEU B CA 1
ATOM 3380 C C . LEU B 1 99 ? -1.747 7.953 0.331 1 98.75 99 LEU B C 1
ATOM 3382 O O . LEU B 1 99 ? -2.715 7.66 1.036 1 98.75 99 LEU B O 1
ATOM 3386 N N . ARG B 1 100 ? -1.726 7.793 -0.983 1 98.44 100 ARG B N 1
ATOM 3387 C CA . ARG B 1 100 ? -2.85 7.137 -1.643 1 98.44 100 ARG B CA 1
ATOM 3388 C C . ARG B 1 100 ? -3.039 5.719 -1.118 1 98.44 100 ARG B C 1
ATOM 3390 O O . ARG B 1 100 ? -4.164 5.301 -0.832 1 98.44 100 ARG B O 1
ATOM 3397 N N . VAL B 1 101 ? -1.923 4.992 -1.015 1 98.25 101 VAL B N 1
ATOM 3398 C CA . VAL B 1 101 ? -1.992 3.629 -0.502 1 98.25 101 VAL B CA 1
ATOM 3399 C C . VAL B 1 101 ? -2.533 3.641 0.925 1 98.25 101 VAL B C 1
ATOM 3401 O O . VAL B 1 101 ? -3.391 2.826 1.277 1 98.25 101 VAL B O 1
ATOM 3404 N N . LEU B 1 102 ? -2.041 4.559 1.724 1 98.5 102 LEU B N 1
ATOM 3405 C CA . LEU B 1 102 ? -2.482 4.68 3.107 1 98.5 102 LEU B CA 1
ATOM 3406 C C . LEU B 1 102 ? -3.99 4.902 3.178 1 98.5 102 LEU B C 1
ATOM 3408 O O . LEU B 1 102 ? -4.672 4.293 4.008 1 98.5 102 LEU B O 1
ATOM 3412 N N . GLU B 1 103 ? -4.496 5.758 2.352 1 98.38 103 GLU B N 1
ATOM 3413 C CA . GLU B 1 103 ? -5.93 6.039 2.303 1 98.38 103 GLU B CA 1
ATOM 3414 C C . GLU B 1 103 ? -6.73 4.781 1.978 1 98.38 103 GLU B C 1
ATOM 3416 O O . GLU B 1 103 ? -7.828 4.586 2.5 1 98.38 103 GLU B O 1
ATOM 3421 N N . LEU B 1 104 ? -6.188 3.973 1.143 1 97.25 104 LEU B N 1
ATOM 3422 C CA . LEU B 1 104 ? -6.879 2.762 0.721 1 97.25 104 LEU B CA 1
ATOM 3423 C C . LEU B 1 104 ? -6.906 1.731 1.846 1 97.25 104 LEU B C 1
ATOM 3425 O O . LEU B 1 104 ? -7.848 0.942 1.948 1 97.25 104 LEU B O 1
ATOM 3429 N N . ILE B 1 105 ? -5.883 1.758 2.709 1 96.88 105 ILE B N 1
ATOM 3430 C CA . ILE B 1 105 ? -5.77 0.64 3.639 1 96.88 105 ILE B CA 1
ATOM 3431 C C . ILE B 1 105 ? -6.25 1.07 5.023 1 96.88 105 ILE B C 1
ATOM 3433 O O . ILE B 1 105 ? -6.523 0.228 5.883 1 96.88 105 ILE B O 1
ATOM 3437 N N . VAL B 1 106 ? -6.316 2.363 5.34 1 98.25 106 VAL B N 1
ATOM 3438 C CA . VAL B 1 106 ? -6.75 2.879 6.633 1 98.25 106 VAL B CA 1
ATOM 3439 C C . VAL B 1 106 ? -8.156 3.453 6.512 1 98.25 106 VAL B C 1
ATOM 3441 O O . VAL B 1 106 ? -8.336 4.594 6.078 1 98.25 106 VAL B O 1
ATOM 3444 N N . PRO B 1 107 ? -9.117 2.752 6.953 1 97.81 107 PRO B N 1
ATOM 3445 C CA . PRO B 1 107 ? -10.508 3.191 6.773 1 97.81 107 PRO B CA 1
ATOM 3446 C C . PRO B 1 107 ? -10.805 4.5 7.5 1 97.81 107 PRO B C 1
ATOM 3448 O O . PRO B 1 107 ? -11.703 5.242 7.094 1 97.81 107 PRO B O 1
ATOM 3451 N N . GLN B 1 108 ? -10.07 4.812 8.516 1 98.12 108 GLN B N 1
ATOM 3452 C CA . GLN B 1 108 ? -10.281 6.035 9.289 1 98.12 108 GLN B CA 1
ATOM 3453 C C . GLN B 1 108 ? -9.828 7.266 8.508 1 98.12 108 GLN B C 1
ATOM 3455 O O . GLN B 1 108 ? -10.172 8.391 8.859 1 98.12 108 GLN B O 1
ATOM 3460 N N . LEU B 1 109 ? -9.055 7.039 7.473 1 98.75 109 LEU B N 1
ATOM 3461 C CA . LEU B 1 109 ? -8.375 8.156 6.832 1 98.75 109 LEU B CA 1
ATOM 3462 C C . LEU B 1 109 ? -9.086 8.562 5.543 1 98.75 109 LEU B C 1
ATOM 3464 O O . LEU B 1 109 ? -9.328 7.719 4.676 1 98.75 109 LEU B O 1
ATOM 3468 N N . THR B 1 110 ? -9.43 9.812 5.414 1 98.75 110 THR B N 1
ATOM 3469 C CA . THR B 1 110 ? -9.969 10.391 4.191 1 98.75 110 THR B CA 1
ATOM 3470 C C . THR B 1 110 ? -9.102 11.539 3.695 1 98.75 110 THR B C 1
ATOM 3472 O O . THR B 1 110 ? -8.805 12.469 4.449 1 98.75 110 THR B O 1
ATOM 3475 N N . VAL B 1 111 ? -8.695 11.453 2.467 1 98.75 111 VAL B N 1
ATOM 3476 C CA . VAL B 1 111 ? -7.887 12.508 1.86 1 98.75 111 VAL B CA 1
ATOM 3477 C C . VAL B 1 111 ? -8.742 13.328 0.896 1 98.75 111 VAL B C 1
ATOM 3479 O O . VAL B 1 111 ? -9.281 12.789 -0.073 1 98.75 111 VAL B O 1
ATOM 3482 N N . ILE B 1 112 ? -8.906 14.586 1.156 1 98.44 112 ILE B N 1
ATOM 3483 C CA . ILE B 1 112 ? -9.688 15.484 0.312 1 98.44 112 ILE B CA 1
ATOM 3484 C C . ILE B 1 112 ? -8.758 16.438 -0.421 1 98.44 112 ILE B C 1
ATOM 3486 O O . ILE B 1 112 ? -8.188 17.359 0.187 1 98.44 112 ILE B O 1
ATOM 3490 N N . ASN B 1 113 ? -8.625 16.234 -1.74 1 97.56 113 ASN B N 1
ATOM 3491 C CA . ASN B 1 113 ? -7.691 17.031 -2.545 1 97.56 113 ASN B CA 1
ATOM 3492 C C . ASN B 1 113 ? -8.422 17.938 -3.516 1 97.56 113 ASN B C 1
ATOM 3494 O O . ASN B 1 113 ? -7.809 18.516 -4.418 1 97.56 113 ASN B O 1
ATOM 3498 N N . ASP B 1 114 ? -9.688 18.047 -3.342 1 94.81 114 ASP B N 1
ATOM 3499 C CA . ASP B 1 114 ? -10.523 18.922 -4.156 1 94.81 114 ASP B CA 1
ATOM 3500 C C . ASP B 1 114 ? -11.164 20.016 -3.307 1 94.81 114 ASP B C 1
ATOM 3502 O O . ASP B 1 114 ? -12.094 19.75 -2.537 1 94.81 114 ASP B O 1
ATOM 3506 N N . PRO B 1 115 ? -10.688 21.234 -3.514 1 90.38 115 PRO B N 1
ATOM 3507 C CA . PRO B 1 115 ? -11.242 22.328 -2.703 1 90.38 115 PRO B CA 1
ATOM 3508 C C . PRO B 1 115 ? -12.734 22.531 -2.928 1 90.38 115 PRO B C 1
ATOM 3510 O O . PRO B 1 115 ? -13.391 23.219 -2.143 1 90.38 115 PRO B O 1
ATOM 3513 N N . GLY B 1 116 ? -13.234 21.922 -3.984 1 91.38 116 GLY B N 1
ATOM 3514 C CA . GLY B 1 116 ? -14.656 22.016 -4.258 1 91.38 116 GLY B CA 1
ATOM 3515 C C . GLY B 1 116 ? -15.469 20.953 -3.535 1 91.38 116 GLY B C 1
ATOM 3516 O O . GLY B 1 116 ? -16.703 20.938 -3.623 1 91.38 116 GLY B O 1
ATOM 3517 N N . GLN B 1 117 ? -14.844 20.109 -2.859 1 93.69 117 GLN B N 1
ATOM 3518 C CA . GLN B 1 117 ? -15.516 19.078 -2.088 1 93.69 117 GLN B CA 1
ATOM 3519 C C . GLN B 1 117 ? -15.594 19.453 -0.61 1 93.69 117 GLN B C 1
ATOM 3521 O O . GLN B 1 117 ? -14.57 19.75 0.01 1 93.69 117 GLN B O 1
ATOM 3526 N N . ALA B 1 118 ? -16.828 19.453 -0.129 1 95.31 118 ALA B N 1
ATOM 3527 C C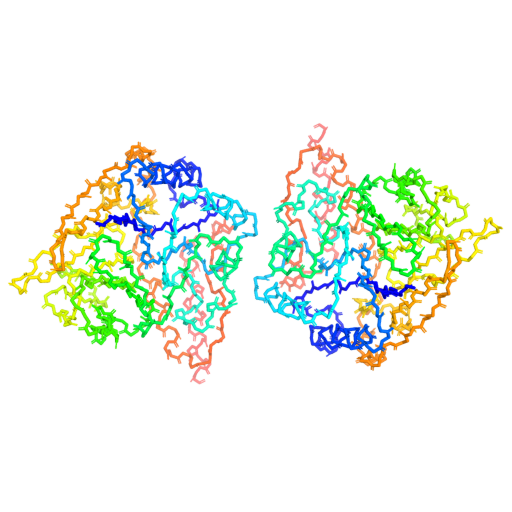A . ALA B 1 118 ? -17.047 19.766 1.285 1 95.31 118 ALA B CA 1
ATOM 3528 C C . ALA B 1 118 ? -17.531 18.531 2.037 1 95.31 118 ALA B C 1
ATOM 3530 O O . ALA B 1 118 ? -18.359 17.766 1.522 1 95.31 118 ALA B O 1
ATOM 3531 N N . HIS B 1 119 ? -16.922 18.297 3.152 1 96.69 119 HIS B N 1
ATOM 3532 C CA . HIS B 1 119 ? -17.469 17.312 4.074 1 96.69 119 HIS B CA 1
ATOM 3533 C C . HIS B 1 119 ? -18.328 17.984 5.148 1 96.69 119 HIS B C 1
ATOM 3535 O O . HIS B 1 119 ? -17.875 18.922 5.809 1 96.69 119 HIS B O 1
ATOM 3541 N N . MET B 1 120 ? -19.547 17.422 5.34 1 96.06 120 MET B N 1
ATOM 3542 C CA . MET B 1 120 ? -20.484 18.047 6.277 1 96.06 120 MET B CA 1
ATOM 3543 C C . MET B 1 120 ? -20.625 17.203 7.543 1 96.06 120 MET B C 1
ATOM 3545 O O . MET B 1 120 ? -20.75 15.984 7.469 1 96.06 120 MET B O 1
ATOM 3549 N N . PHE B 1 121 ? -20.469 17.922 8.688 1 96.81 121 PHE B N 1
ATOM 3550 C CA . PHE B 1 121 ? -20.766 17.312 9.977 1 96.81 121 PHE B CA 1
ATOM 3551 C C . PHE B 1 121 ? -22.047 17.891 10.57 1 96.81 121 PHE B C 1
ATOM 3553 O O . PHE B 1 121 ? -22.281 19.094 10.484 1 96.81 121 PHE B O 1
ATOM 3560 N N . HIS B 1 122 ? -22.875 16.922 11.055 1 94 122 HIS B N 1
ATOM 3561 C CA . HIS B 1 122 ? -24.109 17.312 11.734 1 94 122 HIS B CA 1
ATOM 3562 C C . HIS B 1 122 ? -24.203 16.672 13.117 1 94 122 HIS B C 1
ATOM 3564 O O . HIS B 1 122 ? -24.188 15.445 13.227 1 94 122 HIS B O 1
ATOM 3570 N N . GLN B 1 123 ? -24.234 17.547 14.125 1 92.75 123 GLN B N 1
ATOM 3571 C CA . GLN B 1 123 ? -24.359 17.062 15.492 1 92.75 123 GLN B CA 1
ATOM 3572 C C . GLN B 1 123 ? -25.156 18.031 16.359 1 92.75 123 GLN B C 1
ATOM 3574 O O . GLN B 1 123 ? -24.781 19.203 16.484 1 92.75 123 GLN B O 1
ATOM 3579 N N . ASP B 1 124 ? -26.234 17.594 16.984 1 89.25 124 ASP B N 1
ATOM 3580 C CA . ASP B 1 124 ? -27.031 18.344 17.938 1 89.25 124 ASP B CA 1
ATOM 3581 C C . ASP B 1 124 ? -27.406 19.719 17.391 1 89.25 124 ASP B C 1
ATOM 3583 O O . ASP B 1 124 ? -27.234 20.734 18.062 1 89.25 124 ASP B O 1
ATOM 3587 N N . GLY B 1 125 ? -27.75 19.75 16.125 1 86.19 125 GLY B N 1
ATOM 3588 C CA . GLY B 1 125 ? -28.203 20.984 15.508 1 86.19 125 GLY B CA 1
ATOM 3589 C C . GLY B 1 125 ? -27.078 21.844 14.977 1 86.19 125 GLY B C 1
ATOM 3590 O O . GLY B 1 125 ? -27.328 22.859 14.32 1 86.19 125 GLY B O 1
ATOM 3591 N N . ASN B 1 126 ? -25.875 21.5 15.336 1 90.75 126 ASN B N 1
ATOM 3592 C CA . ASN B 1 126 ? -24.719 22.219 14.805 1 90.75 126 ASN B CA 1
ATOM 3593 C C . ASN B 1 126 ? -24.25 21.625 13.484 1 90.75 126 ASN B C 1
ATOM 3595 O O . ASN B 1 126 ? -24.281 20.406 13.297 1 90.75 126 ASN B O 1
ATOM 3599 N N . HIS B 1 127 ? -23.922 22.562 12.531 1 94.44 127 HIS B N 1
ATOM 3600 C CA . HIS B 1 127 ? -23.391 22.156 11.242 1 94.44 127 HIS B CA 1
ATOM 3601 C C . HIS B 1 127 ? -21.984 22.719 11.023 1 94.44 127 HIS B C 1
ATOM 3603 O O . HIS B 1 127 ? -21.719 23.891 11.312 1 94.44 127 HIS B O 1
ATOM 3609 N N . VAL B 1 128 ? -21.141 21.812 10.617 1 97.06 128 VAL B N 1
ATOM 3610 C CA . VAL B 1 128 ? -19.781 22.234 10.297 1 97.06 128 VAL B CA 1
ATOM 3611 C C . VAL B 1 128 ? -19.406 21.781 8.891 1 97.06 128 VAL B C 1
ATOM 3613 O O . VAL B 1 128 ? -19.641 20.625 8.523 1 97.06 128 VAL B O 1
ATOM 3616 N N . GLN B 1 129 ? -18.969 22.734 8.07 1 97.31 129 GLN B N 1
ATOM 3617 C CA . GLN B 1 129 ? -18.406 22.438 6.754 1 97.31 129 GLN B CA 1
ATOM 3618 C C . GLN B 1 129 ? -16.891 22.375 6.801 1 97.31 129 GLN B C 1
ATOM 3620 O O . GLN B 1 129 ? -16.234 23.328 7.246 1 97.31 129 GLN B O 1
ATOM 3625 N N . LEU B 1 130 ? -16.375 21.25 6.355 1 98.06 130 LEU B N 1
ATOM 3626 C CA . LEU B 1 130 ? -14.938 21.062 6.301 1 98.06 130 LEU B CA 1
ATOM 3627 C C . LEU B 1 130 ? -14.453 20.969 4.859 1 98.06 130 LEU B C 1
ATOM 3629 O O . LEU B 1 130 ? -14.953 20.156 4.082 1 98.06 130 LEU B O 1
ATOM 3633 N N . THR B 1 131 ? -13.531 21.859 4.465 1 97.69 131 THR B N 1
ATOM 3634 C CA . THR B 1 131 ? -12.969 21.859 3.121 1 97.69 131 THR B CA 1
ATOM 3635 C C . THR B 1 131 ? -11.445 21.922 3.176 1 97.69 131 THR B C 1
ATOM 3637 O O . THR B 1 131 ? -10.867 22.297 4.199 1 97.69 131 THR B O 1
ATOM 3640 N N . PHE B 1 132 ? -10.828 21.469 2.041 1 98.06 132 PHE B N 1
ATOM 3641 C CA . PHE B 1 132 ? -9.375 21.391 1.988 1 98.06 132 PHE B CA 1
ATOM 3642 C C . PHE B 1 132 ? -8.852 21.984 0.686 1 98.06 132 PHE B C 1
ATOM 3644 O O . PHE B 1 132 ? -9.523 21.938 -0.344 1 98.06 132 PHE B O 1
ATOM 3651 N N . THR B 1 133 ? -7.648 22.547 0.761 1 97.06 133 THR B N 1
ATOM 3652 C CA . THR B 1 133 ? -6.84 22.859 -0.412 1 97.06 133 THR B CA 1
ATOM 3653 C C . THR B 1 133 ? -5.465 22.203 -0.312 1 97.06 133 THR B C 1
ATOM 3655 O O . THR B 1 133 ? -4.664 22.562 0.553 1 97.06 133 THR B O 1
ATOM 3658 N N . PRO B 1 134 ? -5.238 21.25 -1.209 1 97.5 134 PRO B N 1
ATOM 3659 C CA . PRO B 1 134 ? -3.904 20.641 -1.226 1 97.5 134 PRO B CA 1
ATOM 3660 C C . PRO B 1 134 ? -2.818 21.625 -1.684 1 97.5 134 PRO B C 1
ATOM 3662 O O . PRO B 1 134 ? -3.125 22.703 -2.17 1 97.5 134 PRO B O 1
ATOM 3665 N N . TYR B 1 135 ? -1.565 21.188 -1.481 1 95.75 135 TYR B N 1
ATOM 3666 C CA . TYR B 1 135 ? -0.455 22.016 -1.95 1 95.75 135 TYR B CA 1
ATOM 3667 C C . TYR B 1 135 ? -0.482 22.141 -3.469 1 95.75 135 TYR B C 1
ATOM 3669 O O . TYR B 1 135 ? -0.764 21.188 -4.18 1 95.75 135 TYR B O 1
ATOM 3677 N N . SER B 1 136 ? -0.204 23.281 -3.916 1 89.06 136 SER B N 1
ATOM 3678 C CA . SER B 1 136 ? 0.111 23.578 -5.309 1 89.06 136 SER B CA 1
ATOM 3679 C C . SER B 1 136 ? 1.131 24.703 -5.418 1 89.06 136 SER B C 1
ATOM 3681 O O . SER B 1 136 ? 1.283 25.5 -4.492 1 89.06 136 SER B O 1
ATOM 3683 N N . ASP B 1 137 ? 1.78 24.703 -6.512 1 82.56 137 ASP B N 1
ATOM 3684 C CA . ASP B 1 137 ? 2.766 25.766 -6.73 1 82.56 137 ASP B CA 1
ATOM 3685 C C . ASP B 1 137 ? 2.096 27.125 -6.824 1 82.56 137 ASP B C 1
ATOM 3687 O O . ASP B 1 137 ? 2.766 28.156 -6.758 1 82.56 137 ASP B O 1
ATOM 3691 N N . GLN B 1 138 ? 0.792 27.141 -6.852 1 83.44 138 GLN B N 1
ATOM 3692 C CA . GLN B 1 138 ? 0.069 28.391 -7.066 1 83.44 138 GLN B CA 1
ATOM 3693 C C . GLN B 1 138 ? -0.477 28.938 -5.75 1 83.44 138 GLN B C 1
ATOM 3695 O O . GLN B 1 138 ? -0.887 30.094 -5.684 1 83.44 138 GLN B O 1
ATOM 3700 N N . ILE B 1 139 ? -0.555 28.188 -4.707 1 87.75 139 ILE B N 1
ATOM 3701 C CA . ILE B 1 139 ? -1.292 28.562 -3.502 1 87.75 139 ILE B CA 1
ATOM 3702 C C . ILE B 1 139 ? -0.727 29.859 -2.928 1 87.75 139 ILE B C 1
ATOM 3704 O O . ILE B 1 139 ? -1.478 30.703 -2.451 1 87.75 139 ILE B O 1
ATOM 3708 N N . ASP B 1 140 ? 0.41 30.234 -2.934 1 87.12 140 ASP B N 1
ATOM 3709 C CA . ASP B 1 140 ? 1.014 31.422 -2.338 1 87.12 140 ASP B CA 1
ATOM 3710 C C . ASP B 1 140 ? 1.448 32.406 -3.414 1 87.12 140 ASP B C 1
ATOM 3712 O O . ASP B 1 140 ? 2.096 33.438 -3.113 1 87.12 140 ASP B O 1
ATOM 3716 N N . LYS B 1 141 ? 1.296 32.094 -4.668 1 78.06 141 LYS B N 1
ATOM 3717 C CA . LYS B 1 141 ? 1.521 33.094 -5.723 1 78.06 141 LYS B CA 1
ATOM 3718 C C . LYS B 1 141 ? 0.281 33.938 -5.949 1 78.06 141 LYS B C 1
ATOM 3720 O O . LYS B 1 141 ? 0.385 35.156 -6.121 1 78.06 141 LYS B O 1
ATOM 3725 N N . ALA B 1 142 ? -0.784 33.281 -5.922 1 64.88 142 ALA B N 1
ATOM 3726 C CA . ALA B 1 142 ? -2.023 33.969 -6.258 1 64.88 142 ALA B CA 1
ATOM 3727 C C . ALA B 1 142 ? -2.838 34.281 -5.004 1 64.88 142 ALA B C 1
ATOM 3729 O O . ALA B 1 142 ? -3.848 35 -5.066 1 64.88 142 ALA B O 1
ATOM 3730 N N . GLY B 1 143 ? -2.221 33.969 -3.844 1 66.19 143 GLY B N 1
ATOM 3731 C CA . GLY B 1 143 ? -2.904 34.156 -2.572 1 66.19 143 GLY B CA 1
ATOM 3732 C C . GLY B 1 143 ? -4.234 33.406 -2.508 1 66.19 143 GLY B C 1
ATOM 3733 O O . GLY B 1 143 ? -5.09 33.75 -1.684 1 66.19 143 GLY B O 1
ATOM 3734 N N . TYR B 1 144 ? -4.258 32.531 -3.555 1 73.75 144 TYR B N 1
ATOM 3735 C CA . TYR B 1 144 ? -5.512 31.797 -3.635 1 73.75 144 TYR B CA 1
ATOM 3736 C C . TYR B 1 144 ? -5.395 30.453 -2.926 1 73.75 144 TYR B C 1
ATOM 3738 O O . TYR B 1 144 ? -4.289 29.984 -2.639 1 73.75 144 TYR B O 1
ATOM 3746 N N . GLY B 1 145 ? -6.441 29.875 -2.195 1 89.62 145 GLY B N 1
ATOM 3747 C CA . GLY B 1 145 ? -6.473 28.516 -1.681 1 89.62 145 GLY B CA 1
ATOM 3748 C C . GLY B 1 145 ? -6.852 28.453 -0.214 1 89.62 145 GLY B C 1
ATOM 3749 O O . GLY B 1 145 ? -7.055 27.359 0.326 1 89.62 145 GLY B O 1
ATOM 3750 N N . TYR B 1 146 ? -6.844 29.656 0.3 1 94.88 146 TYR B N 1
ATOM 3751 C CA . TYR B 1 146 ? -7.148 29.688 1.726 1 94.88 146 TYR B CA 1
ATOM 3752 C C . TYR B 1 146 ? -8.633 29.953 1.962 1 94.88 146 TYR B C 1
ATOM 3754 O O . TYR B 1 146 ? -9.016 30.469 3.008 1 94.88 146 TYR B O 1
ATOM 3762 N N . SER B 1 147 ? -9.375 29.641 0.956 1 94 147 SER B N 1
ATOM 3763 C CA . SER B 1 147 ? -10.828 29.75 1.025 1 94 147 SER B CA 1
ATOM 3764 C C . SER B 1 147 ? -11.5 28.547 0.379 1 94 147 SER B C 1
ATOM 3766 O O . SER B 1 147 ? -11.008 28.016 -0.62 1 94 147 SER B O 1
ATOM 3768 N N . PRO B 1 148 ? -12.633 28.172 0.968 1 91.75 148 PRO B N 1
ATOM 3769 C CA . PRO B 1 148 ? -13.391 27.141 0.276 1 91.75 148 PRO B CA 1
ATOM 3770 C C . PRO B 1 148 ? -13.891 27.578 -1.096 1 91.75 148 PRO B C 1
ATOM 3772 O O . PRO B 1 148 ? -14.195 28.766 -1.295 1 91.75 148 PRO B O 1
ATOM 3775 N N . GLU B 1 149 ? -13.945 26.594 -1.949 1 90 149 GLU B N 1
ATOM 3776 C CA . GLU B 1 149 ? -14.5 26.891 -3.264 1 90 149 GLU B CA 1
ATOM 3777 C C . GLU B 1 149 ? -16 26.609 -3.301 1 90 149 GLU B C 1
ATOM 3779 O O . GLU B 1 149 ? -16.688 26.984 -4.258 1 90 149 GLU B O 1
ATOM 3784 N N . VAL B 1 150 ? -16.453 25.906 -2.219 1 85.5 150 VAL B N 1
ATOM 3785 C CA . VAL B 1 150 ? -17.891 25.641 -2.1 1 85.5 150 VAL B CA 1
ATOM 3786 C C . VAL B 1 150 ? -18.359 26 -0.695 1 85.5 150 VAL B C 1
ATOM 3788 O O . VAL B 1 150 ? -17.656 25.766 0.288 1 85.5 150 VAL B O 1
ATOM 3791 N N . THR B 1 151 ? -19.5 26.75 -0.702 1 81.31 151 THR B N 1
ATOM 3792 C CA . THR B 1 151 ? -20.125 27.062 0.58 1 81.31 151 THR B CA 1
ATOM 3793 C C . THR B 1 151 ? -21.594 26.656 0.576 1 81.31 151 THR B C 1
ATOM 3795 O O . THR B 1 151 ? -22.312 26.922 -0.39 1 81.31 151 THR B O 1
ATOM 3798 N N . GLU B 1 152 ? -21.828 25.922 1.542 1 77.12 152 GLU B N 1
ATOM 3799 C CA . GLU B 1 152 ? -23.219 25.5 1.672 1 77.12 152 GLU B CA 1
ATOM 3800 C C . GLU B 1 152 ? -24.094 26.656 2.156 1 77.12 152 GLU B C 1
ATOM 3802 O O . GLU B 1 152 ? -23.609 27.562 2.828 1 77.12 152 GLU B O 1
ATOM 3807 N N . ASP B 1 153 ? -25.391 26.516 1.801 1 75.19 153 ASP B N 1
ATOM 3808 C CA . ASP B 1 153 ? -26.344 27.609 2.027 1 75.19 153 ASP B CA 1
ATOM 3809 C C . ASP B 1 153 ? -26.922 27.547 3.441 1 75.19 153 ASP B C 1
ATOM 3811 O O . ASP B 1 153 ? -27.578 28.5 3.889 1 75.19 153 ASP B O 1
ATOM 3815 N N . TYR B 1 154 ? -26.562 26.656 4.211 1 78 154 TYR B N 1
ATOM 3816 C CA . TYR B 1 154 ? -27.156 26.703 5.547 1 78 154 TYR B CA 1
ATOM 3817 C C . TYR B 1 154 ? -26.125 27.141 6.586 1 78 154 TYR B C 1
ATOM 3819 O O . TYR B 1 154 ? -24.922 27.172 6.301 1 78 154 TYR B O 1
ATOM 3827 N N . GLU B 1 155 ? -26.719 27.703 7.676 1 87.69 155 GLU B N 1
ATOM 3828 C CA . GLU B 1 155 ? -25.906 28.234 8.766 1 87.69 155 GLU B CA 1
ATOM 3829 C C . GLU B 1 155 ? -24.969 27.172 9.32 1 87.69 155 GLU B C 1
ATOM 3831 O O . GLU B 1 155 ? -25.406 26.172 9.898 1 87.69 155 GLU B O 1
ATOM 3836 N N . SER B 1 156 ? -23.672 27.312 8.984 1 93.69 156 SER B N 1
ATOM 3837 C CA . SER B 1 156 ? -22.641 26.375 9.43 1 93.69 156 SER B CA 1
ATOM 3838 C C . SER B 1 156 ? -21.344 27.094 9.781 1 93.69 156 SER B C 1
ATOM 3840 O O . SER B 1 156 ? -21.141 28.25 9.398 1 93.69 156 SER B O 1
ATOM 3842 N N . THR B 1 157 ? -20.641 26.547 10.719 1 96.44 157 THR B N 1
ATOM 3843 C CA . THR B 1 157 ? -19.25 26.953 10.883 1 96.44 157 THR B CA 1
ATOM 3844 C C . THR B 1 157 ? -18.391 26.391 9.75 1 96.44 157 THR B C 1
ATOM 3846 O O . THR B 1 157 ? -18.406 25.172 9.492 1 96.44 157 THR B O 1
ATOM 3849 N N . LYS B 1 158 ? -17.719 27.25 9.039 1 97.12 158 LYS B N 1
ATOM 3850 C CA . LYS B 1 158 ? -16.891 26.844 7.906 1 97.12 158 LYS B CA 1
ATOM 3851 C C . LYS B 1 158 ? -15.414 26.766 8.297 1 97.12 158 LYS B C 1
ATOM 3853 O O . LYS B 1 158 ? -14.773 27.781 8.539 1 97.12 158 LYS B O 1
ATOM 3858 N N . ILE B 1 159 ? -14.906 25.531 8.336 1 98.06 159 ILE B N 1
ATOM 3859 C CA . ILE B 1 159 ? -13.492 25.281 8.578 1 98.06 159 ILE B CA 1
ATOM 3860 C C . ILE B 1 159 ? -12.797 24.906 7.27 1 98.06 159 ILE B C 1
ATOM 3862 O O . ILE B 1 159 ? -13.219 23.984 6.582 1 98.06 159 ILE B O 1
ATOM 3866 N N . HIS B 1 160 ? -11.797 25.703 6.902 1 97.88 160 HIS B N 1
ATOM 3867 C CA . HIS B 1 160 ? -11.008 25.422 5.707 1 97.88 160 HIS B CA 1
ATOM 3868 C C . HIS B 1 160 ? -9.562 25.094 6.07 1 97.88 160 HIS B C 1
ATOM 3870 O O . HIS B 1 160 ? -8.953 25.797 6.875 1 97.88 160 HIS B O 1
ATOM 3876 N N . VAL B 1 161 ? -9.102 24.016 5.496 1 98.69 161 VAL B N 1
ATOM 3877 C CA . VAL B 1 161 ? -7.73 23.578 5.75 1 98.69 161 VAL B CA 1
ATOM 3878 C C . VAL B 1 161 ? -6.898 23.719 4.48 1 98.69 161 VAL B C 1
ATOM 3880 O O . VAL B 1 161 ? -7.316 23.281 3.404 1 98.69 161 VAL B O 1
ATOM 3883 N N . ALA B 1 162 ? -5.766 24.344 4.613 1 97.62 162 ALA B N 1
ATOM 3884 C CA . ALA B 1 162 ? -4.914 24.531 3.443 1 97.62 162 ALA B CA 1
ATOM 3885 C C . ALA B 1 162 ? -3.469 24.156 3.748 1 97.62 162 ALA B C 1
ATOM 3887 O O . ALA B 1 162 ? -3.006 24.312 4.883 1 97.62 162 ALA B O 1
ATOM 3888 N N . HIS B 1 163 ? -2.818 23.641 2.744 1 97.88 163 HIS B N 1
ATOM 3889 C CA . HIS B 1 163 ? -1.387 23.391 2.855 1 97.88 163 HIS B CA 1
ATOM 3890 C C . HIS B 1 163 ? -0.585 24.391 2.041 1 97.88 163 HIS B C 1
ATOM 3892 O O . HIS B 1 163 ? -0.348 24.188 0.849 1 97.88 163 HIS B O 1
ATOM 3898 N N . GLY B 1 164 ? -0.16 25.453 2.699 1 95.38 164 GLY B N 1
ATOM 3899 C CA . GLY B 1 164 ? 0.607 26.547 2.117 1 95.38 164 GLY B CA 1
ATOM 3900 C C . GLY B 1 164 ? 1.365 27.359 3.148 1 95.38 164 GLY B C 1
ATOM 3901 O O . GLY B 1 164 ? 1.26 27.094 4.352 1 95.38 164 GLY B O 1
ATOM 3902 N N . MET B 1 165 ? 2.131 28.312 2.652 1 95.06 165 MET B N 1
ATOM 3903 C CA . MET B 1 165 ? 2.963 29.141 3.521 1 95.06 165 MET B CA 1
ATOM 3904 C C . MET B 1 165 ? 2.197 30.375 4.004 1 95.06 165 MET B C 1
ATOM 3906 O O . MET B 1 165 ? 2.527 31.5 3.631 1 95.06 165 MET B O 1
ATOM 3910 N N . LEU B 1 166 ? 1.237 30.109 4.812 1 95.88 166 LEU B N 1
ATOM 3911 C CA . LEU B 1 166 ? 0.451 31.172 5.445 1 95.88 166 LEU B CA 1
ATOM 3912 C C . LEU B 1 166 ? 1.138 31.672 6.707 1 95.88 166 LEU B C 1
ATOM 3914 O O . LEU B 1 166 ? 1.467 30.891 7.598 1 95.88 166 LEU B O 1
ATOM 3918 N N . LEU B 1 167 ? 1.367 33 6.773 1 94.88 167 LEU B N 1
ATOM 3919 C CA . LEU B 1 167 ? 2.133 33.562 7.879 1 94.88 167 LEU B CA 1
ATOM 3920 C C . LEU B 1 167 ? 1.432 34.812 8.453 1 94.88 167 LEU B C 1
ATOM 3922 O O . LEU B 1 167 ? 0.636 35.438 7.766 1 94.88 167 LEU B O 1
ATOM 3926 N N . ASP B 1 168 ? 1.709 35.125 9.727 1 95.38 168 ASP B N 1
ATOM 3927 C CA . ASP B 1 168 ? 1.188 36.312 10.367 1 95.38 168 ASP B CA 1
ATOM 3928 C C . ASP B 1 168 ? 2.217 37.469 10.336 1 95.38 168 ASP B C 1
ATOM 3930 O O . ASP B 1 168 ? 2.008 38.5 10.938 1 95.38 168 ASP B O 1
ATOM 3934 N N . HIS B 1 169 ? 3.41 37.219 9.758 1 92.38 169 HIS B N 1
ATOM 3935 C CA . HIS B 1 169 ? 4.516 38.156 9.68 1 92.38 169 HIS B CA 1
ATOM 3936 C C . HIS B 1 169 ? 5.207 38.094 8.328 1 92.38 169 HIS B C 1
ATOM 3938 O O . HIS B 1 169 ? 4.891 37.219 7.504 1 92.38 169 HIS B O 1
ATOM 3944 N N . ASP B 1 170 ? 6.062 39.031 8.125 1 88.75 170 ASP B N 1
ATOM 3945 C CA . ASP B 1 170 ? 6.863 39.031 6.902 1 88.75 170 ASP B CA 1
ATOM 3946 C C . ASP B 1 170 ? 8.117 38.188 7.062 1 88.75 170 ASP B C 1
ATOM 3948 O O . ASP B 1 170 ? 8.945 38.438 7.938 1 88.75 170 ASP B O 1
ATOM 3952 N N . PRO B 1 171 ? 8.188 37.156 6.234 1 86.38 171 PRO B N 1
ATOM 3953 C CA . PRO B 1 171 ? 9.414 36.375 6.266 1 86.38 171 PRO B CA 1
ATOM 3954 C C . PRO B 1 171 ? 10.5 36.906 5.348 1 86.38 171 PRO B C 1
ATOM 3956 O O . PRO B 1 171 ? 10.258 37.844 4.59 1 86.38 171 PRO B O 1
ATOM 3959 N N . PRO B 1 172 ? 11.727 36.344 5.438 1 79.56 172 PRO B N 1
ATOM 3960 C CA . PRO B 1 172 ? 12.828 36.781 4.566 1 79.56 172 PRO B CA 1
ATOM 3961 C C . PRO B 1 172 ? 12.805 36.094 3.203 1 79.56 172 PRO B C 1
ATOM 3963 O O . PRO B 1 172 ? 13.852 35.906 2.582 1 79.56 172 PRO B O 1
ATOM 3966 N N . PHE B 1 173 ? 11.602 35.5 2.83 1 81.44 173 PHE B N 1
ATOM 3967 C CA . PHE B 1 173 ? 11.469 34.875 1.523 1 81.44 173 PHE B CA 1
ATOM 3968 C C . PHE B 1 173 ? 10.18 35.312 0.835 1 81.44 173 PHE B C 1
ATOM 3970 O O . PHE B 1 173 ? 9.328 35.969 1.456 1 81.44 173 PHE B O 1
ATOM 3977 N N . ASP B 1 174 ? 9.977 35.094 -0.506 1 77.19 174 ASP B N 1
ATOM 3978 C CA . ASP B 1 174 ? 8.953 35.75 -1.306 1 77.19 174 ASP B CA 1
ATOM 3979 C C . ASP B 1 174 ? 7.719 34.844 -1.459 1 77.19 174 ASP B C 1
ATOM 3981 O O . ASP B 1 174 ? 6.621 35.344 -1.722 1 77.19 174 ASP B O 1
ATOM 3985 N N . ARG B 1 175 ? 7.77 33.625 -1.328 1 84.06 175 ARG B N 1
ATOM 3986 C CA . ARG B 1 175 ? 6.621 32.781 -1.616 1 84.06 175 ARG B CA 1
ATOM 3987 C C . ARG B 1 175 ? 5.84 32.469 -0.346 1 84.06 175 ARG B C 1
ATOM 3989 O O . ARG B 1 175 ? 6.066 31.438 0.291 1 84.06 175 ARG B O 1
ATOM 3996 N N . TYR B 1 176 ? 5.016 33.406 0.012 1 91.31 176 TYR B N 1
ATOM 3997 C CA . TYR B 1 176 ? 4.172 33.281 1.196 1 91.31 176 TYR B CA 1
ATOM 3998 C C . TYR B 1 176 ? 2.889 34.094 1.047 1 91.31 176 TYR B C 1
ATOM 4000 O O . TYR B 1 176 ? 2.752 34.875 0.113 1 91.31 176 TYR B O 1
ATOM 4008 N N . THR B 1 177 ? 1.926 33.844 1.846 1 94.44 177 THR B N 1
ATOM 4009 C CA . THR B 1 177 ? 0.701 34.625 1.985 1 94.44 177 THR B CA 1
ATOM 4010 C C . THR B 1 177 ? 0.528 35.094 3.422 1 94.44 177 THR B C 1
ATOM 4012 O O . THR B 1 177 ? 0.762 34.344 4.367 1 94.44 177 THR B O 1
ATOM 4015 N N . LYS B 1 178 ? 0.178 36.375 3.572 1 94.19 178 LYS B N 1
ATOM 4016 C CA . LYS B 1 178 ? -0.088 36.906 4.906 1 94.19 178 LYS B CA 1
ATOM 4017 C C . LYS B 1 178 ? -1.556 36.719 5.285 1 94.19 178 LYS B C 1
ATOM 4019 O O . LYS B 1 178 ? -2.443 36.938 4.453 1 94.19 178 LYS B O 1
ATOM 4024 N N . VAL B 1 179 ? -1.738 36.438 6.551 1 95.12 179 VAL B N 1
ATOM 4025 C CA . VAL B 1 179 ? -3.1 36.25 7.043 1 95.12 179 VAL B CA 1
ATOM 4026 C C . VAL B 1 179 ? -3.932 37.469 6.754 1 95.12 179 VAL B C 1
ATOM 4028 O O . VAL B 1 179 ? -5.125 37.375 6.453 1 95.12 179 VAL B O 1
ATOM 4031 N N . GLN B 1 180 ? -3.34 38.688 6.758 1 93.44 180 GLN B N 1
ATOM 4032 C CA . GLN B 1 180 ? -4.023 39.938 6.551 1 93.44 180 GLN B CA 1
ATOM 4033 C C . GLN B 1 180 ? -4.539 40.062 5.121 1 93.44 180 GLN B C 1
ATOM 4035 O O . GLN B 1 180 ? -5.488 40.812 4.859 1 93.44 180 GLN B O 1
ATOM 4040 N N . ASP B 1 181 ? -3.951 39.312 4.238 1 92 181 ASP B N 1
ATOM 4041 C CA . ASP B 1 181 ? -4.246 39.5 2.818 1 92 181 ASP B CA 1
ATOM 4042 C C . ASP B 1 181 ? -5.215 38.438 2.32 1 92 181 ASP B C 1
ATOM 4044 O O . ASP B 1 181 ? -5.668 38.5 1.175 1 92 181 ASP B O 1
ATOM 4048 N N . VAL B 1 182 ? -5.555 37.5 3.131 1 94.38 182 VAL B N 1
ATOM 4049 C CA . VAL B 1 182 ? -6.375 36.375 2.721 1 94.38 182 VAL B CA 1
ATOM 4050 C C . VAL B 1 182 ? -7.832 36.812 2.582 1 94.38 182 VAL B C 1
ATOM 4052 O O . VAL B 1 182 ? -8.383 37.438 3.48 1 94.38 182 VAL B O 1
ATOM 4055 N N . LYS B 1 183 ? -8.414 36.562 1.434 1 93 183 LYS B N 1
ATOM 4056 C CA . LYS B 1 183 ? -9.859 36.625 1.265 1 93 183 LYS B CA 1
ATOM 4057 C C . LYS B 1 183 ? -10.5 35.25 1.401 1 93 183 LYS B C 1
ATOM 4059 O O . LYS B 1 183 ? -10.172 34.344 0.645 1 93 183 LYS B O 1
ATOM 4064 N N . THR B 1 184 ? -11.352 35.094 2.396 1 94.5 184 THR B N 1
ATOM 4065 C CA . THR B 1 184 ? -11.906 33.781 2.641 1 94.5 184 THR B CA 1
ATOM 4066 C C . THR B 1 184 ? -13.336 33.875 3.168 1 94.5 184 THR B C 1
ATOM 4068 O O . THR B 1 184 ? -13.68 34.812 3.865 1 94.5 184 THR B O 1
ATOM 4071 N N . ASP B 1 185 ? -14.156 32.875 2.811 1 93.38 185 ASP B N 1
ATOM 4072 C CA . ASP B 1 185 ? -15.492 32.719 3.363 1 93.38 185 ASP B CA 1
ATOM 4073 C C . ASP B 1 185 ? -15.492 31.797 4.582 1 93.38 185 ASP B C 1
ATOM 4075 O O . ASP B 1 185 ? -16.531 31.609 5.223 1 93.38 185 ASP B O 1
ATOM 4079 N N . ALA B 1 186 ? -14.305 31.281 4.93 1 95.94 186 ALA B N 1
ATOM 4080 C CA . ALA B 1 186 ? -14.203 30.391 6.082 1 95.94 186 ALA B CA 1
ATOM 4081 C C . ALA B 1 186 ? -14.219 31.188 7.391 1 95.94 186 ALA B C 1
ATOM 4083 O O . ALA B 1 186 ? -13.805 32.344 7.43 1 95.94 186 ALA B O 1
ATOM 4084 N N . ASP B 1 187 ? -14.773 30.547 8.406 1 97.12 187 ASP B N 1
ATOM 4085 C CA . ASP B 1 187 ? -14.711 31.125 9.75 1 97.12 187 ASP B CA 1
ATOM 4086 C C . ASP B 1 187 ? -13.367 30.828 10.406 1 97.12 187 ASP B C 1
ATOM 4088 O O . ASP B 1 187 ? -12.828 31.672 11.125 1 97.12 187 ASP B O 1
ATOM 4092 N N . LEU B 1 188 ? -12.875 29.703 10.164 1 98.5 188 LEU B N 1
ATOM 4093 C CA . LEU B 1 188 ? -11.594 29.234 10.672 1 98.5 188 LEU B CA 1
ATOM 4094 C C . LEU B 1 188 ? -10.742 28.641 9.555 1 98.5 188 LEU B C 1
ATOM 4096 O O . LEU B 1 188 ? -11.203 27.75 8.82 1 98.5 188 LEU B O 1
ATOM 4100 N N . VAL B 1 189 ? -9.523 29.172 9.352 1 98.25 189 VAL B N 1
ATOM 4101 C CA . VAL B 1 189 ? -8.57 28.625 8.391 1 98.25 189 VAL B CA 1
ATOM 4102 C C . VAL B 1 189 ? -7.414 27.969 9.133 1 98.25 189 VAL B C 1
ATOM 4104 O O . VAL B 1 189 ? -6.75 28.609 9.961 1 98.25 189 VAL B O 1
ATOM 4107 N N . LEU B 1 190 ? -7.277 26.688 8.914 1 98.75 190 LEU B N 1
ATOM 4108 C CA . LEU B 1 190 ? -6.156 25.922 9.445 1 98.75 190 LEU B CA 1
ATOM 4109 C C . LEU B 1 190 ? -5.098 25.688 8.375 1 98.75 190 LEU B C 1
ATOM 4111 O O . LEU B 1 190 ? -5.426 25.469 7.203 1 98.75 190 LEU B O 1
ATOM 4115 N N . CYS B 1 191 ? -3.848 25.703 8.781 1 97.69 191 CYS B N 1
ATOM 4116 C CA . CYS B 1 191 ? -2.811 25.594 7.766 1 97.69 191 CYS B CA 1
ATOM 4117 C C . CYS B 1 191 ? -1.665 24.719 8.258 1 97.69 191 CYS B C 1
ATOM 4119 O O . CYS B 1 191 ? -1.451 24.578 9.461 1 97.69 191 CYS B O 1
ATOM 4121 N N . GLY B 1 192 ? -1.018 24.031 7.316 1 97.31 192 GLY B N 1
ATOM 4122 C CA . GLY B 1 192 ? 0.224 23.312 7.543 1 97.31 192 GLY B CA 1
ATOM 4123 C C . GLY B 1 192 ? 1.409 23.906 6.82 1 97.31 192 GLY B C 1
ATOM 4124 O O . GLY B 1 192 ? 1.497 25.141 6.676 1 97.31 192 GLY B O 1
ATOM 4125 N N . HIS B 1 193 ? 2.443 23.156 6.543 1 95.69 193 HIS B N 1
ATOM 4126 C CA . HIS B 1 193 ? 3.588 23.547 5.727 1 95.69 193 HIS B CA 1
ATOM 4127 C C . HIS B 1 193 ? 4.637 24.281 6.559 1 95.69 193 HIS B C 1
ATOM 4129 O O . HIS B 1 193 ? 5.812 23.906 6.547 1 95.69 193 HIS B O 1
ATOM 4135 N N . ASP B 1 194 ? 4.246 25.359 7.219 1 94.75 194 ASP B N 1
ATOM 4136 C CA . ASP B 1 194 ? 5.156 26 8.172 1 94.75 194 ASP B CA 1
ATOM 4137 C C . ASP B 1 194 ? 5.172 25.25 9.5 1 94.75 194 ASP B C 1
ATOM 4139 O O . ASP B 1 194 ? 4.199 25.281 10.25 1 94.75 194 ASP B O 1
ATOM 4143 N N . HIS B 1 195 ? 6.316 24.734 9.859 1 94.5 195 HIS B N 1
ATOM 4144 C CA . HIS B 1 195 ? 6.402 23.828 11 1 94.5 195 HIS B CA 1
ATOM 4145 C C . HIS B 1 195 ? 6.438 24.609 12.312 1 94.5 195 HIS B C 1
ATOM 4147 O O . HIS B 1 195 ? 6.184 24.031 13.375 1 94.5 195 HIS B O 1
ATOM 4153 N N . THR B 1 196 ? 6.875 25.781 12.273 1 92.44 196 THR B N 1
ATOM 4154 C CA . THR B 1 196 ? 6.91 26.594 13.484 1 92.44 196 THR B CA 1
ATOM 4155 C C . THR B 1 196 ? 5.504 27.031 13.875 1 92.44 196 THR B C 1
ATOM 4157 O O . THR B 1 196 ? 5.152 27.016 15.062 1 92.44 196 THR B O 1
ATOM 4160 N N . GLY B 1 197 ? 4.742 27.438 12.836 1 93.94 197 GLY B N 1
ATOM 4161 C CA . GLY B 1 197 ? 3.402 27.953 13.07 1 93.94 197 GLY B CA 1
ATOM 4162 C C . GLY B 1 197 ? 3.395 29.375 13.594 1 93.94 197 GLY B C 1
ATOM 4163 O O . GLY B 1 197 ? 4.445 29.922 13.938 1 93.94 197 GLY B O 1
ATOM 4164 N N . PHE B 1 198 ? 2.211 29.984 13.672 1 95.38 198 PHE B N 1
ATOM 4165 C CA . PHE B 1 198 ? 2.051 31.344 14.211 1 95.38 198 PHE B CA 1
ATOM 4166 C C . PHE B 1 198 ? 0.974 31.359 15.289 1 95.38 198 PHE B C 1
ATOM 4168 O O . PHE B 1 198 ? 0.553 32.438 15.727 1 95.38 198 PHE B O 1
ATOM 4175 N N . GLY B 1 199 ? 0.583 30.203 15.742 1 96.5 199 GLY B N 1
ATOM 4176 C CA . GLY B 1 199 ? -0.452 30.125 16.766 1 96.5 199 GLY B CA 1
ATOM 4177 C C . GLY B 1 199 ? -1.842 30.406 16.219 1 96.5 199 GLY B C 1
ATOM 4178 O O . GLY B 1 199 ? -2.26 29.797 15.227 1 96.5 199 GLY B O 1
ATOM 4179 N N . VAL B 1 200 ? -2.594 31.219 16.984 1 98.12 200 VAL B N 1
ATOM 4180 C CA . VAL B 1 200 ? -3.947 31.594 16.609 1 98.12 200 VAL B CA 1
ATOM 4181 C C . VAL B 1 200 ? -3.998 33.094 16.312 1 98.12 200 VAL B C 1
ATOM 4183 O O . VAL B 1 200 ? -3.525 33.906 17.125 1 98.12 200 VAL B O 1
ATOM 4186 N N . TYR B 1 201 ? -4.516 33.438 15.164 1 97.94 201 TYR B N 1
ATOM 4187 C CA . TYR B 1 201 ? -4.66 34.812 14.742 1 97.94 201 TYR B CA 1
ATOM 4188 C C . TYR B 1 201 ? -6.125 35.188 14.5 1 97.94 201 TYR B C 1
ATOM 4190 O O . TYR B 1 201 ? -6.766 34.594 13.617 1 97.94 201 TYR B O 1
ATOM 4198 N N . GLU B 1 202 ? -6.621 36.094 15.266 1 97.5 202 GLU B N 1
ATOM 4199 C CA . GLU B 1 202 ? -7.969 36.594 15.047 1 97.5 202 GLU B CA 1
ATOM 4200 C C . GLU B 1 202 ? -7.945 37.938 14.266 1 97.5 202 GLU B C 1
ATOM 4202 O O . GLU B 1 202 ? -7.449 38.938 14.766 1 97.5 202 GLU B O 1
ATOM 4207 N N . ARG B 1 203 ? -8.469 37.875 13.164 1 96.69 203 ARG B N 1
ATOM 4208 C CA . ARG B 1 203 ? -8.469 39.062 12.336 1 96.69 203 ARG B CA 1
ATOM 4209 C C . ARG B 1 203 ? -9.641 39.969 12.688 1 96.69 203 ARG B C 1
ATOM 4211 O O . ARG B 1 203 ? -10.641 39.531 13.258 1 96.69 203 ARG B O 1
ATOM 4218 N N . SER B 1 204 ? -9.57 41.219 12.273 1 95.56 204 SER B N 1
ATOM 4219 C CA . SER B 1 204 ? -10.531 42.25 12.688 1 95.56 204 SER B CA 1
ATOM 4220 C C . SER B 1 204 ? -11.922 41.969 12.125 1 95.56 204 SER B C 1
ATOM 4222 O O . SER B 1 204 ? -12.922 42.375 12.703 1 95.56 204 SER B O 1
ATOM 4224 N N . ASP B 1 205 ? -12 41.219 11.062 1 95.81 205 ASP B N 1
ATOM 4225 C CA . ASP B 1 205 ? -13.297 40.938 10.453 1 95.81 205 ASP B CA 1
ATOM 4226 C C . ASP B 1 205 ? -13.938 39.688 11.047 1 95.81 205 ASP B C 1
ATOM 4228 O O . ASP B 1 205 ? -14.953 39.219 10.547 1 95.81 205 ASP B O 1
ATOM 4232 N N . GLY B 1 206 ? -13.32 39.125 12.039 1 95.69 206 GLY B N 1
ATOM 4233 C CA . GLY B 1 206 ? -13.898 38 12.742 1 95.69 206 GLY B CA 1
ATOM 4234 C C . GLY B 1 206 ? -13.375 36.656 12.25 1 95.69 206 GLY B C 1
ATOM 4235 O O . GLY B 1 206 ? -13.672 35.625 12.828 1 95.69 206 GLY B O 1
ATOM 4236 N N . LYS B 1 207 ? -12.633 36.688 11.188 1 97.12 207 LYS B N 1
ATOM 4237 C CA . LYS B 1 207 ? -12.039 35.469 10.68 1 97.12 207 LYS B CA 1
ATOM 4238 C C . LYS B 1 207 ? -10.852 35.031 11.539 1 97.12 207 LYS B C 1
ATOM 4240 O O . LYS B 1 207 ? -10.07 35.875 11.992 1 97.12 207 LYS B O 1
ATOM 4245 N N . VAL B 1 208 ? -10.75 33.75 11.75 1 98.56 208 VAL B N 1
ATOM 4246 C CA . VAL B 1 208 ? -9.695 33.219 12.609 1 98.56 208 VAL B CA 1
ATOM 4247 C C . VAL B 1 208 ? -8.773 32.312 11.789 1 98.56 208 VAL B C 1
ATOM 4249 O O . VAL B 1 208 ? -9.242 31.531 10.953 1 98.56 208 VAL B O 1
ATOM 4252 N N . PHE B 1 209 ? -7.477 32.438 11.969 1 98.5 209 PHE B N 1
ATOM 4253 C CA . PHE B 1 209 ? -6.441 31.641 11.336 1 98.5 209 PHE B CA 1
ATOM 4254 C C . PHE B 1 209 ? -5.598 30.922 12.383 1 98.5 209 PHE B C 1
ATOM 4256 O O . PHE B 1 209 ? -5.297 31.5 13.438 1 98.5 209 PHE B O 1
ATOM 4263 N N . ALA B 1 210 ? -5.215 29.672 12.094 1 98.69 210 ALA B N 1
ATOM 4264 C CA . ALA B 1 210 ? -4.379 28.984 13.07 1 98.69 210 ALA B CA 1
ATOM 4265 C C . ALA B 1 210 ? -3.377 28.062 12.375 1 98.69 210 ALA B C 1
ATOM 4267 O O . ALA B 1 210 ? -3.707 27.406 11.383 1 98.69 210 ALA B O 1
ATOM 4268 N N . ASN B 1 211 ? -2.232 28.047 12.805 1 98.31 211 ASN B N 1
ATOM 4269 C CA . ASN B 1 211 ? -1.153 27.078 12.594 1 98.31 211 ASN B CA 1
ATOM 4270 C C . ASN B 1 211 ? -0.355 26.859 13.875 1 98.31 211 ASN B C 1
ATOM 4272 O O . ASN B 1 211 ? 0.442 27.703 14.273 1 98.31 211 ASN B O 1
ATOM 4276 N N . ILE B 1 212 ? -0.561 25.703 14.445 1 97.25 212 ILE B N 1
ATOM 4277 C CA . ILE B 1 212 ? 0.023 25.516 15.766 1 97.25 212 ILE B CA 1
ATOM 4278 C C . ILE B 1 212 ? 1.333 24.734 15.641 1 97.25 212 ILE B C 1
ATOM 4280 O O . ILE B 1 212 ? 1.875 24.266 16.641 1 97.25 212 ILE B O 1
ATOM 4284 N N . GLY B 1 213 ? 1.814 24.578 14.383 1 96.69 213 GLY B N 1
ATOM 4285 C CA . GLY B 1 213 ? 3.107 23.953 14.156 1 96.69 213 GLY B CA 1
ATOM 4286 C C . GLY B 1 213 ? 3.018 22.438 13.961 1 96.69 213 GLY B C 1
ATOM 4287 O O . GLY B 1 213 ? 1.999 21.828 14.281 1 96.69 213 GLY B O 1
ATOM 4288 N N . SER B 1 214 ? 4.102 21.859 13.477 1 96.62 214 SER B N 1
ATOM 4289 C CA . SER B 1 214 ? 4.219 20.422 13.25 1 96.62 214 SER B CA 1
ATOM 4290 C C . SER B 1 214 ? 4.309 19.656 14.57 1 96.62 214 SER B C 1
ATOM 4292 O O . SER B 1 214 ? 4.777 20.203 15.578 1 96.62 214 SER B O 1
ATOM 4294 N N . ILE B 1 215 ? 3.885 18.422 14.602 1 96.75 215 ILE B N 1
ATOM 4295 C CA . ILE B 1 215 ? 3.977 17.625 15.82 1 96.75 215 ILE B CA 1
ATOM 4296 C C . ILE B 1 215 ? 5.344 16.953 15.891 1 96.75 215 ILE B C 1
ATOM 4298 O O . ILE B 1 215 ? 5.605 16.172 16.812 1 96.75 215 ILE B O 1
ATOM 4302 N N . THR B 1 216 ? 6.195 17.25 14.914 1 92.25 216 THR B N 1
ATOM 4303 C CA . THR B 1 216 ? 7.539 16.672 14.906 1 92.25 216 THR B CA 1
ATOM 4304 C C . THR B 1 216 ? 8.594 17.766 14.742 1 92.25 216 THR B C 1
ATOM 4306 O O . THR B 1 216 ? 8.305 18.828 14.203 1 92.25 216 THR B O 1
ATOM 4309 N N . ARG B 1 217 ? 9.734 17.484 15.297 1 85.56 217 ARG B N 1
ATOM 4310 C CA . ARG B 1 217 ? 10.906 18.344 15.094 1 85.56 217 ARG B CA 1
ATOM 4311 C C . ARG B 1 217 ? 11.836 17.75 14.047 1 85.56 217 ARG B C 1
ATOM 4313 O O . ARG B 1 217 ? 12.406 16.672 14.258 1 85.56 217 ARG B O 1
ATOM 4320 N N . LEU B 1 218 ? 11.977 18.406 12.969 1 81.06 218 LEU B N 1
ATOM 4321 C CA . LEU B 1 218 ? 12.727 17.828 11.859 1 81.06 218 LEU B CA 1
ATOM 4322 C C . LEU B 1 218 ? 14.07 18.531 11.688 1 81.06 218 LEU B C 1
ATOM 4324 O O . LEU B 1 218 ? 14.969 18.031 11.016 1 81.06 218 LEU B O 1
ATOM 4328 N N . SER B 1 219 ? 14.164 19.703 12.25 1 72.81 219 SER B N 1
ATOM 4329 C CA . SER B 1 219 ? 15.414 20.438 12.117 1 72.81 219 SER B CA 1
ATOM 4330 C C . SER B 1 219 ? 15.938 20.891 13.477 1 72.81 219 SER B C 1
ATOM 4332 O O . SER B 1 219 ? 15.195 20.938 14.453 1 72.81 219 SER B O 1
ATOM 4334 N N . ALA B 1 220 ? 17.203 21.156 13.477 1 71.12 220 ALA B N 1
ATOM 4335 C CA . ALA B 1 220 ? 17.812 21.547 14.734 1 71.12 220 ALA B CA 1
ATOM 4336 C C . ALA B 1 220 ? 17.906 23.062 14.852 1 71.12 220 ALA B C 1
ATOM 4338 O O . ALA B 1 220 ? 18.781 23.594 15.539 1 71.12 220 ALA B O 1
ATOM 4339 N N . SER B 1 221 ? 17.031 23.734 14.172 1 72.44 221 SER B N 1
ATOM 4340 C CA . SER B 1 221 ? 17 25.188 14.32 1 72.44 221 SER B CA 1
ATOM 4341 C C . SER B 1 221 ? 16.516 25.594 15.711 1 72.44 221 SER B C 1
ATOM 4343 O O . SER B 1 221 ? 15.836 24.812 16.391 1 72.44 221 SER B O 1
ATOM 4345 N N . GLU B 1 222 ? 16.953 26.828 16.141 1 74.06 222 GLU B N 1
ATOM 4346 C CA . GLU B 1 222 ? 16.531 27.328 17.438 1 74.06 222 GLU B CA 1
ATOM 4347 C C . GLU B 1 222 ? 15.008 27.406 17.547 1 74.06 222 GLU B C 1
ATOM 4349 O O . GLU B 1 222 ? 14.438 27.047 18.578 1 74.06 222 GLU B O 1
ATOM 4354 N N . ALA B 1 223 ? 14.414 27.859 16.531 1 75.94 223 ALA B N 1
ATOM 4355 C CA . ALA B 1 223 ? 12.953 27.938 16.516 1 75.94 223 ALA B CA 1
ATOM 4356 C C . ALA B 1 223 ? 12.328 26.547 16.688 1 75.94 223 ALA B C 1
ATOM 4358 O O . ALA B 1 223 ? 11.352 26.391 17.438 1 75.94 223 ALA B O 1
ATOM 4359 N N . GLU B 1 224 ? 12.906 25.594 16.125 1 79.75 224 GLU B N 1
ATOM 4360 C CA . GLU B 1 224 ? 12.406 24.234 16.203 1 79.75 224 GLU B CA 1
ATOM 4361 C C . GLU B 1 224 ? 12.625 23.641 17.578 1 79.75 224 GLU B C 1
ATOM 4363 O O . GLU B 1 224 ? 11.773 22.906 18.094 1 79.75 224 GLU B O 1
ATOM 4368 N N . ILE B 1 225 ? 13.648 23.938 18.141 1 79.25 225 ILE B N 1
ATOM 4369 C CA . ILE B 1 225 ? 13.992 23.391 19.453 1 79.25 225 ILE B CA 1
ATOM 4370 C C . ILE B 1 225 ? 13.031 23.938 20.516 1 79.25 225 ILE B C 1
ATOM 4372 O O . ILE B 1 225 ? 12.594 23.203 21.406 1 79.25 225 ILE B O 1
ATOM 4376 N N . ASN B 1 226 ? 12.664 25.125 20.359 1 85.31 226 ASN B N 1
ATOM 4377 C CA . ASN B 1 226 ? 11.969 25.812 21.453 1 85.31 226 ASN B CA 1
ATOM 4378 C C . ASN B 1 226 ? 10.461 25.75 21.266 1 85.31 226 ASN B C 1
ATOM 4380 O O . ASN B 1 226 ? 9.703 26 22.219 1 85.31 226 ASN B O 1
ATOM 4384 N N . ARG B 1 227 ? 10.016 25.469 20.125 1 87.69 227 ARG B N 1
ATOM 4385 C CA . ARG B 1 227 ? 8.578 25.531 19.891 1 87.69 227 ARG B CA 1
ATOM 4386 C C . ARG B 1 227 ? 7.859 24.406 20.625 1 87.69 227 ARG B C 1
ATOM 4388 O O . ARG B 1 227 ? 8.391 23.297 20.75 1 87.69 227 ARG B O 1
ATOM 4395 N N . PRO B 1 228 ? 6.664 24.703 21.109 1 91.31 228 PRO B N 1
ATOM 4396 C CA . PRO B 1 228 ? 5.875 23.641 21.734 1 91.31 228 PRO B CA 1
ATOM 4397 C C . PRO B 1 228 ? 5.316 22.656 20.703 1 91.31 228 PRO B C 1
ATOM 4399 O O . PRO B 1 228 ? 4.988 23.047 19.578 1 91.31 228 PRO B O 1
ATOM 4402 N N . ILE B 1 229 ? 5.336 21.438 21.125 1 95.94 229 ILE B N 1
ATOM 4403 C CA . ILE B 1 229 ? 4.633 20.406 20.359 1 95.94 229 ILE B CA 1
ATOM 4404 C C . ILE B 1 229 ? 3.234 20.203 20.922 1 95.94 229 ILE B C 1
ATOM 4406 O O . ILE B 1 229 ? 3.082 19.75 22.062 1 95.94 229 ILE B O 1
ATOM 4410 N N . GLN B 1 230 ? 2.246 20.531 20.125 1 97.88 230 GLN B N 1
ATOM 4411 C CA . GLN B 1 230 ? 0.896 20.625 20.672 1 97.88 230 GLN B CA 1
ATOM 4412 C C . GLN B 1 230 ? -0.15 20.328 19.594 1 97.88 230 GLN B C 1
ATOM 4414 O O . GLN B 1 230 ? 0.176 20.219 18.406 1 97.88 230 GLN B O 1
ATOM 4419 N N . VAL B 1 231 ? -1.39 20.109 20.047 1 98.75 231 VAL B N 1
ATOM 4420 C CA . VAL B 1 231 ? -2.559 19.984 19.188 1 98.75 231 VAL B CA 1
ATOM 4421 C C . VAL B 1 231 ? -3.555 21.094 19.484 1 98.75 231 VAL B C 1
ATOM 4423 O O . VAL B 1 231 ? -3.396 21.828 20.469 1 98.75 231 VAL B O 1
ATOM 4426 N N . LEU B 1 232 ? -4.48 21.297 18.625 1 98.88 232 LEU B N 1
ATOM 4427 C CA . LEU B 1 232 ? -5.512 22.328 18.781 1 98.88 232 LEU B CA 1
ATOM 4428 C C . LEU B 1 232 ? -6.891 21.688 18.906 1 98.88 232 LEU B C 1
ATOM 4430 O O . LEU B 1 232 ? -7.34 20.984 18 1 98.88 232 LEU B O 1
ATOM 4434 N N . LEU B 1 233 ? -7.504 21.875 20.031 1 98.94 233 LEU B N 1
ATOM 4435 C CA . LEU B 1 233 ? -8.898 21.469 20.219 1 98.94 233 LEU B CA 1
ATOM 4436 C C . LEU B 1 233 ? -9.844 22.562 19.734 1 98.94 233 LEU B C 1
ATOM 4438 O O . LEU B 1 233 ? -9.734 23.719 20.156 1 98.94 233 LEU B O 1
ATOM 4442 N N . ILE B 1 234 ? -10.664 22.234 18.828 1 98.88 234 ILE B N 1
ATOM 4443 C CA . ILE B 1 234 ? -11.68 23.125 18.266 1 98.88 234 ILE B CA 1
ATOM 4444 C C . ILE B 1 234 ? -13.062 22.719 18.781 1 98.88 234 ILE B C 1
ATOM 4446 O O . ILE B 1 234 ? -13.539 21.625 18.484 1 98.88 234 ILE B O 1
ATOM 4450 N N . ASP B 1 235 ? -13.688 23.594 19.531 1 98.5 235 ASP B N 1
ATOM 4451 C CA . ASP B 1 235 ? -15.008 23.328 20.078 1 98.5 235 ASP B CA 1
ATOM 4452 C C . ASP B 1 235 ? -16.062 24.25 19.469 1 98.5 235 ASP B C 1
ATOM 4454 O O . ASP B 1 235 ? -16.188 25.406 19.891 1 98.5 235 ASP B O 1
ATOM 4458 N N . VAL B 1 236 ? -16.797 23.734 18.484 1 98.06 236 VAL B N 1
ATOM 4459 C CA . VAL B 1 236 ? -17.812 24.516 17.812 1 98.06 236 VAL B CA 1
ATOM 4460 C C . VAL B 1 236 ? -19.094 24.531 18.641 1 98.06 236 VAL B C 1
ATOM 4462 O O . VAL B 1 236 ? -19.703 23.469 18.875 1 98.06 236 VAL B O 1
ATOM 4465 N N . LYS B 1 237 ? -19.531 25.75 19.047 1 96.38 237 LYS B N 1
ATOM 4466 C CA . LYS B 1 237 ? -20.688 25.906 19.922 1 96.38 237 LYS B CA 1
ATOM 4467 C C . LYS B 1 237 ? -21.953 26.172 19.125 1 96.38 237 LYS B C 1
ATOM 4469 O O . LYS B 1 237 ? -23.016 25.609 19.422 1 96.38 237 LYS B O 1
ATOM 4474 N N . SER B 1 238 ? -21.859 27 18.234 1 94.56 238 SER B N 1
ATOM 4475 C CA . SER B 1 238 ? -22.906 27.406 17.297 1 94.56 238 SER B CA 1
ATOM 4476 C C . SER B 1 238 ? -22.312 27.906 15.984 1 94.56 238 SER B C 1
ATOM 4478 O O . SER B 1 238 ? -21.078 28 15.852 1 94.56 238 SER B O 1
ATOM 4480 N N . PRO B 1 239 ? -23.109 28.109 15.016 1 92.38 239 PRO B N 1
ATOM 4481 C CA . PRO B 1 239 ? -22.547 28.562 13.742 1 92.38 239 PRO B CA 1
ATOM 4482 C C . PRO B 1 239 ? -21.641 29.781 13.898 1 92.38 239 PRO B C 1
ATOM 4484 O O . PRO B 1 239 ? -22.078 30.828 14.406 1 92.38 239 PRO B O 1
ATOM 4487 N N . GLY B 1 240 ? -20.469 29.609 13.531 1 92.94 240 GLY B N 1
ATOM 4488 C CA . GLY B 1 240 ? -19.5 30.688 13.539 1 92.94 240 GLY B CA 1
ATOM 4489 C C . GLY B 1 240 ? -18.906 30.953 14.914 1 92.94 240 GLY B C 1
ATOM 4490 O O . GLY B 1 240 ? -18.062 31.844 15.07 1 92.94 240 GLY B O 1
ATOM 4491 N N . VAL B 1 241 ? -19.359 30.266 15.93 1 95.94 241 VAL B N 1
ATOM 4492 C CA . VAL B 1 241 ? -18.891 30.453 17.297 1 95.94 241 VAL B CA 1
ATOM 4493 C C . VAL B 1 241 ? -18.156 29.203 17.766 1 95.94 241 VAL B C 1
ATOM 4495 O O . VAL B 1 241 ? -18.734 28.125 17.859 1 95.94 241 VAL B O 1
ATOM 4498 N N . PHE B 1 242 ? -16.891 29.391 17.969 1 97.88 242 PHE B N 1
ATOM 4499 C CA . PHE B 1 242 ? -16.094 28.266 18.406 1 97.88 242 PHE B CA 1
ATOM 4500 C C . PHE B 1 242 ? -14.969 28.719 19.344 1 97.88 242 PHE B C 1
ATOM 4502 O O . PHE B 1 242 ? -14.57 29.891 19.312 1 97.88 242 PHE B O 1
ATOM 4509 N N . ASP B 1 243 ? -14.531 27.812 20.203 1 98.19 243 ASP B N 1
ATOM 4510 C CA . ASP B 1 243 ? -13.375 28.016 21.078 1 98.19 243 ASP B CA 1
ATOM 4511 C C . ASP B 1 243 ? -12.18 27.203 20.594 1 98.19 243 ASP B C 1
ATOM 4513 O O . ASP B 1 243 ? -12.336 26.094 20.078 1 98.19 243 ASP B O 1
ATOM 4517 N N . LEU B 1 244 ? -11.031 27.812 20.75 1 98.75 244 LEU B N 1
ATOM 4518 C CA . LEU B 1 244 ? -9.781 27.141 20.406 1 98.75 244 LEU B CA 1
ATOM 4519 C C . LEU B 1 244 ? -8.914 26.969 21.656 1 98.75 244 LEU B C 1
ATOM 4521 O O . LEU B 1 244 ? -8.703 27.906 22.406 1 98.75 244 LEU B O 1
ATOM 4525 N N . GLU B 1 245 ? -8.477 25.719 21.859 1 98.62 245 GLU B N 1
ATOM 4526 C CA . GLU B 1 245 ? -7.602 25.391 22.984 1 98.62 245 GLU B CA 1
ATOM 4527 C C . GLU B 1 245 ? -6.352 24.641 22.531 1 98.62 245 GLU B C 1
ATOM 4529 O O . GLU B 1 245 ? -6.453 23.578 21.922 1 98.62 245 GLU B O 1
ATOM 4534 N N . ARG B 1 246 ? -5.184 25.281 22.797 1 98.19 246 ARG B N 1
ATOM 4535 C CA . ARG B 1 246 ? -3.924 24.594 22.531 1 98.19 246 ARG B CA 1
ATOM 4536 C C . ARG B 1 246 ? -3.584 23.609 23.641 1 98.19 246 ARG B C 1
ATOM 4538 O O . ARG B 1 246 ? -3.637 23.969 24.828 1 98.19 246 ARG B O 1
ATOM 4545 N N . ILE B 1 247 ? -3.26 22.359 23.266 1 98.31 247 ILE B N 1
ATOM 4546 C CA . ILE B 1 247 ? -2.945 21.312 24.234 1 98.31 247 ILE B CA 1
ATOM 4547 C C . ILE B 1 247 ? -1.562 20.75 23.938 1 98.31 247 ILE B C 1
ATOM 4549 O O . ILE B 1 247 ? -1.363 20.078 22.922 1 98.31 247 ILE B O 1
ATOM 4553 N N . PRO B 1 248 ? -0.604 20.969 24.859 1 97.25 248 PRO B N 1
ATOM 4554 C CA . PRO B 1 248 ? 0.72 20.375 24.656 1 97.25 248 PRO B CA 1
ATOM 4555 C C . PRO B 1 248 ? 0.7 18.859 24.734 1 97.25 248 PRO B C 1
ATOM 4557 O O . PRO B 1 248 ? -0.03 18.281 25.562 1 97.25 248 PRO B O 1
ATOM 4560 N N . LEU B 1 249 ? 1.402 18.219 23.906 1 97.62 249 LEU B N 1
ATOM 4561 C CA . LEU B 1 249 ? 1.534 16.766 23.984 1 97.62 249 LEU B CA 1
ATOM 4562 C C . LEU B 1 249 ? 2.561 16.359 25.031 1 97.62 249 LEU B C 1
ATOM 4564 O O . LEU B 1 249 ? 3.703 16.828 25 1 97.62 249 LEU B O 1
ATOM 4568 N N . GLN B 1 250 ? 2.195 15.461 25.828 1 95.56 250 GLN B N 1
ATOM 4569 C CA . GLN B 1 250 ? 3.061 15.008 26.922 1 95.56 250 GLN B CA 1
ATOM 4570 C C . GLN B 1 250 ? 4.148 14.07 26.406 1 95.56 250 GLN B C 1
ATOM 4572 O O . GLN B 1 250 ? 5.219 13.969 27 1 95.56 250 GLN B O 1
ATOM 4577 N N . SER B 1 251 ? 3.85 13.438 25.344 1 94.19 251 SER B N 1
ATOM 4578 C CA . SER B 1 251 ? 4.785 12.484 24.766 1 94.19 251 SER B CA 1
ATOM 4579 C C . SER B 1 251 ? 5.957 13.195 24.094 1 94.19 251 SER B C 1
ATOM 4581 O O . SER B 1 251 ? 6.957 12.562 23.75 1 94.19 251 SER B O 1
ATOM 4583 N N . ALA B 1 252 ? 5.84 14.461 23.859 1 91.56 252 ALA B N 1
ATOM 4584 C CA . ALA B 1 252 ? 6.906 15.211 23.203 1 91.56 252 ALA B CA 1
ATOM 4585 C C . ALA B 1 252 ? 8.023 15.547 24.188 1 91.56 252 ALA B C 1
ATOM 4587 O O . ALA B 1 252 ? 7.781 16.219 25.203 1 91.56 252 ALA B O 1
ATOM 4588 N N . LYS B 1 253 ? 9.211 15.156 23.859 1 85.25 253 LYS B N 1
ATOM 4589 C CA . LYS B 1 253 ? 10.367 15.531 24.672 1 85.25 253 LYS B CA 1
ATOM 4590 C C . LYS B 1 253 ? 10.859 16.922 24.312 1 85.25 253 LYS B C 1
ATOM 4592 O O . LYS B 1 253 ? 10.641 17.406 23.188 1 85.25 253 LYS B O 1
ATOM 4597 N N . PRO B 1 254 ? 11.5 17.531 25.297 1 83.38 254 PRO B N 1
ATOM 4598 C CA . PRO B 1 254 ? 12.078 18.844 24.984 1 83.38 254 PRO B CA 1
ATOM 4599 C C . PRO B 1 254 ? 13.062 18.781 23.828 1 83.38 254 PRO B C 1
ATOM 4601 O O . PRO B 1 254 ? 13.789 17.797 23.672 1 83.38 254 PRO B O 1
ATOM 4604 N N . GLY B 1 255 ? 13.047 19.797 23 1 83.75 255 GLY B N 1
ATOM 4605 C CA . GLY B 1 255 ? 13.867 19.859 21.812 1 83.75 255 GLY B CA 1
ATOM 4606 C C . GLY B 1 255 ? 15.344 19.609 22.078 1 83.75 255 GLY B C 1
ATOM 4607 O O . GLY B 1 255 ? 16.016 18.953 21.281 1 83.75 255 GLY B O 1
ATOM 4608 N N . GLU B 1 256 ? 15.781 20.078 23.234 1 78.06 256 GLU B N 1
ATOM 4609 C CA . GLU B 1 256 ? 17.188 19.938 23.594 1 78.06 256 GLU B CA 1
ATOM 4610 C C . GLU B 1 256 ? 17.578 18.484 23.781 1 78.06 256 GLU B C 1
ATOM 4612 O O . GLU B 1 256 ? 18.75 18.125 23.609 1 78.06 256 GLU B O 1
ATOM 4617 N N . GLU B 1 257 ? 16.656 17.703 24.062 1 78.5 257 GLU B N 1
ATOM 4618 C CA . GLU B 1 257 ? 16.922 16.281 24.297 1 78.5 257 GLU B CA 1
ATOM 4619 C C . GLU B 1 257 ? 16.828 15.477 23 1 78.5 257 GLU B C 1
ATOM 4621 O O . GLU B 1 257 ? 17.328 14.352 22.922 1 78.5 257 GLU B O 1
ATOM 4626 N N . VAL B 1 258 ? 16.234 16.078 22.047 1 81.88 258 VAL B N 1
ATOM 4627 C CA . VAL B 1 258 ? 15.906 15.328 20.828 1 81.88 258 VAL B CA 1
ATOM 4628 C C . VAL B 1 258 ? 16.859 15.711 19.703 1 81.88 258 VAL B C 1
ATOM 4630 O O . VAL B 1 258 ? 17.188 14.891 18.844 1 81.88 258 VAL B O 1
ATOM 4633 N N . LEU B 1 259 ? 17.297 16.875 19.703 1 74.5 259 LEU B N 1
ATOM 4634 C CA . LEU B 1 259 ? 18.094 17.375 18.594 1 74.5 259 LEU B CA 1
ATOM 4635 C C . LEU B 1 259 ? 19.5 17.75 19.047 1 74.5 259 LEU B C 1
ATOM 4637 O O . LEU B 1 259 ? 19.688 18.266 20.156 1 74.5 259 LEU B O 1
ATOM 4641 N N . ASP B 1 260 ? 20.516 17.281 18.188 1 69.5 260 ASP B N 1
ATOM 4642 C CA . ASP B 1 260 ? 21.906 17.625 18.453 1 69.5 260 ASP B CA 1
ATOM 4643 C C . ASP B 1 260 ? 22.328 18.875 17.672 1 69.5 260 ASP B C 1
ATOM 4645 O O . ASP B 1 260 ? 22.25 18.891 16.438 1 69.5 260 ASP B O 1
ATOM 4649 N N . ARG B 1 261 ? 22.594 20 18.297 1 63.69 261 ARG B N 1
ATOM 4650 C CA . ARG B 1 261 ? 22.953 21.266 17.656 1 63.69 261 ARG B CA 1
ATOM 4651 C C . ARG B 1 261 ? 24.406 21.25 17.172 1 63.69 261 ARG B C 1
ATOM 4653 O O . ARG B 1 261 ? 24.875 22.219 16.578 1 63.69 261 ARG B O 1
ATOM 4660 N N . SER B 1 262 ? 25.156 20.312 17.422 1 53.72 262 SER B N 1
ATOM 4661 C CA . SER B 1 262 ? 26.578 20.375 17.078 1 53.72 262 SER B CA 1
ATOM 4662 C C . SER B 1 262 ? 26.766 20.531 15.57 1 53.72 262 SER B C 1
ATOM 4664 O O . SER B 1 262 ? 27.719 21.188 15.125 1 53.72 262 SER B O 1
ATOM 4666 N N . ARG B 1 263 ? 25.953 19.938 14.602 1 51.19 263 ARG B N 1
ATOM 4667 C CA . ARG B 1 263 ? 26.172 19.969 13.156 1 51.19 263 ARG B CA 1
ATOM 4668 C C . ARG B 1 263 ? 25.266 21 12.492 1 51.19 263 ARG B C 1
ATOM 4670 O O . ARG B 1 263 ? 25.234 21.109 11.266 1 51.19 263 ARG B O 1
ATOM 4677 N N . ILE B 1 264 ? 24.484 21.688 13.211 1 48.19 264 ILE B N 1
ATOM 4678 C CA . ILE B 1 264 ? 23.266 22.391 12.828 1 48.19 264 ILE B CA 1
ATOM 4679 C C . ILE B 1 264 ? 23.609 23.609 12 1 48.19 264 ILE B C 1
ATOM 4681 O O . ILE B 1 264 ? 22.859 24.016 11.109 1 48.19 264 ILE B O 1
ATOM 4685 N N . GLU B 1 265 ? 24.625 24.344 12.281 1 39.91 265 GLU B N 1
ATOM 4686 C CA . GLU B 1 265 ? 24.703 25.641 11.633 1 39.91 265 GLU B CA 1
ATOM 4687 C C . GLU B 1 265 ? 24.781 25.516 10.117 1 39.91 265 GLU B C 1
ATOM 4689 O O . GLU B 1 265 ? 24.234 26.344 9.383 1 39.91 265 GLU B O 1
ATOM 4694 N N . ALA B 1 266 ? 25.5 24.484 9.664 1 38.94 266 ALA B N 1
ATOM 4695 C CA . ALA B 1 266 ? 25.844 24.531 8.242 1 38.94 266 ALA B CA 1
ATOM 4696 C C . ALA B 1 266 ? 24.656 24.094 7.379 1 38.94 266 ALA B C 1
ATOM 4698 O O . ALA B 1 266 ? 24.453 24.609 6.277 1 38.94 266 ALA B O 1
ATOM 4699 N N . GLU B 1 267 ? 23.703 23.266 7.812 1 41.22 267 GLU B N 1
ATOM 4700 C CA . GLU B 1 267 ? 22.766 22.531 6.977 1 41.22 267 GLU B CA 1
ATOM 4701 C C . GLU B 1 267 ? 21.484 23.344 6.734 1 41.22 267 GLU B C 1
ATOM 4703 O O . GLU B 1 267 ? 20.812 23.172 5.715 1 41.22 267 GLU B O 1
ATOM 4708 N N . LYS B 1 268 ? 20.953 24.219 7.461 1 41.38 268 LYS B N 1
ATOM 4709 C CA . LYS B 1 268 ? 19.75 25 7.277 1 41.38 268 LYS B CA 1
ATOM 4710 C C . LYS B 1 268 ? 19.797 25.812 5.98 1 41.38 268 LYS B C 1
ATOM 4712 O O . LYS B 1 268 ? 18.812 25.891 5.25 1 41.38 268 LYS B O 1
ATOM 4717 N N . LYS B 1 269 ? 20.844 26.469 5.723 1 39.47 269 LYS B N 1
ATOM 4718 C CA . LYS B 1 269 ? 20.953 27.281 4.516 1 39.47 269 LYS B CA 1
ATOM 4719 C C . LYS B 1 269 ? 20.812 26.438 3.26 1 39.47 269 LYS B C 1
ATOM 4721 O O . LYS B 1 269 ? 20.234 26.875 2.266 1 39.47 269 LYS B O 1
ATOM 4726 N N . ARG B 1 270 ? 21.078 25.25 3.367 1 36.19 270 ARG B N 1
ATOM 4727 C CA . ARG B 1 270 ? 21.094 24.391 2.188 1 36.19 270 ARG B CA 1
ATOM 4728 C C . ARG B 1 270 ? 19.688 23.922 1.836 1 36.19 270 ARG B C 1
ATOM 4730 O O . ARG B 1 270 ? 19.328 23.859 0.659 1 36.19 270 ARG B O 1
ATOM 4737 N N . ALA B 1 271 ? 18.891 23.656 2.791 1 39.38 271 ALA B N 1
ATOM 4738 C CA . ALA B 1 271 ? 17.578 23.078 2.541 1 39.38 271 ALA B CA 1
ATOM 4739 C C . ALA B 1 271 ? 16.656 24.078 1.871 1 39.38 271 ALA B C 1
ATOM 4741 O O . ALA B 1 271 ? 15.93 23.734 0.932 1 39.38 271 ALA B O 1
ATOM 4742 N N . TYR B 1 272 ? 16.609 25.312 2.336 1 37.72 272 TYR B N 1
ATOM 4743 C CA . TYR B 1 272 ? 15.766 26.328 1.715 1 37.72 272 TYR B CA 1
ATOM 4744 C C . TYR B 1 272 ? 16.172 26.562 0.269 1 37.72 272 TYR B C 1
ATOM 4746 O O . TYR B 1 272 ? 15.328 26.703 -0.614 1 37.72 272 TYR B O 1
ATOM 4754 N N . ALA B 1 273 ? 17.406 26.469 0.059 1 37 273 ALA B N 1
ATOM 4755 C CA . ALA B 1 273 ? 17.969 26.719 -1.271 1 37 273 ALA B CA 1
ATOM 4756 C C . ALA B 1 273 ? 17.562 25.609 -2.24 1 37 273 ALA B C 1
ATOM 4758 O O . ALA B 1 273 ? 17.219 25.875 -3.393 1 37 273 ALA B O 1
ATOM 4759 N N . MET B 1 274 ? 17.422 24.516 -1.682 1 39.38 274 MET B N 1
ATOM 4760 C CA . MET B 1 274 ? 17.156 23.375 -2.549 1 39.38 274 MET B CA 1
ATOM 4761 C C . MET B 1 274 ? 15.688 23.344 -2.975 1 39.38 274 MET B C 1
ATOM 4763 O O . MET B 1 274 ? 15.383 23.031 -4.125 1 39.38 274 MET B O 1
ATOM 4767 N N . GLU B 1 275 ? 14.828 23.641 -2.113 1 40.5 275 GLU B N 1
ATOM 4768 C CA . GLU B 1 275 ? 13.414 23.719 -2.477 1 40.5 275 GLU B CA 1
ATOM 4769 C C . GLU B 1 275 ? 13.18 24.766 -3.564 1 40.5 275 GLU B C 1
ATOM 4771 O O . GLU B 1 275 ? 12.398 24.547 -4.492 1 40.5 275 GLU B O 1
ATOM 4776 N N . GLU B 1 276 ? 13.906 25.906 -3.396 1 37.41 276 GLU B N 1
ATOM 4777 C CA . GLU B 1 276 ? 13.859 26.938 -4.422 1 37.41 276 GLU B CA 1
ATOM 4778 C C . GLU B 1 276 ? 14.406 26.422 -5.75 1 37.41 276 GLU B C 1
ATOM 4780 O O . GLU B 1 276 ? 13.844 26.719 -6.809 1 37.41 276 GLU B O 1
ATOM 4785 N N . PHE B 1 277 ? 15.445 25.688 -5.59 1 35.19 277 PHE B N 1
ATOM 4786 C CA . PHE B 1 277 ? 16.109 25.203 -6.793 1 35.19 277 PHE B CA 1
ATOM 4787 C C . PHE B 1 277 ? 15.234 24.172 -7.508 1 35.19 277 PHE B C 1
ATOM 4789 O O . PHE B 1 277 ? 15.078 24.219 -8.727 1 35.19 277 PHE B O 1
ATOM 4796 N N . ALA B 1 278 ? 14.641 23.312 -6.816 1 39.94 278 ALA B N 1
ATOM 4797 C CA . ALA B 1 278 ? 13.812 22.266 -7.422 1 39.94 278 ALA B CA 1
ATOM 4798 C C . ALA B 1 278 ? 12.578 22.875 -8.086 1 39.94 278 ALA B C 1
ATOM 4800 O O . ALA B 1 278 ? 12.188 22.453 -9.172 1 39.94 278 ALA B O 1
ATOM 4801 N N . SER B 1 279 ? 12 23.844 -7.48 1 39.16 279 SER B N 1
ATOM 4802 C CA . SER B 1 279 ? 10.891 24.578 -8.062 1 39.16 279 SER B CA 1
ATOM 4803 C C . SER B 1 279 ? 11.297 25.266 -9.359 1 39.16 279 SER B C 1
ATOM 4805 O O . SER B 1 279 ? 10.516 25.344 -10.312 1 39.16 279 SER B O 1
ATOM 4807 N N . LEU B 1 280 ? 12.523 25.781 -9.367 1 34.81 280 LEU B N 1
ATOM 4808 C CA . LEU B 1 280 ? 13.023 26.484 -10.539 1 34.81 280 LEU B CA 1
ATOM 4809 C C . LEU B 1 280 ? 13.266 25.516 -11.695 1 34.81 280 LEU B C 1
ATOM 4811 O O . LEU B 1 280 ? 13.008 25.844 -12.852 1 34.81 280 LEU B O 1
ATOM 4815 N N . ILE B 1 281 ? 13.797 24.406 -11.359 1 35.31 281 ILE B N 1
ATOM 4816 C CA . ILE B 1 281 ? 14.07 23.453 -12.43 1 35.31 281 ILE B CA 1
ATOM 4817 C C . ILE B 1 281 ? 12.758 22.969 -13.031 1 35.31 281 ILE B C 1
ATOM 4819 O O . ILE B 1 281 ? 12.664 22.75 -14.242 1 35.31 281 ILE B O 1
ATOM 4823 N N . GLN B 1 282 ? 11.727 22.766 -12.227 1 35.66 282 GLN B N 1
ATOM 4824 C CA . GLN B 1 282 ? 10.438 22.328 -12.758 1 35.66 282 GLN B CA 1
ATOM 4825 C C . GLN B 1 282 ? 9.836 23.375 -13.688 1 35.66 282 GLN B C 1
ATOM 4827 O O . GLN B 1 282 ? 9.172 23.031 -14.672 1 35.66 282 GLN B O 1
ATOM 4832 N N . THR B 1 283 ? 9.984 24.594 -13.32 1 34.62 283 THR B N 1
ATOM 4833 C CA . THR B 1 283 ? 9.43 25.625 -14.195 1 34.62 283 THR B CA 1
ATOM 4834 C C . THR B 1 283 ? 10.133 25.641 -15.547 1 34.62 283 THR B C 1
ATOM 4836 O O . THR B 1 283 ? 9.5 25.891 -16.578 1 34.62 283 THR B O 1
ATOM 4839 N N . GLU B 1 284 ? 11.453 25.562 -15.539 1 32.69 284 GLU B N 1
ATOM 4840 C CA . GLU B 1 284 ? 12.102 25.781 -16.828 1 32.69 284 GLU B CA 1
ATOM 4841 C C . GLU B 1 284 ? 12 24.547 -17.719 1 32.69 284 GLU B C 1
ATOM 4843 O O . GLU B 1 284 ? 12.133 24.641 -18.938 1 32.69 284 GLU B O 1
ATOM 4848 N N . THR B 1 285 ? 12.297 23.312 -17.141 1 35.09 285 THR B N 1
ATOM 4849 C CA . THR B 1 285 ? 12.344 22.219 -18.109 1 35.09 285 THR B CA 1
ATOM 4850 C C . THR B 1 285 ? 10.953 21.609 -18.297 1 35.09 285 THR B C 1
ATOM 4852 O O . THR B 1 285 ? 10.219 21.406 -17.344 1 35.09 285 THR B O 1
ATOM 4855 N N . GLY B 1 286 ? 10.016 22.156 -19.094 1 31.81 286 GLY B N 1
ATOM 4856 C CA . GLY B 1 286 ? 8.672 21.812 -19.531 1 31.81 286 GLY B CA 1
ATOM 4857 C C . GLY B 1 286 ? 8.305 20.375 -19.203 1 31.81 286 GLY B C 1
ATOM 4858 O O . GLY B 1 286 ? 7.121 20.016 -19.172 1 31.81 286 GLY B O 1
ATOM 4859 N N . GLU B 1 287 ? 9.156 19.328 -19.641 1 29.47 287 GLU B N 1
ATOM 4860 C CA . GLU B 1 287 ? 8.773 17.906 -19.641 1 29.47 287 GLU B CA 1
ATOM 4861 C C . GLU B 1 287 ? 8.984 17.281 -18.266 1 29.47 287 GLU B C 1
ATOM 4863 O O . GLU B 1 287 ? 9.984 17.547 -17.609 1 29.47 287 GLU B O 1
ATOM 4868 N N . ASP B 1 288 ? 7.926 16.828 -17.453 1 31.61 288 ASP B N 1
ATOM 4869 C CA . ASP B 1 288 ? 7.645 16.203 -16.172 1 31.61 288 ASP B CA 1
ATOM 4870 C C . ASP B 1 288 ? 8.578 15.016 -15.914 1 31.61 288 ASP B C 1
ATOM 4872 O O . ASP B 1 288 ? 8.195 13.859 -16.125 1 31.61 288 ASP B O 1
ATOM 4876 N N . VAL B 1 289 ? 9.789 14.961 -16.469 1 30.67 289 VAL B N 1
ATOM 4877 C CA . VAL B 1 289 ? 10.648 13.82 -16.172 1 30.67 289 VAL B CA 1
ATOM 4878 C C . VAL B 1 289 ? 10.953 13.773 -14.672 1 30.67 289 VAL B C 1
ATOM 4880 O O . VAL B 1 289 ? 11.609 14.664 -14.133 1 30.67 289 VAL B O 1
ATOM 4883 N N . LEU B 1 290 ? 10.133 13.117 -13.766 1 30.84 290 LEU B N 1
ATOM 4884 C CA . LEU B 1 290 ? 10.094 12.828 -12.336 1 30.84 290 LEU B CA 1
ATOM 4885 C C . LEU B 1 290 ? 11.375 12.148 -11.875 1 30.84 290 LEU B C 1
ATOM 4887 O O . LEU B 1 290 ? 11.445 10.914 -11.828 1 30.84 290 LEU B O 1
ATOM 4891 N N . VAL B 1 291 ? 12.609 12.422 -12.398 1 30.62 291 VAL B N 1
ATOM 4892 C CA . VAL B 1 291 ? 13.836 11.875 -11.828 1 30.62 291 VAL B CA 1
ATOM 4893 C C . VAL B 1 291 ? 13.961 12.305 -10.367 1 30.62 291 VAL B C 1
ATOM 4895 O O . VAL B 1 291 ? 13.844 13.492 -10.047 1 30.62 291 VAL B O 1
ATOM 4898 N N . ASP B 1 292 ? 13.711 11.445 -9.523 1 32.25 292 ASP B N 1
ATOM 4899 C CA . ASP B 1 292 ? 13.906 11.727 -8.102 1 32.25 292 ASP B CA 1
ATOM 4900 C C . ASP B 1 292 ? 15.32 12.234 -7.832 1 32.25 292 ASP B C 1
ATOM 4902 O O . ASP B 1 292 ? 16.25 11.445 -7.715 1 32.25 292 ASP B O 1
ATOM 4906 N N . ILE B 1 293 ? 15.852 13.312 -8.211 1 34.41 293 ILE B N 1
ATOM 4907 C CA . ILE B 1 293 ? 17.094 14.062 -8.062 1 34.41 293 ILE B CA 1
ATOM 4908 C C . ILE B 1 293 ? 17.578 13.977 -6.617 1 34.41 293 ILE B C 1
ATOM 4910 O O . ILE B 1 293 ? 18.781 13.891 -6.363 1 34.41 293 ILE B O 1
ATOM 4914 N N . ASN B 1 294 ? 16.688 13.828 -5.703 1 36.38 294 ASN B N 1
ATOM 4915 C CA . ASN B 1 294 ? 17.109 13.891 -4.305 1 36.38 294 ASN B CA 1
ATOM 4916 C C . ASN B 1 294 ? 17.859 12.633 -3.889 1 36.38 294 ASN B C 1
ATOM 4918 O O . ASN B 1 294 ? 18.875 12.711 -3.191 1 36.38 294 ASN B O 1
ATOM 4922 N N . THR B 1 295 ? 17.469 11.523 -4.344 1 38.56 295 THR B N 1
ATOM 4923 C CA . THR B 1 295 ? 18.125 10.273 -3.967 1 38.56 295 THR B CA 1
ATOM 4924 C C . THR B 1 295 ? 19.531 10.195 -4.559 1 38.56 295 THR B C 1
ATOM 4926 O O . THR B 1 295 ? 20.453 9.703 -3.912 1 38.56 295 THR B O 1
ATOM 4929 N N . ILE B 1 296 ? 19.734 10.758 -5.707 1 35.31 296 ILE B N 1
ATOM 4930 C CA . ILE B 1 296 ? 21.047 10.766 -6.34 1 35.31 296 ILE B CA 1
ATOM 4931 C C . ILE B 1 296 ? 22.016 11.641 -5.535 1 35.31 296 ILE B C 1
ATOM 4933 O O . ILE B 1 296 ? 23.141 11.234 -5.238 1 35.31 296 ILE B O 1
ATOM 4937 N N . VAL B 1 297 ? 21.562 12.656 -5.133 1 36.31 297 VAL B N 1
ATOM 4938 C CA . VAL B 1 297 ? 22.422 13.625 -4.461 1 36.31 297 VAL B CA 1
ATOM 4939 C C . VAL B 1 297 ? 22.797 13.102 -3.076 1 36.31 297 VAL B C 1
ATOM 4941 O O . VAL B 1 297 ? 23.969 13.18 -2.674 1 36.31 297 VAL B O 1
ATOM 4944 N N . GLU B 1 298 ? 21.922 12.453 -2.404 1 38.06 298 GLU B N 1
ATOM 4945 C CA . GLU B 1 298 ? 22.172 12 -1.041 1 38.06 298 GLU B CA 1
ATOM 4946 C C . GLU B 1 298 ? 23.125 10.812 -1.024 1 38.06 298 GLU B C 1
ATOM 4948 O O . GLU B 1 298 ? 24.016 10.734 -0.172 1 38.06 298 GLU B O 1
ATOM 4953 N N . SER B 1 299 ? 23.062 9.891 -1.933 1 36.59 299 SER B N 1
ATOM 4954 C CA . SER B 1 299 ? 23.922 8.711 -1.986 1 36.59 299 SER B CA 1
ATOM 4955 C C . SER B 1 299 ? 25.375 9.094 -2.246 1 36.59 299 SER B C 1
ATOM 4957 O O . SER B 1 299 ? 26.297 8.516 -1.65 1 36.59 299 SER B O 1
ATOM 4959 N N . ILE B 1 300 ? 25.578 10 -3.082 1 35.41 300 ILE B N 1
ATOM 4960 C CA . ILE B 1 300 ? 26.922 10.477 -3.408 1 35.41 300 ILE B CA 1
ATOM 4961 C C . ILE B 1 300 ? 27.531 11.156 -2.188 1 35.41 300 ILE B C 1
ATOM 4963 O O . ILE B 1 300 ? 28.703 10.961 -1.885 1 35.41 300 ILE B O 1
ATOM 4967 N N . ALA B 1 301 ? 26.719 11.82 -1.505 1 33.91 301 ALA B N 1
ATOM 4968 C CA . ALA B 1 301 ? 27.219 12.594 -0.373 1 33.91 301 ALA B CA 1
ATOM 4969 C C . ALA B 1 301 ? 27.719 11.672 0.74 1 33.91 301 ALA B C 1
ATOM 4971 O O . ALA B 1 301 ? 28.75 11.93 1.359 1 33.91 301 ALA B O 1
ATOM 4972 N N . GLU B 1 302 ? 27.031 10.641 1.103 1 36.69 302 GLU B N 1
ATOM 4973 C CA . GLU B 1 302 ? 27.359 9.781 2.236 1 36.69 302 GLU B CA 1
ATOM 4974 C C . GLU B 1 302 ? 28.625 8.961 1.958 1 36.69 302 GLU B C 1
ATOM 4976 O O . GLU B 1 302 ? 29.391 8.672 2.871 1 36.69 302 GLU B O 1
ATOM 4981 N N . THR B 1 303 ? 28.766 8.453 0.74 1 33.34 303 THR B N 1
ATOM 4982 C CA . THR B 1 303 ? 29.828 7.496 0.476 1 33.34 303 THR B CA 1
ATOM 4983 C C . THR B 1 303 ? 31.188 8.195 0.452 1 33.34 303 THR B C 1
ATOM 4985 O O . THR B 1 303 ? 32.156 7.664 0.973 1 33.34 303 THR B O 1
ATOM 4988 N N . GLU B 1 304 ? 31.469 9.234 -0.488 1 32.25 304 GLU B N 1
ATOM 4989 C CA . GLU B 1 304 ? 32.844 9.562 -0.821 1 32.25 304 GLU B CA 1
ATOM 4990 C C . GLU B 1 304 ? 33.375 10.68 0.074 1 32.25 304 GLU B C 1
ATOM 4992 O O . GLU B 1 304 ? 34.25 11.461 -0.342 1 32.25 304 GLU B O 1
ATOM 4997 N N . SER B 1 305 ? 33.188 10.648 1.369 1 36.53 305 SER B N 1
ATOM 4998 C CA . SER B 1 305 ? 34 11.586 2.156 1 36.53 305 SER B CA 1
ATOM 4999 C C . SER B 1 305 ? 34.625 12.664 1.275 1 36.53 305 SER B C 1
ATOM 5001 O O . SER B 1 305 ? 35.781 13.023 1.446 1 36.53 305 SER B O 1
ATOM 5003 N N . ILE B 1 306 ? 34.188 12.766 -0.024 1 35.12 306 ILE B N 1
ATOM 5004 C CA . ILE B 1 306 ? 34.75 13.703 -0.975 1 35.12 306 ILE B CA 1
ATOM 5005 C C . ILE B 1 306 ? 34.656 15.125 -0.428 1 35.12 306 ILE B C 1
ATOM 5007 O O . ILE B 1 306 ? 33.625 15.5 0.143 1 35.12 306 ILE B O 1
ATOM 5011 N N . ASN B 1 307 ? 35.875 15.781 -0.378 1 35.72 307 ASN B N 1
ATOM 5012 C CA . ASN B 1 307 ? 36.062 17.172 0.027 1 35.72 307 ASN B CA 1
ATOM 5013 C C . ASN B 1 307 ? 35 18.078 -0.55 1 35.72 307 ASN B C 1
ATOM 5015 O O . ASN B 1 307 ? 34.656 18 -1.736 1 35.72 307 ASN B O 1
ATOM 5019 N N . PRO B 1 308 ? 34.188 18.75 0.154 1 37.47 308 PRO B N 1
ATOM 5020 C CA . PRO B 1 308 ? 33.094 19.594 -0.285 1 37.47 308 PRO B CA 1
ATOM 5021 C C . PRO B 1 308 ? 33.438 20.484 -1.478 1 37.47 308 PRO B C 1
ATOM 5023 O O . PRO B 1 308 ? 32.594 20.766 -2.328 1 37.47 308 PRO B O 1
ATOM 5026 N N . ASP B 1 309 ? 34.625 20.922 -1.598 1 40.38 309 ASP B N 1
ATOM 5027 C CA . ASP B 1 309 ? 35.094 21.812 -2.658 1 40.38 309 ASP B CA 1
ATOM 5028 C C . ASP B 1 309 ? 35.125 21.094 -4.008 1 40.38 309 ASP B C 1
ATOM 5030 O O . ASP B 1 309 ? 34.781 21.688 -5.035 1 40.38 309 ASP B O 1
ATOM 5034 N N . VAL B 1 310 ? 35.594 19.922 -4.02 1 38.72 310 VAL B N 1
ATOM 5035 C CA . VAL B 1 310 ? 35.688 19.141 -5.242 1 38.72 310 VAL B CA 1
ATOM 5036 C C . VAL B 1 310 ? 34.312 18.812 -5.785 1 38.72 310 VAL B C 1
ATOM 5038 O O . VAL B 1 310 ? 34.094 18.797 -7 1 38.72 310 VAL B O 1
ATOM 5041 N N . VAL B 1 311 ? 33.406 18.672 -4.926 1 37.34 311 VAL B N 1
ATOM 5042 C CA . VAL B 1 311 ? 32 18.5 -5.301 1 37.34 311 VAL B CA 1
ATOM 5043 C C . VAL B 1 311 ? 31.469 19.797 -5.938 1 37.34 311 VAL B C 1
ATOM 5045 O O . VAL B 1 311 ? 30.797 19.75 -6.973 1 37.34 311 VAL B O 1
ATOM 5048 N N . GLU B 1 312 ? 31.812 20.828 -5.469 1 39.78 312 GLU B N 1
ATOM 5049 C CA . GLU B 1 312 ? 31.469 22.141 -6.027 1 39.78 312 GLU B CA 1
ATOM 5050 C C . GLU B 1 312 ? 32.062 22.312 -7.418 1 39.78 312 GLU B C 1
ATOM 5052 O O . GLU B 1 312 ? 31.391 22.812 -8.3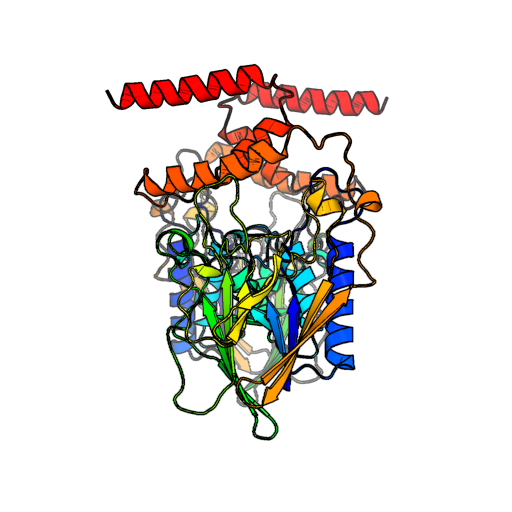28 1 39.78 312 GLU B O 1
ATOM 5057 N N . ILE B 1 313 ? 33.219 21.969 -7.574 1 40.56 313 ILE B N 1
ATOM 5058 C CA . ILE B 1 313 ? 33.906 22.125 -8.852 1 40.56 313 ILE B CA 1
ATOM 5059 C C . ILE B 1 313 ? 33.25 21.219 -9.898 1 40.56 313 ILE B C 1
ATOM 5061 O O . ILE B 1 313 ? 33 21.641 -11.023 1 40.56 313 ILE B O 1
ATOM 5065 N N . A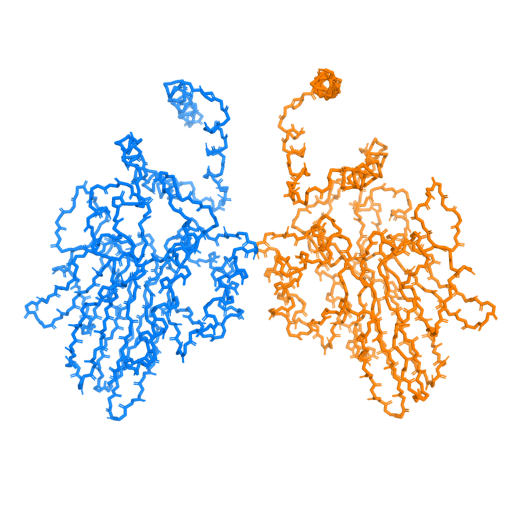LA B 1 314 ? 32.938 20.047 -9.508 1 37.09 314 ALA B N 1
ATOM 5066 C CA . ALA B 1 314 ? 32.312 19.109 -10.438 1 37.09 314 ALA B CA 1
ATOM 5067 C C . ALA B 1 314 ? 30.922 19.562 -10.844 1 37.09 314 ALA B C 1
ATOM 5069 O O . ALA B 1 314 ? 30.562 19.531 -12.023 1 37.09 314 ALA B O 1
ATOM 5070 N N . LEU B 1 315 ? 30.266 20.094 -9.945 1 39.31 315 LEU B N 1
ATOM 5071 C CA . LEU B 1 315 ? 28.953 20.688 -10.203 1 39.31 315 LEU B CA 1
ATOM 5072 C C . LEU B 1 315 ? 29.094 21.906 -11.125 1 39.31 315 LEU B C 1
ATOM 5074 O O . LEU B 1 315 ? 28.281 22.094 -12.031 1 39.31 315 LEU B O 1
ATOM 5078 N N . THR B 1 316 ? 30.047 22.625 -10.914 1 40.06 316 THR B N 1
ATOM 5079 C CA . THR B 1 316 ? 30.328 23.781 -11.758 1 40.06 316 THR B CA 1
ATOM 5080 C C . THR B 1 316 ? 30.688 23.344 -13.18 1 40.06 316 THR B C 1
ATOM 5082 O O . THR B 1 316 ? 30.188 23.922 -14.148 1 40.06 316 THR B O 1
ATOM 5085 N N . LYS B 1 317 ? 31.469 22.359 -13.266 1 38.84 317 LYS B N 1
ATOM 5086 C CA . LYS B 1 317 ? 31.906 21.906 -14.586 1 38.84 317 LYS B CA 1
ATOM 5087 C C . LYS B 1 317 ? 30.766 21.266 -15.359 1 38.84 317 LYS B C 1
ATOM 5089 O O . LYS B 1 317 ? 30.641 21.453 -16.578 1 38.84 317 LYS B O 1
ATOM 5094 N N . ILE B 1 318 ? 30.016 20.609 -14.711 1 33.12 318 ILE B N 1
ATOM 5095 C CA . ILE B 1 318 ? 28.812 20.031 -15.312 1 33.12 318 ILE B CA 1
ATOM 5096 C C . ILE B 1 318 ? 27.859 21.141 -15.711 1 33.12 318 ILE B C 1
ATOM 5098 O O . ILE B 1 318 ? 27.281 21.125 -16.797 1 33.12 318 ILE B O 1
ATOM 5102 N N . ALA B 1 319 ? 27.797 22.094 -14.938 1 35.94 319 ALA B N 1
ATOM 5103 C CA . ALA B 1 319 ? 27.062 23.312 -15.281 1 35.94 319 ALA B CA 1
ATOM 5104 C C . ALA B 1 319 ? 27.672 24 -16.484 1 35.94 319 ALA B C 1
ATOM 5106 O O . ALA B 1 319 ? 26.969 24.438 -17.406 1 35.94 319 ALA B O 1
ATOM 5107 N N . GLU B 1 320 ? 28.891 24.125 -16.531 1 38.44 320 GLU B N 1
ATOM 5108 C CA . GLU B 1 320 ? 29.609 24.734 -17.641 1 38.44 320 GLU B CA 1
ATOM 5109 C C . GLU B 1 320 ? 29.453 23.906 -18.922 1 38.44 320 GLU B C 1
ATOM 5111 O O . GLU B 1 320 ? 29.281 24.453 -20.016 1 38.44 320 GLU B O 1
ATOM 5116 N N . ALA B 1 321 ? 29.578 22.719 -18.781 1 32.34 321 ALA B N 1
ATOM 5117 C CA . ALA B 1 321 ? 29.438 21.859 -19.953 1 32.34 321 ALA B CA 1
ATOM 5118 C C . ALA B 1 321 ? 28.016 21.922 -20.516 1 32.34 321 ALA B C 1
ATOM 5120 O O . ALA B 1 321 ? 27.828 21.906 -21.734 1 32.34 321 ALA B O 1
ATOM 5121 N N . LYS B 1 322 ? 27.125 22.062 -19.672 1 33.53 322 LYS B N 1
ATOM 5122 C CA . LYS B 1 322 ? 25.734 22.328 -20.078 1 33.53 322 LYS B CA 1
ATOM 5123 C C . LYS B 1 322 ? 25.609 23.688 -20.75 1 33.53 322 LYS B C 1
ATOM 5125 O O . LYS B 1 322 ? 24.844 23.859 -21.688 1 33.53 322 LYS B O 1
ATOM 5130 N N . GLU B 1 323 ? 26.359 24.547 -20.25 1 36.12 323 GLU B N 1
ATOM 5131 C CA . GLU B 1 323 ? 26.406 25.844 -20.922 1 36.12 323 GLU B CA 1
ATOM 5132 C C . GLU B 1 323 ? 27.109 25.734 -22.281 1 36.12 323 GLU B C 1
ATOM 5134 O O . GLU B 1 323 ? 26.734 26.422 -23.234 1 36.12 323 GLU B O 1
ATOM 5139 N N . GLY B 1 324 ? 28.109 24.891 -22.359 1 32.41 324 GLY B N 1
ATOM 5140 C CA . GLY B 1 324 ? 28.766 24.734 -23.641 1 32.41 324 GLY B CA 1
ATOM 5141 C C . GLY B 1 324 ? 27.906 24 -24.656 1 32.41 324 GLY B C 1
ATOM 5142 O O . GLY B 1 324 ? 28.141 24.094 -25.859 1 32.41 324 GLY B O 1
ATOM 5143 N N . LEU B 1 325 ? 27.219 23.047 -24.156 1 30 325 LEU B N 1
ATOM 5144 C CA . LEU B 1 325 ? 26.422 22.406 -25.188 1 30 325 LEU B CA 1
ATOM 5145 C C . LEU B 1 325 ? 25.281 23.312 -25.641 1 30 325 LEU B C 1
ATOM 5147 O O . LEU B 1 325 ? 24.578 22.984 -26.609 1 30 325 LEU B O 1
ATOM 5151 N N . ARG B 1 326 ? 25.031 24.312 -24.828 1 28.88 326 ARG B N 1
ATOM 5152 C CA . ARG B 1 326 ? 24.062 25.297 -25.328 1 28.88 326 ARG B CA 1
ATOM 5153 C C . ARG B 1 326 ? 24.734 26.266 -26.297 1 28.88 326 ARG B C 1
ATOM 5155 O O . ARG B 1 326 ? 24.062 27.125 -26.875 1 28.88 326 ARG B O 1
ATOM 5162 N N . THR B 1 327 ? 26.078 26.172 -26.266 1 26.75 327 THR B N 1
ATOM 5163 C CA . THR B 1 327 ? 26.625 27.016 -27.328 1 26.75 327 THR B CA 1
ATOM 5164 C C . THR B 1 327 ? 26.875 26.219 -28.594 1 26.75 327 THR B C 1
ATOM 5166 O O . THR B 1 327 ? 27.281 25.062 -28.531 1 26.75 327 THR B O 1
#

Sequence (654 aa):
MKFLYFGDPHIRGTNPRNRKDNYKEALIAKFREIFALAKYKGVTAIIQPGDTFDRPEVTTSVLLEFAKVLKESPVPIYTTAGNHDIYGYNLATYERTSLRVLELIVPQLTVINDPGQAHMFHQDGNHVQLTFTPYSDQIDKAGYGYSPEVTEDYESTKIHVAHGMLLDHDPPFDRYTKVQDVKTDADLVLCGHDHTGFGVYERSDGKVFANIGSITRLSASEAEINRPIQVLLIDVKSPGVFDLERIPLQSAKPGEEVLDRSRIEAEKKRAYAMEEFASLIQTETGEDVLVDINTIVESIAETESINPDVVEIALTKIAEAKEGLRTMKFLYFGDPHIRGTNPRNRKDNYKEALIAKFREIFALAKYKGVTAIIQPGDTFDRPEVTTSVLLEFAKVLKESPVPIYTTAGNHDIYGYNLATYERTSLRVLELIVPQLTVINDPGQAHMFHQDGNHVQLTFTPYSDQIDKAGYGYSPEVTEDYESTKIHVAHGMLLDHDPPFDRYTKVQDVKTDADLVLCGHDHTGFGVYERSDGKVFANIGSITRLSASEAEINRPIQVLLIDVKSPGVFDLERIPLQSAKPGEEVLDRSRIEAEKKRAYAMEEFASLIQTETGEDVLVDINTIVESIAETESINPDVVEIALTKIAEAKEGLRT